Protein AF-A0A958Q3Z3-F1 (afdb_monomer_lite)

Structure (mmCIF, N/CA/C/O backbone):
data_AF-A0A958Q3Z3-F1
#
_entry.id   AF-A0A958Q3Z3-F1
#
loop_
_atom_site.group_PDB
_atom_site.id
_atom_site.type_symbol
_atom_site.label_atom_id
_atom_site.label_alt_id
_atom_site.label_comp_id
_atom_site.label_asym_id
_atom_site.label_entity_id
_atom_site.label_seq_id
_atom_site.pdbx_PDB_ins_code
_atom_site.Cartn_x
_atom_site.Cartn_y
_atom_site.Cartn_z
_atom_site.occupancy
_atom_site.B_iso_or_equiv
_atom_site.auth_seq_id
_atom_site.auth_comp_id
_atom_site.auth_asym_id
_atom_site.auth_atom_id
_atom_site.pdbx_PDB_model_num
ATOM 1 N N . ASP A 1 1 ? -15.139 -9.562 25.241 1.00 85.69 1 ASP A N 1
ATOM 2 C CA . ASP A 1 1 ? -15.631 -10.811 24.638 1.00 85.69 1 ASP A CA 1
ATOM 3 C C . ASP A 1 1 ? -14.546 -11.330 23.713 1.00 85.69 1 ASP A C 1
ATOM 5 O O . ASP A 1 1 ? -14.249 -10.667 22.727 1.00 85.69 1 ASP A O 1
ATOM 9 N N . TRP A 1 2 ? -13.846 -12.392 24.108 1.00 85.56 2 TRP A N 1
ATOM 10 C CA . TRP A 1 2 ? -12.685 -12.857 23.346 1.00 85.56 2 TRP A CA 1
ATOM 11 C C . TRP A 1 2 ? -13.113 -13.483 22.013 1.00 85.56 2 TRP A C 1
ATOM 13 O O . TRP A 1 2 ? -12.439 -13.282 21.009 1.00 85.56 2 TRP A O 1
ATOM 23 N N . PHE A 1 3 ? -14.257 -14.172 21.988 1.00 87.81 3 PHE A N 1
ATOM 24 C CA . PHE A 1 3 ? -14.736 -14.908 20.824 1.00 87.81 3 PHE A CA 1
ATOM 25 C C . PHE A 1 3 ? -15.086 -13.962 19.677 1.00 87.81 3 PHE A C 1
ATOM 27 O O . PHE A 1 3 ? -14.538 -14.073 18.579 1.00 87.81 3 PHE A O 1
ATOM 34 N N . PHE A 1 4 ? -15.921 -12.959 19.956 1.00 91.75 4 PHE A N 1
ATOM 35 C CA . PHE A 1 4 ? -16.276 -11.959 18.952 1.00 91.75 4 PHE A CA 1
ATOM 36 C C . PHE A 1 4 ? -15.059 -11.138 18.503 1.00 91.75 4 PHE A C 1
ATOM 38 O O . PHE A 1 4 ? -14.911 -10.836 17.322 1.00 91.75 4 PHE A O 1
ATOM 45 N N . GLY A 1 5 ? -14.137 -10.838 19.426 1.00 90.88 5 GLY A N 1
ATOM 46 C CA . GLY A 1 5 ? -12.876 -10.171 19.099 1.00 90.88 5 GLY A CA 1
ATOM 47 C C . GLY A 1 5 ? -12.006 -10.969 18.119 1.00 90.88 5 GLY A C 1
ATOM 48 O O . GLY A 1 5 ? -11.502 -10.392 17.158 1.00 90.88 5 GLY A O 1
ATOM 49 N N . ILE A 1 6 ? -11.866 -12.287 18.313 1.00 87.94 6 ILE A N 1
ATOM 50 C CA . ILE A 1 6 ? -11.136 -13.167 17.383 1.00 87.94 6 ILE A CA 1
ATOM 51 C C . ILE A 1 6 ? -11.815 -13.197 16.015 1.00 87.94 6 ILE A C 1
ATOM 53 O O . ILE A 1 6 ? -11.124 -13.106 15.003 1.00 87.94 6 ILE A O 1
ATOM 57 N N . LEU A 1 7 ? -13.149 -13.274 15.968 1.00 90.06 7 LEU A N 1
ATOM 58 C CA . LEU A 1 7 ? -13.893 -13.250 14.709 1.00 90.06 7 LEU A CA 1
ATOM 59 C C . LEU A 1 7 ? -13.619 -11.960 13.921 1.00 90.06 7 LEU A C 1
ATOM 61 O O . LEU A 1 7 ? -13.287 -12.020 12.740 1.00 90.06 7 LEU A O 1
ATOM 65 N N . LEU A 1 8 ? -13.689 -10.800 14.578 1.00 93.88 8 LEU A N 1
ATOM 66 C CA . LEU A 1 8 ? -13.373 -9.514 13.948 1.00 93.88 8 LEU A CA 1
ATOM 67 C C . LEU A 1 8 ? -11.903 -9.424 13.522 1.00 93.88 8 LEU A C 1
ATOM 69 O O . LEU A 1 8 ? -11.611 -8.909 12.446 1.00 93.88 8 LEU A O 1
ATOM 73 N N . GLY A 1 9 ? -10.982 -9.955 14.329 1.00 90.56 9 GLY A N 1
ATOM 74 C CA . GLY A 1 9 ? -9.565 -10.041 13.978 1.00 90.56 9 GLY A CA 1
ATOM 75 C C . GLY A 1 9 ? -9.326 -10.898 12.734 1.00 90.56 9 GLY A C 1
ATOM 76 O O . GLY A 1 9 ? -8.582 -10.495 11.844 1.00 90.56 9 GLY A O 1
ATOM 77 N N . PHE A 1 10 ? -10.008 -12.040 12.623 1.00 88.62 10 PHE A N 1
ATOM 78 C CA . PHE A 1 10 ? -9.964 -12.888 11.435 1.00 88.62 10 PHE A CA 1
ATOM 79 C C . PHE A 1 10 ? -10.496 -12.153 10.200 1.00 88.62 10 PHE A C 1
ATOM 81 O O . PHE A 1 10 ? -9.821 -12.125 9.174 1.00 88.62 10 PHE A O 1
ATOM 88 N N . LEU A 1 11 ? -11.651 -11.485 10.309 1.00 90.50 11 LEU A N 1
ATOM 89 C CA . LEU A 1 11 ? -12.196 -10.663 9.222 1.00 90.50 11 LEU A CA 1
ATOM 90 C C . LEU A 1 11 ? -11.217 -9.559 8.801 1.00 90.50 11 LEU A C 1
ATOM 92 O O . LEU A 1 11 ? -11.035 -9.333 7.606 1.00 90.50 11 LEU A O 1
ATOM 96 N N . ALA A 1 12 ? -10.535 -8.919 9.756 1.00 91.94 12 ALA A N 1
ATOM 97 C CA . ALA A 1 12 ? -9.514 -7.920 9.459 1.00 91.94 12 ALA A CA 1
ATOM 98 C C . ALA A 1 12 ? -8.354 -8.537 8.664 1.00 91.94 12 ALA A C 1
ATOM 100 O O . ALA A 1 12 ? -8.001 -8.008 7.614 1.00 91.94 12 ALA A O 1
ATOM 101 N N . VAL A 1 13 ? -7.815 -9.683 9.093 1.00 89.31 13 VAL A N 1
ATOM 102 C CA . VAL A 1 13 ? -6.724 -10.385 8.390 1.00 89.31 13 VAL A CA 1
ATOM 103 C C . VAL A 1 13 ? -7.128 -10.778 6.967 1.00 89.31 13 VAL A C 1
ATOM 105 O O . VAL A 1 13 ? -6.384 -10.509 6.025 1.00 89.31 13 VAL A O 1
ATOM 108 N N . VAL A 1 14 ? -8.317 -11.357 6.785 1.00 88.06 14 VAL A N 1
ATOM 109 C CA . VAL A 1 14 ? -8.806 -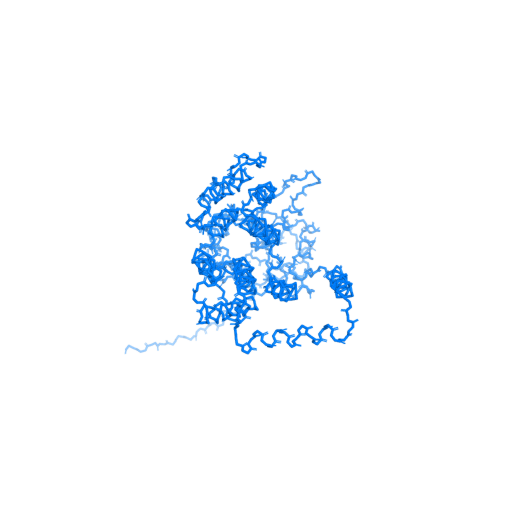11.740 5.451 1.00 88.06 14 VAL A CA 1
ATOM 110 C C . VAL A 1 14 ? -9.015 -10.504 4.573 1.00 88.06 14 VAL A C 1
ATOM 112 O O . VAL A 1 14 ? -8.648 -10.518 3.398 1.00 88.06 14 VAL A O 1
ATOM 115 N N . SER A 1 15 ? -9.511 -9.397 5.139 1.00 88.94 15 SER A N 1
ATOM 116 C CA . SER A 1 15 ? -9.700 -8.147 4.392 1.00 88.94 15 SER A CA 1
ATOM 117 C C . SER A 1 15 ? -8.394 -7.568 3.846 1.00 88.94 15 SER A C 1
ATOM 119 O O . SER A 1 15 ? -8.386 -6.975 2.768 1.00 88.94 15 SER A O 1
ATOM 121 N N . VAL A 1 16 ? -7.274 -7.782 4.543 1.00 87.62 16 VAL A N 1
ATOM 122 C CA . VAL A 1 16 ? -5.972 -7.234 4.146 1.00 87.62 16 VAL A CA 1
ATOM 123 C C . VAL A 1 16 ? -5.139 -8.190 3.286 1.00 87.62 16 VAL A C 1
ATOM 125 O O . VAL A 1 16 ? -4.160 -7.750 2.685 1.00 87.62 16 VAL A O 1
ATOM 128 N N . GLN A 1 17 ? -5.533 -9.467 3.153 1.00 84.31 17 GLN A N 1
ATOM 129 C CA . GLN A 1 17 ? -4.745 -10.509 2.476 1.00 84.31 17 GLN A CA 1
ATOM 130 C C . GLN A 1 17 ? -4.282 -10.099 1.066 1.00 84.31 17 GLN A C 1
ATOM 132 O O . GLN A 1 17 ? -3.101 -10.209 0.742 1.00 84.31 17 GLN A O 1
ATOM 137 N N . GLY A 1 18 ? -5.194 -9.573 0.244 1.00 80.88 18 GLY A N 1
ATOM 138 C CA . GLY A 1 18 ? -4.896 -9.174 -1.138 1.00 80.88 18 GLY A CA 1
ATOM 139 C C . GLY A 1 18 ? -3.962 -7.967 -1.276 1.00 80.88 18 GLY A C 1
ATOM 140 O O . GLY A 1 18 ? -3.526 -7.669 -2.381 1.00 80.88 18 GLY A O 1
ATOM 141 N N . HIS A 1 19 ? -3.648 -7.278 -0.176 1.00 82.94 19 HIS A N 1
ATOM 142 C CA . HIS A 1 19 ? -2.837 -6.063 -0.176 1.00 82.94 19 HIS A CA 1
ATOM 143 C C . HIS A 1 19 ? -1.403 -6.311 0.332 1.00 82.94 19 HIS A C 1
ATOM 145 O O . HIS A 1 19 ? -0.543 -5.449 0.168 1.00 82.94 19 HIS A O 1
ATOM 151 N N . PHE A 1 20 ? -1.085 -7.480 0.910 1.00 72.25 20 PHE A N 1
ATOM 152 C CA . PHE A 1 20 ? 0.255 -7.768 1.464 1.00 72.25 20 PHE A CA 1
ATOM 153 C C . PHE A 1 20 ? 1.397 -7.745 0.434 1.00 72.25 20 PHE A C 1
ATOM 155 O O . PHE A 1 20 ? 2.570 -7.717 0.816 1.00 72.25 20 PHE A O 1
ATOM 162 N N . THR A 1 21 ? 1.086 -7.736 -0.862 1.00 66.19 21 THR A N 1
ATOM 163 C CA . THR A 1 21 ? 2.073 -7.534 -1.930 1.00 66.19 21 THR A CA 1
ATOM 164 C C . THR A 1 21 ? 2.678 -6.127 -1.915 1.00 66.19 21 THR A C 1
ATOM 166 O O . THR A 1 21 ? 3.774 -5.934 -2.436 1.00 66.19 21 THR A O 1
ATOM 169 N N . PHE A 1 22 ? 2.019 -5.154 -1.278 1.00 60.03 22 PHE A N 1
ATOM 170 C CA . PHE A 1 22 ? 2.475 -3.770 -1.193 1.00 60.03 22 PHE A CA 1
ATOM 171 C C . PHE A 1 22 ? 3.476 -3.598 -0.043 1.00 60.03 22 PHE A C 1
ATOM 173 O O . PHE A 1 22 ? 3.128 -3.283 1.094 1.00 60.03 22 PHE A O 1
ATOM 180 N N . ARG A 1 23 ? 4.763 -3.844 -0.300 1.00 64.00 23 ARG A N 1
ATOM 181 C CA . ARG A 1 23 ? 5.825 -3.690 0.711 1.00 64.00 23 ARG A CA 1
ATOM 182 C C . ARG A 1 23 ? 6.357 -2.249 0.726 1.00 64.00 23 ARG A C 1
ATOM 184 O O . ARG A 1 23 ? 6.521 -1.680 -0.349 1.00 64.00 23 ARG A O 1
ATOM 191 N N . PRO A 1 24 ? 6.651 -1.650 1.901 1.00 69.94 24 PRO A N 1
ATOM 192 C CA . PRO A 1 24 ? 6.606 -2.199 3.269 1.00 69.94 24 PRO A CA 1
ATOM 193 C C . PRO A 1 24 ? 5.272 -1.975 4.030 1.00 69.94 24 PRO A C 1
ATOM 195 O O . PRO A 1 24 ? 5.250 -1.951 5.260 1.00 69.94 24 PRO A O 1
ATOM 198 N N . GLN A 1 25 ? 4.140 -1.809 3.342 1.00 81.94 25 GLN A N 1
ATOM 199 C CA . GLN A 1 25 ? 2.874 -1.356 3.947 1.00 81.94 25 GLN A CA 1
ATOM 200 C C . GLN A 1 25 ? 2.234 -2.375 4.902 1.00 81.94 25 GLN A C 1
ATOM 202 O O . GLN A 1 25 ? 1.460 -1.995 5.773 1.00 81.94 25 GLN A O 1
ATOM 207 N N . SER A 1 26 ? 2.591 -3.655 4.821 1.00 85.31 26 SER A N 1
ATOM 208 C CA . SER A 1 26 ? 2.123 -4.660 5.783 1.00 85.31 26 SER A CA 1
ATOM 209 C C . SER A 1 26 ? 2.505 -4.320 7.230 1.00 85.31 26 SER A C 1
ATOM 211 O O . SER A 1 26 ? 1.715 -4.540 8.148 1.00 85.31 26 SER A O 1
ATOM 213 N N . PHE A 1 27 ? 3.690 -3.736 7.445 1.00 91.25 27 PHE A N 1
ATOM 214 C CA . PHE A 1 27 ? 4.127 -3.309 8.776 1.00 91.25 27 PHE A CA 1
ATOM 215 C C . PHE A 1 27 ? 3.298 -2.135 9.297 1.00 91.25 27 PHE A C 1
ATOM 217 O O . PHE A 1 27 ? 2.909 -2.143 10.462 1.00 91.25 27 PHE A O 1
ATOM 224 N N . THR A 1 28 ? 2.943 -1.184 8.426 1.00 93.06 28 THR A N 1
ATOM 225 C CA . THR A 1 28 ? 2.034 -0.066 8.734 1.00 93.06 28 THR A CA 1
ATOM 226 C C . THR A 1 28 ? 0.738 -0.568 9.370 1.00 93.06 28 THR A C 1
ATOM 228 O O . THR A 1 28 ? 0.311 -0.025 10.382 1.00 93.06 28 THR A O 1
ATOM 231 N N . TRP A 1 29 ? 0.116 -1.620 8.833 1.00 93.00 29 TRP A N 1
ATOM 232 C CA . TRP A 1 29 ? -1.150 -2.136 9.372 1.00 93.00 29 TRP A CA 1
ATOM 233 C C . TRP A 1 29 ? -0.983 -2.855 10.705 1.00 93.00 29 TRP A C 1
ATOM 235 O O . TRP A 1 29 ? -1.820 -2.703 11.591 1.00 93.00 29 TRP A O 1
ATOM 245 N N . ILE A 1 30 ? 0.114 -3.598 10.872 1.00 93.56 30 ILE A N 1
ATOM 246 C CA . ILE A 1 30 ? 0.453 -4.220 12.154 1.00 93.56 30 ILE A CA 1
ATOM 247 C C . ILE A 1 30 ? 0.618 -3.124 13.209 1.00 93.56 30 ILE A C 1
ATOM 249 O O . ILE A 1 30 ? -0.054 -3.160 14.238 1.00 93.56 30 ILE A O 1
ATOM 253 N N . TYR A 1 31 ? 1.441 -2.110 12.938 1.00 96.56 31 TYR A N 1
ATOM 254 C CA . TYR A 1 31 ? 1.615 -0.971 13.838 1.00 96.56 31 TYR A CA 1
ATOM 255 C C . TYR A 1 31 ? 0.306 -0.240 14.098 1.00 96.56 31 TYR A C 1
ATOM 257 O O . TYR A 1 31 ? 0.048 0.136 15.235 1.00 96.56 31 TYR A O 1
ATOM 265 N N . PHE A 1 32 ? -0.564 -0.111 13.100 1.00 97.19 32 PHE A N 1
ATOM 266 C CA . PHE A 1 32 ? -1.875 0.492 13.282 1.00 97.19 32 PHE A CA 1
ATOM 267 C C . PHE A 1 32 ? -2.753 -0.278 14.275 1.00 97.19 32 PHE A C 1
ATOM 269 O O . PHE A 1 32 ? -3.346 0.334 15.161 1.00 97.19 32 PHE A O 1
ATOM 276 N N . ILE A 1 33 ? -2.775 -1.612 14.206 1.00 96.56 33 ILE A N 1
ATOM 277 C CA . ILE A 1 33 ? -3.486 -2.458 15.178 1.00 96.56 33 ILE A CA 1
ATOM 278 C C . ILE A 1 33 ? -2.913 -2.263 16.589 1.00 96.56 33 ILE A C 1
ATOM 280 O O . ILE A 1 33 ? -3.670 -2.044 17.536 1.00 96.56 33 ILE A O 1
ATOM 284 N N . TRP A 1 34 ? -1.585 -2.308 16.738 1.00 97.88 34 TRP A N 1
ATOM 285 C CA . TRP A 1 34 ? -0.925 -2.109 18.035 1.00 97.88 34 TRP A CA 1
ATOM 286 C C . TRP A 1 34 ? -1.169 -0.712 18.606 1.00 97.88 34 TRP A C 1
ATOM 288 O O . TRP A 1 34 ? -1.392 -0.564 19.807 1.00 97.88 34 TRP A O 1
ATOM 298 N N . LEU A 1 35 ? -1.179 0.306 17.748 1.00 98.44 35 LEU A N 1
ATOM 299 C CA . LEU A 1 35 ? -1.474 1.680 18.123 1.00 98.44 35 LEU A CA 1
ATOM 300 C C . LEU A 1 35 ? -2.890 1.788 18.694 1.00 98.44 35 LEU A C 1
ATOM 302 O O . LEU A 1 35 ? -3.054 2.241 19.825 1.00 98.44 35 LEU A O 1
ATOM 306 N N . LEU A 1 36 ? -3.893 1.281 17.966 1.00 98.12 36 LEU A N 1
ATOM 307 C CA . LEU A 1 36 ? -5.282 1.243 18.432 1.00 98.12 36 LEU A CA 1
ATOM 308 C C . LEU A 1 36 ? -5.417 0.461 19.744 1.00 98.12 36 LEU A C 1
ATOM 310 O O . LEU A 1 36 ? -6.131 0.900 20.644 1.00 98.12 36 LEU A O 1
ATOM 314 N N . PHE A 1 37 ? -4.702 -0.658 19.889 1.00 97.44 37 PHE A N 1
ATOM 315 C CA . PHE A 1 37 ? -4.691 -1.443 21.121 1.00 97.44 37 PHE A CA 1
ATOM 316 C C . PHE A 1 37 ? -4.180 -0.638 22.323 1.00 97.44 37 PHE A C 1
ATOM 318 O O . PHE A 1 37 ? -4.853 -0.599 23.356 1.00 97.44 37 PHE A O 1
ATOM 325 N N . PHE A 1 38 ? -3.019 0.018 22.213 1.00 98.50 38 PHE A N 1
ATOM 326 C CA . PHE A 1 38 ? -2.468 0.807 23.318 1.00 98.50 38 PHE A CA 1
ATOM 327 C C . PHE A 1 38 ? -3.333 2.030 23.632 1.00 98.50 38 PHE A C 1
ATOM 329 O O . PHE A 1 38 ? -3.579 2.311 24.807 1.00 98.50 38 PHE A O 1
ATOM 336 N N . THR A 1 39 ? -3.855 2.720 22.615 1.00 98.38 39 THR A N 1
ATOM 337 C CA . THR A 1 39 ? -4.769 3.851 22.820 1.00 98.38 39 THR A CA 1
ATOM 338 C C . THR A 1 39 ? -6.060 3.402 23.509 1.00 98.38 39 THR A C 1
ATOM 340 O O . THR A 1 39 ? -6.459 3.996 24.509 1.00 98.38 39 THR A O 1
ATOM 343 N N . ASP A 1 40 ? -6.686 2.313 23.057 1.00 97.56 40 ASP A N 1
ATOM 344 C CA . ASP A 1 40 ? -7.881 1.754 23.698 1.00 97.56 40 ASP A CA 1
ATOM 345 C C . ASP A 1 40 ? -7.605 1.282 25.136 1.00 97.56 40 ASP A C 1
ATOM 347 O O . ASP A 1 40 ? -8.442 1.471 26.021 1.00 97.56 40 ASP A O 1
ATOM 351 N N . LEU A 1 41 ? -6.427 0.707 25.401 1.00 97.06 41 LEU A N 1
ATOM 352 C CA . LEU A 1 41 ? -6.011 0.301 26.744 1.00 97.06 41 LEU A CA 1
ATOM 353 C C . LEU A 1 41 ? -5.906 1.501 27.697 1.00 97.06 41 LEU A C 1
ATOM 355 O O . LEU A 1 41 ? -6.386 1.414 28.832 1.00 97.06 41 LEU A O 1
ATOM 359 N N . ALA A 1 42 ? -5.313 2.611 27.243 1.00 97.88 42 ALA A N 1
ATOM 360 C CA . ALA A 1 42 ? -5.241 3.855 28.009 1.00 97.88 42 ALA A CA 1
ATOM 361 C C . ALA A 1 42 ? -6.636 4.407 28.319 1.00 97.88 42 ALA A C 1
ATOM 363 O O . ALA A 1 42 ? -6.938 4.709 29.475 1.00 97.88 42 ALA A O 1
ATOM 364 N N . CYS A 1 43 ? -7.501 4.489 27.302 1.00 97.06 43 CYS A N 1
ATOM 365 C CA . CYS A 1 43 ? -8.862 5.005 27.439 1.00 97.06 43 CYS A CA 1
ATOM 366 C C . CYS A 1 43 ? -9.711 4.168 28.397 1.00 97.06 43 CYS A C 1
ATOM 368 O O . CYS A 1 43 ? -10.426 4.735 29.218 1.00 97.06 43 CYS A O 1
ATOM 370 N N . ARG A 1 44 ? -9.605 2.834 28.330 1.00 95.38 44 ARG A N 1
ATOM 371 C CA . ARG A 1 44 ? -10.318 1.919 29.233 1.00 95.38 44 ARG A CA 1
ATOM 372 C C . ARG A 1 44 ? -9.872 2.047 30.678 1.00 95.38 44 ARG A C 1
ATOM 374 O O . ARG A 1 44 ? -10.692 2.043 31.585 1.00 95.38 44 ARG A O 1
ATOM 381 N N . ARG A 1 45 ? -8.560 2.106 30.902 1.00 96.50 45 ARG A N 1
ATOM 382 C CA . ARG A 1 45 ? -8.004 2.182 32.258 1.00 96.50 45 ARG A CA 1
ATOM 383 C C . ARG A 1 45 ? -8.066 3.591 32.835 1.00 96.50 45 ARG A C 1
ATOM 385 O O . ARG A 1 45 ? -7.739 3.752 34.006 1.00 96.50 45 ARG A O 1
ATOM 392 N N . ASN A 1 46 ? -8.415 4.580 32.010 1.00 96.88 46 ASN A N 1
ATOM 393 C CA . ASN A 1 46 ? -8.252 6.001 32.288 1.00 96.88 46 ASN A CA 1
ATOM 394 C C . ASN A 1 46 ? -6.861 6.316 32.876 1.00 96.88 46 ASN A C 1
ATOM 396 O O . ASN A 1 46 ? -6.714 7.070 33.835 1.00 96.88 46 ASN A O 1
ATOM 400 N N . LYS A 1 47 ? -5.830 5.651 32.341 1.00 97.50 47 LYS A N 1
ATOM 401 C CA . LYS A 1 47 ? -4.443 5.732 32.809 1.00 97.50 47 LYS A CA 1
ATOM 402 C C . LYS A 1 47 ? -3.530 5.913 31.613 1.00 97.50 47 LYS A C 1
ATOM 404 O O . LYS A 1 47 ? -3.610 5.154 30.650 1.00 97.50 47 LYS A O 1
ATOM 409 N N . LEU A 1 48 ? -2.637 6.894 31.707 1.00 97.19 48 LEU A N 1
ATOM 410 C CA . LEU A 1 48 ? -1.676 7.194 30.650 1.00 97.19 48 LEU A CA 1
ATOM 411 C C . LEU A 1 48 ? -0.619 6.087 30.515 1.00 97.19 48 LEU A C 1
ATOM 413 O O . LEU A 1 48 ? -0.338 5.611 29.416 1.00 97.19 48 LEU A O 1
ATOM 417 N N . PHE A 1 49 ? -0.061 5.636 31.639 1.00 96.75 49 PHE A N 1
ATOM 418 C CA . PHE A 1 49 ? 0.989 4.619 31.668 1.00 96.75 49 PHE A CA 1
ATOM 419 C C . PHE A 1 49 ? 0.431 3.223 31.976 1.00 96.75 49 PHE A C 1
ATOM 421 O O . PHE A 1 49 ? -0.508 3.095 32.768 1.00 96.75 49 PHE A O 1
ATOM 428 N N . PRO A 1 50 ? 0.993 2.158 31.368 1.00 96.56 50 PRO A N 1
ATOM 429 C CA . PRO A 1 50 ? 2.163 2.132 30.468 1.00 96.56 50 PRO A CA 1
ATOM 430 C C . PRO A 1 50 ? 1.846 2.383 28.978 1.00 96.56 50 PRO A C 1
ATOM 432 O O . PRO A 1 50 ? 2.752 2.395 28.150 1.00 96.56 50 PRO A O 1
ATOM 435 N N . ALA A 1 51 ? 0.576 2.577 28.620 1.00 97.50 51 ALA A N 1
ATOM 436 C CA . ALA A 1 51 ? 0.120 2.654 27.232 1.00 97.50 51 ALA A CA 1
ATOM 437 C C . ALA A 1 51 ? 0.793 3.762 26.401 1.00 97.50 51 ALA A C 1
ATOM 439 O O . ALA A 1 51 ? 1.088 3.534 25.233 1.00 97.50 51 ALA A O 1
ATOM 440 N N . ALA A 1 52 ? 1.101 4.918 26.996 1.00 98.06 52 ALA A N 1
ATOM 441 C CA . ALA A 1 52 ? 1.810 6.006 26.323 1.00 98.06 52 ALA A CA 1
ATOM 442 C C . ALA A 1 52 ? 3.187 5.594 25.772 1.00 98.06 52 ALA A C 1
ATOM 444 O O . ALA A 1 52 ? 3.530 5.972 24.654 1.00 98.06 52 ALA A O 1
ATOM 445 N N . PHE A 1 53 ? 3.944 4.761 26.499 1.00 98.12 53 PHE A N 1
ATOM 446 C CA . PHE A 1 53 ? 5.213 4.220 25.997 1.00 98.12 53 PHE A CA 1
ATOM 447 C C . PHE A 1 53 ? 4.996 3.251 24.832 1.00 98.12 53 PHE A C 1
ATOM 449 O O . PHE A 1 53 ? 5.771 3.263 23.880 1.00 98.12 53 PHE A O 1
ATOM 456 N N . GLY A 1 54 ? 3.918 2.462 24.872 1.00 98.25 54 GLY A N 1
ATOM 457 C CA . GLY A 1 54 ? 3.508 1.620 23.748 1.00 98.25 54 GLY A CA 1
ATOM 458 C C . GLY A 1 54 ? 3.168 2.446 22.505 1.00 98.25 54 GLY A C 1
ATOM 459 O O . GLY A 1 54 ? 3.685 2.167 21.428 1.00 98.25 54 GLY A O 1
ATOM 460 N N . VAL A 1 55 ? 2.372 3.510 22.662 1.00 98.62 55 VAL A N 1
ATOM 461 C CA . VAL A 1 55 ? 2.044 4.461 21.584 1.00 98.62 55 VAL A CA 1
ATOM 462 C C . VAL A 1 55 ? 3.314 5.088 21.006 1.00 98.62 55 VAL A C 1
ATOM 464 O O . VAL A 1 55 ? 3.520 5.037 19.797 1.00 98.62 55 VAL A O 1
ATOM 467 N N . MET A 1 56 ? 4.195 5.623 21.855 1.00 98.38 56 MET A N 1
ATOM 468 C CA . MET A 1 56 ? 5.449 6.246 21.425 1.00 98.38 56 MET A CA 1
ATOM 469 C C . MET A 1 56 ? 6.356 5.261 20.678 1.00 98.38 56 MET A C 1
ATOM 471 O O . MET A 1 56 ? 6.851 5.584 19.601 1.00 98.38 56 MET A O 1
ATOM 475 N N . GLY A 1 57 ? 6.542 4.050 21.214 1.00 97.81 57 GLY A N 1
ATOM 476 C CA . GLY A 1 57 ? 7.376 3.018 20.597 1.00 97.81 57 GLY A CA 1
ATOM 477 C C . GLY A 1 57 ? 6.846 2.570 19.234 1.00 97.81 57 GLY A C 1
ATOM 478 O O . GLY A 1 57 ? 7.605 2.497 18.271 1.00 97.81 57 GLY A O 1
ATOM 479 N N . VAL A 1 58 ? 5.534 2.342 19.118 1.00 98.06 58 VAL A N 1
ATOM 480 C CA . VAL A 1 58 ? 4.897 1.980 17.842 1.00 98.06 58 VAL A CA 1
ATOM 481 C C . VAL A 1 58 ? 5.032 3.107 16.816 1.00 98.06 58 VAL A C 1
ATOM 483 O O . VAL A 1 58 ? 5.370 2.841 15.665 1.00 98.06 58 VAL A O 1
ATOM 486 N N . MET A 1 59 ? 4.814 4.361 17.218 1.00 98.06 59 MET A N 1
ATOM 487 C CA . MET A 1 59 ? 4.933 5.514 16.318 1.00 98.06 59 MET A CA 1
ATOM 488 C C . MET A 1 59 ? 6.374 5.766 15.865 1.00 98.06 59 MET A C 1
ATOM 490 O O . MET A 1 59 ? 6.577 6.121 14.707 1.00 98.06 59 MET A O 1
ATOM 494 N N . CYS A 1 60 ? 7.362 5.524 16.731 1.00 96.88 60 CYS A N 1
ATOM 495 C CA . CYS A 1 60 ? 8.784 5.551 16.383 1.00 96.88 60 CYS A CA 1
ATOM 496 C C . CYS A 1 60 ? 9.113 4.513 15.302 1.00 96.88 60 CYS A C 1
ATOM 498 O O . CYS A 1 60 ? 9.657 4.865 14.255 1.00 96.88 60 CYS A O 1
ATOM 500 N N . LEU A 1 61 ? 8.701 3.254 15.482 1.00 96.00 61 LEU A N 1
ATOM 501 C CA . LEU A 1 61 ? 8.912 2.208 14.472 1.00 96.00 61 LEU A CA 1
ATOM 502 C C . LEU A 1 61 ? 8.198 2.522 13.154 1.00 96.00 61 LEU A C 1
ATOM 504 O O . LEU A 1 61 ? 8.764 2.352 12.077 1.00 96.00 61 LEU A O 1
ATOM 508 N N . TRP A 1 62 ? 6.963 3.011 13.230 1.00 96.50 62 TRP A N 1
ATOM 509 C CA . TRP A 1 62 ? 6.179 3.323 12.044 1.00 96.50 62 TRP A CA 1
ATOM 510 C C . TRP A 1 62 ? 6.769 4.512 11.269 1.00 96.50 62 TRP A C 1
ATOM 512 O O . TRP A 1 62 ? 6.888 4.437 10.046 1.00 96.50 62 TRP A O 1
ATOM 522 N N . ALA A 1 63 ? 7.215 5.574 11.947 1.00 95.06 63 ALA A N 1
ATOM 523 C CA . ALA A 1 63 ? 7.770 6.764 11.289 1.00 95.06 63 ALA A CA 1
ATOM 524 C C . ALA A 1 63 ? 9.010 6.442 10.454 1.00 95.06 63 ALA A C 1
ATOM 526 O O . ALA A 1 63 ? 9.169 6.985 9.367 1.00 95.06 63 ALA A O 1
ATOM 527 N N . ASN A 1 64 ? 9.801 5.467 10.901 1.00 92.31 64 ASN A N 1
ATOM 528 C CA . ASN A 1 64 ? 10.964 4.963 10.177 1.00 92.31 64 ASN A CA 1
ATOM 529 C C . ASN A 1 64 ? 10.627 4.150 8.915 1.00 92.31 64 ASN A C 1
ATOM 531 O O . ASN A 1 64 ? 11.505 3.911 8.090 1.00 92.31 64 ASN A O 1
ATOM 535 N N . ILE A 1 65 ? 9.386 3.678 8.767 1.00 89.75 65 ILE A N 1
ATOM 536 C CA . ILE A 1 65 ? 9.002 2.753 7.692 1.00 89.75 65 ILE A CA 1
ATOM 537 C C . ILE A 1 65 ? 8.124 3.427 6.640 1.00 89.75 65 ILE A C 1
ATOM 539 O O . ILE A 1 65 ? 8.240 3.109 5.454 1.00 89.75 65 ILE A O 1
ATOM 543 N N . HIS A 1 66 ? 7.212 4.320 7.035 1.00 89.06 66 HIS A N 1
ATOM 544 C CA . HIS A 1 66 ? 6.247 4.873 6.088 1.00 89.06 66 HIS A CA 1
ATOM 545 C C . HIS A 1 66 ? 5.704 6.246 6.502 1.00 89.06 66 HIS A C 1
ATOM 547 O O . HIS A 1 66 ? 5.329 6.460 7.651 1.00 89.06 66 HIS A O 1
ATOM 553 N N . ILE A 1 67 ? 5.521 7.140 5.521 1.00 88.31 67 ILE A N 1
ATOM 554 C CA . ILE A 1 67 ? 5.050 8.526 5.727 1.00 88.31 67 ILE A CA 1
ATOM 555 C C . ILE A 1 67 ? 3.605 8.636 6.245 1.00 88.31 67 ILE A C 1
ATOM 557 O O . ILE A 1 67 ? 3.128 9.714 6.579 1.00 88.31 67 ILE A O 1
ATOM 561 N N . THR A 1 68 ? 2.866 7.526 6.289 1.00 91.94 68 THR A N 1
ATOM 562 C CA . THR A 1 68 ? 1.460 7.503 6.731 1.00 91.94 68 THR A CA 1
ATOM 563 C C . THR A 1 68 ? 1.313 7.507 8.247 1.00 91.94 68 THR A C 1
ATOM 565 O O . THR A 1 68 ? 0.212 7.295 8.748 1.00 91.94 68 THR A O 1
ATOM 568 N N . THR A 1 69 ? 2.384 7.751 8.996 1.00 94.38 69 THR A N 1
ATOM 569 C CA . THR A 1 69 ? 2.319 7.961 10.445 1.00 94.38 69 THR A CA 1
ATOM 570 C C . THR A 1 69 ? 1.405 9.103 10.848 1.00 94.38 69 THR A C 1
ATOM 572 O O . THR A 1 69 ? 0.807 9.032 11.918 1.00 94.38 69 THR A O 1
ATOM 575 N N . ALA A 1 70 ? 1.194 10.099 9.985 1.00 94.56 70 ALA A N 1
ATOM 576 C CA . ALA A 1 70 ? 0.179 11.126 10.206 1.00 94.56 70 ALA A CA 1
ATOM 577 C C . ALA A 1 70 ? -1.219 10.519 10.467 1.00 94.56 70 ALA A C 1
ATOM 579 O O . ALA A 1 70 ? -1.934 10.976 11.360 1.00 94.56 70 ALA A O 1
ATOM 580 N N . LEU A 1 71 ? -1.574 9.427 9.772 1.00 95.31 71 LEU A N 1
ATOM 581 C CA . LEU A 1 71 ? -2.816 8.679 10.020 1.00 95.31 71 LEU A CA 1
ATOM 582 C C . LEU A 1 71 ? -2.802 7.982 11.388 1.00 95.31 71 LEU A C 1
ATOM 584 O O . LEU A 1 71 ? -3.838 7.857 12.036 1.00 95.31 71 LEU A O 1
ATOM 588 N N . GLY A 1 72 ? -1.635 7.538 11.853 1.00 97.12 72 GLY A N 1
ATOM 589 C CA . GLY A 1 72 ? -1.466 6.997 13.200 1.00 97.12 72 GLY A CA 1
ATOM 590 C C . GLY A 1 72 ? -1.753 8.051 14.272 1.00 97.12 72 GLY A C 1
ATOM 591 O O . GLY A 1 72 ? -2.585 7.823 15.147 1.00 97.12 72 GLY A O 1
ATOM 592 N N . VAL A 1 73 ? -1.143 9.238 14.168 1.00 97.94 73 VAL A N 1
ATOM 593 C CA . VAL A 1 73 ? -1.381 10.348 15.113 1.00 97.94 73 VAL A CA 1
ATOM 594 C C . VAL A 1 73 ? -2.857 10.753 15.126 1.00 97.94 73 VAL A C 1
ATOM 596 O O . VAL A 1 73 ? -3.456 10.874 16.197 1.00 97.94 73 VAL A O 1
ATOM 599 N N . ALA A 1 74 ? -3.467 10.902 13.945 1.00 98.00 74 ALA A N 1
ATOM 600 C CA . ALA A 1 74 ? -4.890 11.206 13.827 1.00 98.00 74 ALA A CA 1
ATOM 601 C C . ALA A 1 74 ? -5.755 10.122 14.491 1.00 98.00 74 ALA A C 1
ATOM 603 O O . ALA A 1 74 ? -6.672 10.445 15.245 1.00 98.00 74 ALA A O 1
ATOM 604 N N . ALA A 1 75 ? -5.430 8.842 14.295 1.00 98.31 75 ALA A N 1
ATOM 605 C CA . ALA A 1 75 ? -6.150 7.750 14.939 1.00 98.31 75 ALA A CA 1
ATOM 606 C C . ALA A 1 75 ? -6.053 7.805 16.466 1.00 98.31 75 ALA A C 1
ATOM 608 O O . ALA A 1 75 ? -7.071 7.632 17.128 1.00 98.31 75 ALA A O 1
ATOM 609 N N . VAL A 1 76 ? -4.877 8.102 17.032 1.00 98.62 76 VAL A N 1
ATOM 610 C CA . VAL A 1 76 ? -4.718 8.274 18.488 1.00 98.62 76 VAL A CA 1
ATOM 611 C C . VAL A 1 76 ? -5.636 9.381 19.002 1.00 98.62 76 VAL A C 1
ATOM 613 O O . VAL A 1 76 ? -6.356 9.167 19.980 1.00 98.62 76 VAL A O 1
ATOM 616 N N . PHE A 1 77 ? -5.654 10.535 18.327 1.00 98.56 77 PHE A N 1
ATOM 617 C CA . PHE A 1 77 ? -6.529 11.653 18.678 1.00 98.56 77 PHE A CA 1
ATOM 618 C C . PHE A 1 77 ? -8.005 11.246 18.626 1.00 98.56 77 PHE A C 1
ATOM 620 O O . PHE A 1 77 ? -8.676 11.261 19.654 1.00 98.56 77 PHE A O 1
ATOM 627 N N . PHE A 1 78 ? -8.510 10.825 17.464 1.00 98.44 78 PHE A N 1
ATOM 628 C CA . PHE A 1 78 ? -9.936 10.537 17.279 1.00 98.44 78 PHE A CA 1
ATOM 629 C C . PHE A 1 78 ? -10.426 9.329 18.084 1.00 98.44 78 PHE A C 1
ATOM 631 O O . PHE A 1 78 ? -11.601 9.268 18.444 1.00 98.44 78 PHE A O 1
ATOM 638 N N . TRP A 1 79 ? -9.550 8.369 18.385 1.00 98.56 79 TRP A N 1
ATOM 639 C CA . TRP A 1 79 ? -9.908 7.208 19.194 1.00 98.56 79 TRP A CA 1
ATOM 640 C C . TRP A 1 79 ? -10.054 7.534 20.682 1.00 98.56 79 TRP A C 1
ATOM 642 O O . TRP A 1 79 ? -10.911 6.949 21.355 1.00 98.56 79 TRP A O 1
ATOM 652 N N . SER A 1 80 ? -9.208 8.437 21.191 1.00 98.25 80 SER A N 1
ATOM 653 C CA . SER A 1 80 ? -9.180 8.823 22.607 1.00 98.25 80 SER A CA 1
ATOM 654 C C . SER A 1 80 ? -10.032 10.049 22.940 1.00 98.25 80 SER A C 1
ATOM 656 O O . SER A 1 80 ? -10.476 10.174 24.089 1.00 98.25 80 SER A O 1
ATOM 658 N N . ALA A 1 81 ? -10.324 10.886 21.937 1.00 98.00 81 ALA A N 1
ATOM 659 C CA . ALA A 1 81 ? -11.088 12.119 22.059 1.00 98.00 81 ALA A CA 1
ATOM 660 C C . ALA A 1 81 ? -12.445 11.897 22.738 1.00 98.00 81 ALA A C 1
ATOM 662 O O . ALA A 1 81 ? -13.372 11.302 22.194 1.00 98.00 81 ALA A O 1
ATOM 663 N N . SER A 1 82 ? -12.569 12.441 23.944 1.00 96.19 82 SER A N 1
ATOM 664 C CA . SER A 1 82 ? -13.819 12.549 24.690 1.00 96.19 82 SER A CA 1
ATOM 665 C C . SER A 1 82 ? -13.770 13.802 25.556 1.00 96.19 82 SER A C 1
ATOM 667 O O . SER A 1 82 ? -12.699 14.187 26.034 1.00 96.19 82 SER A O 1
ATOM 669 N N . LYS A 1 83 ? -14.936 14.418 25.796 1.00 94.62 83 LYS A N 1
ATOM 670 C CA . LYS A 1 83 ? -15.068 15.596 26.671 1.00 94.62 83 LYS A CA 1
ATOM 671 C C . LYS A 1 83 ? -14.517 15.334 28.076 1.00 94.62 83 LYS A C 1
ATOM 673 O O . LYS A 1 83 ? -13.957 16.231 28.689 1.00 94.62 83 LYS A O 1
ATOM 678 N N . GLU A 1 84 ? -14.623 14.100 28.555 1.00 96.31 84 GLU A N 1
ATOM 679 C CA . GLU A 1 84 ? -14.185 13.695 29.896 1.00 96.31 84 GLU A CA 1
ATOM 680 C C . GLU A 1 84 ? -12.688 13.352 29.965 1.00 96.31 84 GLU A C 1
ATOM 682 O O . GLU A 1 84 ? -12.119 13.246 31.047 1.00 96.31 84 GLU A O 1
ATOM 687 N N . ARG A 1 85 ? -12.023 13.172 28.813 1.00 95.94 85 ARG A N 1
ATOM 688 C CA . ARG A 1 85 ? -10.654 12.631 28.718 1.00 95.94 85 ARG A CA 1
ATOM 689 C C . ARG A 1 85 ? -9.708 13.540 27.936 1.00 95.94 85 ARG A C 1
ATOM 691 O O . ARG A 1 85 ? -8.771 13.054 27.301 1.00 95.94 85 ARG A O 1
ATOM 698 N N . VAL A 1 86 ? -9.930 14.854 27.971 1.00 97.50 86 VAL A N 1
ATOM 699 C CA . VAL A 1 86 ? -9.128 15.829 27.206 1.00 97.50 86 VAL A CA 1
ATOM 700 C C . VAL A 1 86 ? -7.642 15.738 27.566 1.00 97.50 86 VAL A C 1
ATOM 702 O O . VAL A 1 86 ? -6.808 15.629 26.673 1.00 97.50 86 VAL A O 1
ATOM 705 N N . SER A 1 87 ? -7.308 15.693 28.862 1.00 97.75 87 SER A N 1
ATOM 706 C CA . SER A 1 87 ? -5.914 15.582 29.323 1.00 97.75 87 SER A CA 1
ATOM 707 C C . SER A 1 87 ? -5.250 14.280 28.855 1.00 97.75 87 SER A C 1
ATOM 709 O O . SER A 1 87 ? -4.158 14.306 28.290 1.00 97.75 87 SER A O 1
ATOM 711 N N . LEU A 1 88 ? -5.937 13.140 29.004 1.00 98.06 88 LEU A N 1
ATOM 712 C CA . LEU A 1 88 ? -5.433 11.846 28.534 1.00 98.06 88 LEU A CA 1
ATOM 713 C C . LEU A 1 88 ? -5.198 11.851 27.016 1.00 98.06 88 LEU A C 1
ATOM 715 O O . LEU A 1 88 ? -4.156 11.390 26.559 1.00 98.06 88 LEU A O 1
ATOM 719 N N . THR A 1 89 ? -6.143 12.402 26.252 1.00 98.31 89 THR A N 1
ATOM 720 C CA . THR A 1 89 ? -6.054 12.543 24.789 1.00 98.31 89 THR A CA 1
ATOM 721 C C . THR A 1 89 ? -4.837 13.377 24.398 1.00 98.31 89 THR A C 1
ATOM 723 O O . THR A 1 89 ? -4.031 12.939 23.580 1.00 98.31 89 THR A O 1
ATOM 726 N N . ALA A 1 90 ? -4.663 14.549 25.018 1.00 98.31 90 ALA A N 1
ATOM 727 C CA . ALA A 1 90 ? -3.547 15.446 24.740 1.00 98.31 90 ALA A CA 1
ATOM 728 C C . ALA A 1 90 ? -2.195 14.766 24.992 1.00 98.31 90 ALA A C 1
ATOM 730 O O . ALA A 1 90 ? -1.310 14.822 24.141 1.00 98.31 90 ALA A O 1
ATOM 731 N N . TRP A 1 91 ? -2.057 14.053 26.114 1.00 98.44 91 TRP A N 1
ATOM 732 C CA . TRP A 1 91 ? -0.833 13.316 26.416 1.00 98.44 91 TRP A CA 1
ATOM 733 C C . TRP A 1 91 ? -0.585 12.159 25.448 1.00 98.44 91 TRP A C 1
ATOM 735 O O . TRP A 1 91 ? 0.534 12.008 24.967 1.00 98.44 91 TRP A O 1
ATOM 745 N N . LEU A 1 92 ? -1.598 11.358 25.109 1.00 98.56 92 LEU A N 1
ATOM 746 C CA . LEU A 1 92 ? -1.429 10.271 24.138 1.00 98.56 92 LEU A CA 1
ATOM 747 C C . LEU A 1 92 ? -0.992 10.797 22.765 1.00 98.56 92 LEU A C 1
ATOM 749 O O . LEU A 1 92 ? -0.096 10.220 22.152 1.00 98.56 92 LEU A O 1
ATOM 753 N N . VAL A 1 93 ? -1.573 11.909 22.308 1.00 98.56 93 VAL A N 1
ATOM 754 C CA . VAL A 1 93 ? -1.172 12.574 21.060 1.00 98.56 93 VAL A CA 1
ATOM 755 C C . VAL A 1 93 ? 0.250 13.119 21.161 1.00 98.56 93 VAL A C 1
ATOM 757 O O . VAL A 1 93 ? 1.035 12.910 20.240 1.00 98.56 93 VAL A O 1
ATOM 760 N N . PHE A 1 94 ? 0.618 13.745 22.281 1.00 98.31 94 PHE A N 1
ATOM 761 C CA . PHE A 1 94 ? 1.987 14.202 22.518 1.00 98.31 94 PHE A CA 1
ATOM 762 C C . PHE A 1 94 ? 2.996 13.051 22.407 1.00 98.31 94 PHE A C 1
ATOM 764 O O . PHE A 1 94 ? 3.971 13.170 21.673 1.00 98.31 94 PHE A O 1
ATOM 771 N N . PHE A 1 95 ? 2.741 11.910 23.057 1.00 98.56 95 PHE A N 1
ATOM 772 C CA . PHE A 1 95 ? 3.610 10.731 22.964 1.00 98.56 95 PHE A CA 1
ATOM 773 C C . PHE A 1 95 ? 3.637 10.122 21.556 1.00 98.56 95 PHE A C 1
ATOM 775 O O . PHE A 1 95 ? 4.683 9.643 21.120 1.00 98.56 95 PHE A O 1
ATOM 782 N N . ALA A 1 96 ? 2.520 10.163 20.824 1.00 98.44 96 ALA A N 1
ATOM 783 C CA . ALA A 1 96 ? 2.482 9.731 19.431 1.00 98.44 96 ALA A CA 1
ATOM 784 C C . ALA A 1 96 ? 3.371 10.615 18.542 1.00 98.44 96 ALA A C 1
ATOM 786 O O . ALA A 1 96 ? 4.194 10.093 17.792 1.00 98.44 96 ALA A O 1
ATOM 787 N N . VAL A 1 97 ? 3.254 11.942 18.666 1.00 97.81 97 VAL A N 1
ATOM 788 C CA . VAL A 1 97 ? 4.081 12.916 17.936 1.00 97.81 97 VAL A CA 1
ATOM 789 C C . VAL A 1 97 ? 5.548 12.794 18.339 1.00 97.81 97 VAL A C 1
ATOM 791 O O . VAL A 1 97 ? 6.410 12.721 17.467 1.00 97.81 97 VAL A O 1
ATOM 794 N N . LEU A 1 98 ? 5.844 12.680 19.634 1.00 97.69 98 LEU A N 1
ATOM 795 C CA . LEU A 1 98 ? 7.203 12.459 20.123 1.00 97.69 98 LEU A CA 1
ATOM 796 C C . LEU A 1 98 ? 7.811 11.196 19.502 1.00 97.69 98 LEU A C 1
ATOM 798 O O . LEU A 1 98 ? 8.931 11.244 19.007 1.00 97.69 98 LEU A O 1
ATOM 802 N N . GLY A 1 99 ? 7.047 10.101 19.426 1.00 97.56 99 GLY A N 1
ATOM 803 C CA . GLY A 1 99 ? 7.465 8.886 18.725 1.00 97.56 99 GLY A CA 1
ATOM 804 C C . GLY A 1 99 ? 7.865 9.150 17.271 1.00 97.56 99 GLY A C 1
ATOM 805 O O . GLY A 1 99 ? 8.904 8.670 16.838 1.00 97.56 99 GLY A O 1
ATOM 806 N N . THR A 1 100 ? 7.108 9.974 16.538 1.00 97.19 100 THR A N 1
ATOM 807 C CA . THR A 1 100 ? 7.449 10.333 15.145 1.00 97.19 100 THR A CA 1
ATOM 808 C C . THR A 1 100 ? 8.669 11.242 14.988 1.00 97.19 100 THR A C 1
ATOM 810 O O . THR A 1 100 ? 9.193 11.342 13.887 1.00 97.19 100 THR A O 1
ATOM 813 N N . ILE A 1 101 ? 9.109 11.914 16.055 1.00 97.06 101 ILE A N 1
ATOM 814 C CA . ILE A 1 101 ? 10.311 12.763 16.055 1.00 97.06 101 ILE A CA 1
ATOM 815 C C . ILE A 1 101 ? 11.544 11.946 16.458 1.00 97.06 101 ILE A C 1
ATOM 817 O O . ILE A 1 101 ? 12.647 12.229 16.003 1.00 97.06 101 ILE A O 1
ATOM 821 N N . LEU A 1 102 ? 11.369 10.904 17.278 1.00 95.56 102 LEU A N 1
ATOM 822 C CA . LEU A 1 102 ? 12.432 9.998 17.726 1.00 95.56 102 LEU A CA 1
ATOM 823 C C . LEU A 1 102 ? 12.840 8.988 16.637 1.00 95.56 102 LEU A C 1
ATOM 825 O O . LEU A 1 102 ? 12.942 7.787 16.884 1.00 95.56 102 LEU A O 1
ATOM 829 N N . THR A 1 103 ? 13.067 9.468 15.420 1.00 94.12 103 THR A N 1
ATOM 830 C CA . THR A 1 103 ? 13.662 8.712 14.316 1.00 94.12 103 THR A CA 1
ATOM 831 C C . THR A 1 103 ? 15.127 9.137 14.137 1.00 94.12 103 THR A C 1
ATOM 833 O O . THR A 1 103 ? 15.517 10.210 14.607 1.00 94.12 103 THR A O 1
ATOM 836 N N . PRO A 1 104 ? 15.972 8.356 13.437 1.00 93.62 104 PRO A N 1
ATOM 837 C CA . PRO A 1 104 ? 17.325 8.777 13.061 1.00 93.62 104 PRO A CA 1
ATOM 838 C C . PRO A 1 104 ? 17.357 10.081 12.249 1.00 93.62 104 PRO A C 1
ATOM 840 O O . PRO A 1 104 ? 18.396 10.730 12.176 1.00 93.62 104 PRO A O 1
ATOM 843 N N . TYR A 1 105 ? 16.224 10.469 11.656 1.00 90.81 105 TYR A N 1
ATOM 844 C CA . TYR A 1 105 ? 16.058 11.686 10.866 1.00 90.81 105 TYR A CA 1
ATOM 845 C C . TYR A 1 105 ? 15.454 12.854 11.664 1.00 90.81 105 TYR A C 1
ATOM 847 O O . TYR A 1 105 ? 15.160 13.895 11.077 1.00 90.81 105 TYR A O 1
ATOM 855 N N . LEU A 1 106 ? 15.263 12.697 12.982 1.00 93.50 106 LEU A N 1
ATOM 856 C CA . LEU A 1 106 ? 14.761 13.727 13.902 1.00 93.50 106 LEU A CA 1
ATOM 857 C C . LEU A 1 106 ? 13.445 14.386 13.439 1.00 93.50 106 LEU A C 1
ATOM 859 O O . LEU A 1 106 ? 13.237 15.585 13.624 1.00 93.50 106 LEU A O 1
ATOM 863 N N . GLY A 1 107 ? 12.555 13.610 12.811 1.00 90.38 107 GLY A N 1
ATOM 864 C CA . GLY A 1 107 ? 11.273 14.090 12.290 1.00 90.38 107 GLY A CA 1
ATOM 865 C C . GLY A 1 107 ? 11.316 14.705 10.884 1.00 90.38 107 GLY A C 1
ATOM 866 O O . GLY A 1 107 ? 10.309 15.266 10.444 1.00 90.38 107 GLY A O 1
ATOM 867 N N . GLY A 1 108 ? 12.426 14.593 10.142 1.00 91.50 108 GLY A N 1
ATOM 868 C CA . GLY A 1 108 ? 12.517 15.002 8.728 1.00 91.50 108 GLY A CA 1
ATOM 869 C C . GLY A 1 108 ? 11.473 14.340 7.806 1.00 91.50 108 GLY A C 1
ATOM 870 O O . GLY A 1 108 ? 11.146 14.845 6.728 1.00 91.50 108 GLY A O 1
ATOM 871 N N . GLU A 1 109 ? 10.868 13.246 8.253 1.00 89.75 109 GLU A N 1
ATOM 872 C CA . GLU A 1 109 ? 9.750 12.561 7.616 1.00 89.75 109 GLU A CA 1
ATOM 873 C C . GLU A 1 109 ? 8.500 13.442 7.534 1.00 89.75 109 GLU A C 1
ATOM 875 O O . GLU A 1 109 ? 7.764 13.342 6.555 1.00 89.75 109 GLU A O 1
ATOM 880 N N . TRP A 1 110 ? 8.277 14.355 8.487 1.00 92.06 110 TRP A N 1
ATOM 881 C CA . TRP A 1 110 ? 7.169 15.316 8.423 1.00 92.06 110 TRP A CA 1
ATOM 882 C C . TRP A 1 110 ? 7.342 16.323 7.286 1.00 92.06 110 TRP A C 1
ATOM 884 O O . TRP A 1 110 ? 6.384 16.624 6.575 1.00 92.06 110 TRP A O 1
ATOM 894 N N . LEU A 1 111 ? 8.569 16.799 7.060 1.00 91.00 111 LEU A N 1
ATOM 895 C CA . LEU A 1 111 ? 8.883 17.671 5.923 1.00 91.00 111 LEU A CA 1
ATOM 896 C C . LEU A 1 111 ? 8.679 16.925 4.599 1.00 91.00 111 LEU A C 1
ATOM 898 O O . LEU A 1 111 ? 8.120 17.461 3.637 1.00 91.00 111 LEU A O 1
ATOM 902 N N . THR A 1 112 ? 9.077 15.652 4.567 1.00 86.62 112 THR A N 1
ATOM 903 C CA . THR A 1 112 ? 8.858 14.775 3.412 1.00 86.62 112 THR A CA 1
ATOM 904 C C . THR A 1 112 ? 7.369 14.544 3.165 1.00 86.62 112 THR A C 1
ATOM 906 O O . THR A 1 112 ? 6.915 14.644 2.030 1.00 86.62 112 THR A O 1
ATOM 909 N N . PHE A 1 113 ? 6.586 14.289 4.215 1.00 87.12 113 PHE A N 1
ATOM 910 C CA . PHE A 1 113 ? 5.138 14.138 4.121 1.00 87.12 113 PHE A CA 1
ATOM 911 C C . PHE A 1 113 ? 4.499 15.387 3.510 1.00 87.12 113 PHE A C 1
ATOM 913 O O . PHE A 1 113 ? 3.817 15.273 2.495 1.00 87.12 113 PHE A O 1
ATOM 920 N N . LEU A 1 114 ? 4.781 16.575 4.059 1.00 88.69 114 LEU A N 1
ATOM 921 C CA . LEU A 1 114 ? 4.209 17.840 3.587 1.00 88.69 114 LEU A CA 1
ATOM 922 C C . LEU A 1 114 ? 4.577 18.140 2.128 1.00 88.69 114 LEU A C 1
ATOM 924 O O . LEU A 1 114 ? 3.701 18.493 1.339 1.00 88.69 114 LEU A O 1
ATOM 928 N N . SER A 1 115 ? 5.837 17.920 1.747 1.00 86.44 115 SER A N 1
ATOM 929 C CA . SER A 1 115 ? 6.312 18.137 0.372 1.00 86.44 115 SER A CA 1
ATOM 930 C C . SER A 1 115 ? 5.798 17.109 -0.645 1.00 86.44 115 SER A C 1
ATOM 932 O O . SER A 1 115 ? 5.871 17.358 -1.847 1.00 86.44 115 SER A O 1
ATOM 934 N N . LYS A 1 116 ? 5.274 15.961 -0.193 1.00 82.69 116 LYS A N 1
ATOM 935 C CA . LYS A 1 116 ? 4.810 14.857 -1.052 1.00 82.69 116 LYS A CA 1
ATOM 936 C C . LYS A 1 116 ? 3.323 14.517 -0.877 1.00 82.69 116 LYS A C 1
ATOM 938 O O . LYS A 1 116 ? 2.884 13.468 -1.341 1.00 82.69 116 LYS A O 1
ATOM 943 N N . THR A 1 117 ? 2.525 15.382 -0.251 1.00 77.94 117 THR A N 1
ATOM 944 C CA . THR A 1 117 ? 1.093 15.120 0.016 1.00 77.94 117 THR A CA 1
ATOM 945 C C . THR A 1 117 ? 0.240 14.924 -1.242 1.00 77.94 117 THR A C 1
ATOM 947 O O . THR A 1 117 ? -0.696 14.128 -1.216 1.00 77.94 117 THR A O 1
ATOM 950 N N . SER A 1 118 ? 0.564 15.588 -2.355 1.00 74.94 118 SER A N 1
ATOM 951 C CA . SER A 1 118 ? -0.177 15.472 -3.624 1.00 74.94 118 SER A CA 1
ATOM 952 C C . SER A 1 118 ? 0.075 14.162 -4.380 1.00 74.94 118 SER A C 1
ATOM 954 O O . SER A 1 118 ? -0.636 13.847 -5.332 1.00 74.94 118 SER A O 1
ATOM 956 N N . HIS A 1 119 ? 1.067 13.381 -3.949 1.00 75.00 119 HIS A N 1
ATOM 957 C CA . HIS A 1 119 ? 1.632 12.266 -4.703 1.00 75.00 119 HIS A CA 1
ATOM 958 C C . HIS A 1 119 ? 0.629 11.138 -5.048 1.00 75.00 119 HIS A C 1
ATOM 960 O O . HIS A 1 119 ? 0.562 10.738 -6.209 1.00 75.00 119 HIS A O 1
ATOM 966 N N . PRO A 1 120 ? -0.220 10.639 -4.129 1.00 70.62 120 PRO A N 1
ATOM 967 C CA . PRO A 1 120 ? -1.125 9.532 -4.460 1.00 70.62 120 PRO A CA 1
ATOM 968 C C . PRO A 1 120 ? -2.213 9.904 -5.477 1.00 70.62 120 PRO A C 1
ATOM 970 O O . PRO A 1 120 ? -2.701 9.037 -6.189 1.00 70.62 120 PRO A O 1
ATOM 973 N N . ILE A 1 121 ? -2.600 11.182 -5.543 1.00 71.94 121 ILE A N 1
ATOM 974 C CA . ILE A 1 121 ? -3.707 11.647 -6.392 1.00 71.94 121 ILE A CA 1
ATOM 975 C C . ILE A 1 121 ? -3.251 11.809 -7.847 1.00 71.94 121 ILE A C 1
ATOM 977 O O . ILE A 1 121 ? -4.035 11.601 -8.769 1.00 71.94 121 ILE A O 1
ATOM 981 N N . THR A 1 122 ? -1.983 12.153 -8.068 1.00 76.88 122 THR A N 1
ATOM 982 C CA . THR A 1 122 ? -1.457 12.412 -9.412 1.00 76.88 122 THR A CA 1
ATOM 983 C C . THR A 1 122 ? -1.066 11.127 -10.151 1.00 76.88 122 THR A C 1
ATOM 985 O O . THR A 1 122 ? -1.204 11.034 -11.366 1.00 76.88 122 THR A O 1
ATOM 988 N N . HIS A 1 123 ? -0.659 10.075 -9.438 1.00 78.06 123 HIS A N 1
ATOM 989 C CA . HIS A 1 123 ? -0.139 8.847 -10.049 1.00 78.06 123 HIS A CA 1
ATOM 990 C C . HIS A 1 123 ? -1.203 7.756 -10.268 1.00 78.06 123 HIS A C 1
ATOM 992 O O . HIS A 1 123 ? -1.087 6.636 -9.767 1.00 78.06 123 HIS A O 1
ATOM 998 N N . SER A 1 124 ? -2.216 8.045 -11.089 1.00 77.31 124 SER A N 1
ATOM 999 C CA . SER A 1 124 ? -3.277 7.079 -11.426 1.00 77.31 124 SER A CA 1
ATOM 1000 C C . SER A 1 124 ? -2.778 5.837 -12.187 1.00 77.31 124 SER A C 1
ATOM 1002 O O . SER A 1 124 ? -3.433 4.807 -12.195 1.00 77.31 124 SER A O 1
ATOM 1004 N N . SER A 1 125 ? -1.587 5.837 -12.783 1.00 76.75 125 SER A N 1
ATOM 1005 C CA . SER A 1 125 ? -1.061 4.638 -13.461 1.00 76.75 125 SER A CA 1
ATOM 1006 C C . SER A 1 125 ? -0.676 3.497 -12.506 1.00 76.75 125 SER A C 1
ATOM 1008 O O . SER A 1 125 ? -0.401 2.378 -12.950 1.00 76.75 125 SER A O 1
ATOM 1010 N N . ILE A 1 126 ? -0.651 3.765 -11.200 1.00 81.62 126 ILE A N 1
ATOM 1011 C CA . ILE A 1 126 ? -0.240 2.820 -10.168 1.00 81.62 126 ILE A CA 1
ATOM 1012 C C . ILE A 1 126 ? -1.479 2.152 -9.593 1.00 81.62 126 ILE A C 1
ATOM 1014 O O . ILE A 1 126 ? -2.344 2.810 -9.019 1.00 81.62 126 ILE A O 1
ATOM 1018 N N . ASN A 1 127 ? -1.535 0.824 -9.698 1.00 84.38 127 ASN A N 1
ATOM 1019 C CA . ASN A 1 127 ? -2.685 0.034 -9.248 1.00 84.38 127 ASN A CA 1
ATOM 1020 C C . ASN A 1 127 ? -3.043 0.281 -7.768 1.00 84.38 127 ASN A C 1
ATOM 1022 O O . ASN A 1 127 ? -4.211 0.230 -7.406 1.00 84.38 127 ASN A O 1
ATOM 1026 N N . GLU A 1 128 ? -2.055 0.582 -6.921 1.00 86.19 128 GLU A N 1
ATOM 1027 C CA . GLU A 1 128 ? -2.242 0.912 -5.497 1.00 86.19 128 GLU A CA 1
ATOM 1028 C C . GLU A 1 128 ? -2.963 2.238 -5.243 1.00 86.19 128 GLU A C 1
ATOM 1030 O O . GLU A 1 128 ? -3.505 2.451 -4.158 1.00 86.19 128 GLU A O 1
ATOM 1035 N N . PHE A 1 129 ? -2.932 3.147 -6.214 1.00 89.00 129 PHE A N 1
ATOM 1036 C CA . PHE A 1 129 ? -3.541 4.469 -6.107 1.00 89.00 129 PHE A CA 1
ATOM 1037 C C . PHE A 1 129 ? -4.882 4.562 -6.826 1.00 89.00 129 PHE A C 1
ATOM 1039 O O . PHE A 1 129 ? -5.500 5.621 -6.851 1.00 89.00 129 PHE A O 1
ATOM 1046 N N . GLN A 1 130 ? -5.351 3.444 -7.378 1.00 91.06 130 GLN A N 1
ATOM 1047 C CA . GLN A 1 130 ? -6.668 3.375 -7.979 1.00 91.06 130 GLN A CA 1
ATOM 1048 C C . GLN A 1 130 ? -7.775 3.466 -6.923 1.00 91.06 130 GLN A C 1
ATOM 1050 O O . GLN A 1 130 ? -7.589 2.994 -5.793 1.00 91.06 130 GLN A O 1
ATOM 1055 N N . PRO A 1 131 ? -8.947 4.005 -7.297 1.00 94.50 131 PRO A N 1
ATOM 1056 C CA . PRO A 1 131 ? -10.145 3.903 -6.482 1.00 94.50 131 PRO A CA 1
ATOM 1057 C C . PRO A 1 131 ? -10.497 2.447 -6.171 1.00 94.50 131 PRO A C 1
ATOM 1059 O O . PRO A 1 131 ? -10.270 1.536 -6.976 1.00 94.50 131 PRO A O 1
ATOM 1062 N N . ALA A 1 132 ? -11.082 2.225 -4.997 1.00 94.38 132 ALA A N 1
ATOM 1063 C CA . ALA A 1 132 ? -11.585 0.912 -4.635 1.00 94.38 132 ALA A CA 1
ATOM 1064 C C . ALA A 1 132 ? -12.769 0.520 -5.529 1.00 94.38 132 ALA A C 1
ATOM 1066 O O . ALA A 1 132 ? -13.584 1.351 -5.932 1.00 94.38 132 ALA A O 1
ATOM 1067 N N . THR A 1 133 ? -12.900 -0.777 -5.794 1.00 93.75 133 THR A N 1
ATOM 1068 C CA . THR A 1 133 ? -14.042 -1.336 -6.526 1.00 93.75 133 THR A CA 1
ATOM 1069 C C . THR A 1 133 ? -14.837 -2.273 -5.627 1.00 93.75 133 THR A C 1
ATOM 1071 O O . THR A 1 133 ? -14.306 -2.859 -4.681 1.00 93.75 133 THR A O 1
ATOM 1074 N N . VAL A 1 134 ? -16.121 -2.461 -5.935 1.00 91.19 134 VAL A N 1
ATOM 1075 C CA . VAL A 1 134 ? -16.990 -3.408 -5.210 1.00 91.19 134 VAL A CA 1
ATOM 1076 C C . VAL A 1 134 ? -16.554 -4.867 -5.369 1.00 91.19 134 VAL A C 1
ATOM 1078 O O . VAL A 1 134 ? -16.922 -5.705 -4.554 1.00 91.19 134 VAL A O 1
ATOM 1081 N N . LEU A 1 135 ? -15.748 -5.169 -6.392 1.00 88.81 135 LEU A N 1
ATOM 1082 C CA . LEU A 1 135 ? -15.230 -6.513 -6.662 1.00 88.81 135 LEU A CA 1
ATOM 1083 C C . LEU A 1 135 ? -14.035 -6.884 -5.771 1.00 88.81 135 LEU A C 1
ATOM 1085 O O . LEU A 1 135 ? -13.638 -8.045 -5.721 1.00 88.81 135 LEU A O 1
ATOM 1089 N N . GLN A 1 136 ? -13.444 -5.918 -5.067 1.00 88.25 136 GLN A N 1
ATOM 1090 C CA . GLN A 1 136 ? -12.340 -6.183 -4.151 1.00 88.25 136 GLN A CA 1
ATOM 1091 C C . GLN A 1 136 ? -12.870 -6.729 -2.824 1.00 88.25 136 GLN A C 1
ATOM 1093 O O . GLN A 1 136 ? -13.725 -6.119 -2.183 1.00 88.25 136 GLN A O 1
ATOM 1098 N N . TYR A 1 137 ? -12.293 -7.842 -2.363 1.00 86.25 137 TYR A N 1
ATOM 1099 C CA . TYR A 1 137 ? -12.671 -8.482 -1.098 1.00 86.25 137 TYR A CA 1
ATOM 1100 C C . TYR A 1 137 ? -12.665 -7.512 0.093 1.00 86.25 137 TYR A C 1
ATOM 1102 O O . TYR A 1 137 ? -13.597 -7.513 0.895 1.00 86.25 137 TYR A O 1
ATOM 1110 N N . ALA A 1 138 ? -11.653 -6.643 0.182 1.00 88.94 138 ALA A N 1
ATOM 1111 C CA . ALA A 1 138 ? -11.526 -5.649 1.247 1.00 88.94 138 ALA A CA 1
ATOM 1112 C C . ALA A 1 138 ? -12.737 -4.701 1.329 1.00 88.94 138 ALA A C 1
ATOM 1114 O O . ALA A 1 138 ? -13.200 -4.396 2.429 1.00 88.94 138 ALA A O 1
ATOM 1115 N N . THR A 1 139 ? -13.301 -4.300 0.184 1.00 93.88 139 THR A N 1
ATOM 1116 C CA . THR A 1 139 ? -14.501 -3.452 0.117 1.00 93.88 139 THR A CA 1
ATOM 1117 C C . THR A 1 139 ? -15.701 -4.161 0.741 1.00 93.88 139 THR A C 1
ATOM 1119 O O . THR A 1 139 ? -16.436 -3.559 1.519 1.00 93.88 139 THR A O 1
ATOM 1122 N N . GLY A 1 140 ? -15.864 -5.462 0.480 1.00 93.94 140 GLY A N 1
ATOM 1123 C CA . GLY A 1 140 ? -16.918 -6.275 1.093 1.00 93.94 140 GLY A CA 1
ATOM 1124 C C . GLY A 1 140 ? -16.835 -6.309 2.624 1.00 93.94 140 GLY A C 1
ATOM 1125 O O . GLY A 1 140 ? -17.848 -6.131 3.301 1.00 93.94 140 GLY A O 1
ATOM 1126 N N . PHE A 1 141 ? -15.633 -6.456 3.189 1.00 93.69 141 PHE A N 1
ATOM 1127 C CA . PHE A 1 141 ? -15.441 -6.432 4.647 1.00 93.69 141 PHE A CA 1
ATOM 1128 C C . PHE A 1 141 ? -15.687 -5.052 5.261 1.00 93.69 141 PHE A C 1
ATOM 1130 O O . PHE A 1 141 ? -16.227 -4.961 6.363 1.00 93.69 141 PHE A O 1
ATOM 1137 N N . VAL A 1 142 ? -15.344 -3.977 4.549 1.00 96.56 142 VAL A N 1
ATOM 1138 C CA . VAL A 1 142 ? -15.692 -2.609 4.957 1.00 96.56 142 VAL A CA 1
ATOM 1139 C C . VAL A 1 142 ? -17.211 -2.426 4.992 1.00 96.56 142 VAL A C 1
ATOM 1141 O O . VAL A 1 142 ? -17.731 -1.931 5.989 1.00 96.56 142 VAL A O 1
ATOM 1144 N N . LEU A 1 143 ? -17.939 -2.880 3.966 1.00 97.00 143 LEU A N 1
ATOM 1145 C CA . LEU A 1 143 ? -19.406 -2.828 3.942 1.00 97.00 143 LEU A CA 1
ATOM 1146 C C . LEU A 1 143 ? -20.031 -3.640 5.081 1.00 97.00 143 LEU A C 1
ATOM 1148 O O . LEU A 1 143 ? -20.965 -3.167 5.727 1.00 97.00 143 LEU A O 1
ATOM 1152 N N . LEU A 1 144 ? -19.488 -4.825 5.376 1.00 96.31 144 LEU A N 1
ATOM 1153 C CA . LEU A 1 144 ? -19.913 -5.631 6.519 1.00 96.31 144 LEU A CA 1
ATOM 1154 C C . LEU A 1 144 ? -19.708 -4.876 7.841 1.00 96.31 144 LEU A C 1
ATOM 1156 O O . LEU A 1 144 ? -20.632 -4.798 8.649 1.00 96.31 144 LEU A O 1
ATOM 1160 N N . ALA A 1 145 ? -18.535 -4.271 8.050 1.00 98.00 145 ALA A N 1
ATOM 1161 C CA . ALA A 1 145 ? -18.262 -3.478 9.247 1.00 98.00 145 ALA A CA 1
ATOM 1162 C C . ALA A 1 145 ? -19.211 -2.272 9.363 1.00 98.00 145 ALA A C 1
ATOM 1164 O O . ALA A 1 145 ? -19.726 -2.002 10.446 1.00 98.00 145 ALA A O 1
ATOM 1165 N N . LEU A 1 146 ? -19.506 -1.585 8.254 1.00 98.44 146 LEU A N 1
ATOM 1166 C CA . LEU A 1 146 ? -20.474 -0.484 8.219 1.00 98.44 146 LEU A CA 1
ATOM 1167 C C . LEU A 1 146 ? -21.895 -0.949 8.547 1.00 98.44 146 LEU A C 1
ATOM 1169 O O . LEU A 1 146 ? -22.580 -0.278 9.314 1.00 98.44 146 LEU A O 1
ATOM 1173 N N . ALA A 1 147 ? -22.327 -2.103 8.033 1.00 98.12 147 ALA A N 1
ATOM 1174 C CA . ALA A 1 147 ? -23.625 -2.683 8.370 1.00 98.12 147 ALA A CA 1
ATOM 1175 C C . ALA A 1 147 ? -23.723 -3.002 9.871 1.00 98.12 147 ALA A C 1
ATOM 1177 O O . ALA A 1 147 ? -24.736 -2.708 10.506 1.00 98.12 147 ALA A O 1
ATOM 1178 N N . MET A 1 148 ? -22.649 -3.530 10.466 1.00 98.06 148 MET A N 1
ATOM 1179 C CA . MET A 1 148 ? -22.582 -3.797 11.905 1.00 98.06 148 MET A CA 1
ATOM 1180 C C . MET A 1 148 ? -22.606 -2.510 12.737 1.00 98.06 148 MET A C 1
ATOM 1182 O O . MET A 1 148 ? -23.340 -2.436 13.720 1.00 98.06 148 MET A O 1
ATOM 1186 N N . ILE A 1 149 ? -21.859 -1.480 12.329 1.00 98.50 149 ILE A N 1
ATOM 1187 C CA . ILE A 1 149 ? -21.893 -0.153 12.962 1.00 98.50 149 ILE A CA 1
ATOM 1188 C C . ILE A 1 149 ? -23.301 0.44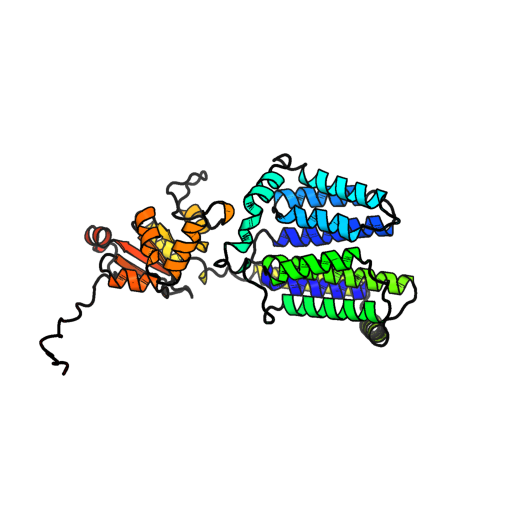5 12.869 1.00 98.50 149 ILE A C 1
ATOM 1190 O O . ILE A 1 149 ? -23.832 0.904 13.877 1.00 98.50 149 ILE A O 1
ATOM 1194 N N . GLY A 1 150 ? -23.929 0.402 11.691 1.00 98.38 150 GLY A N 1
ATOM 1195 C CA . GLY A 1 150 ? -25.290 0.892 11.474 1.00 98.38 150 GLY A CA 1
ATOM 1196 C C . GLY A 1 150 ? -26.309 0.178 12.359 1.00 98.38 150 GLY A C 1
ATOM 1197 O O . GLY A 1 150 ? -27.119 0.831 13.010 1.00 98.38 150 GLY A O 1
ATOM 1198 N N . MET A 1 151 ? -26.214 -1.149 12.469 1.00 98.06 151 MET A N 1
ATOM 1199 C CA . MET A 1 151 ? -27.027 -1.944 13.391 1.00 98.06 151 MET A CA 1
ATOM 1200 C C . MET A 1 151 ? -26.801 -1.532 14.853 1.00 98.06 151 MET A C 1
ATOM 1202 O O . MET A 1 151 ? -27.764 -1.348 15.594 1.00 98.06 151 MET A O 1
ATOM 1206 N N . PHE A 1 152 ? -25.550 -1.351 15.282 1.00 97.94 152 PHE A N 1
ATOM 1207 C CA . PHE A 1 152 ? -25.246 -0.944 16.657 1.00 97.94 152 PHE A CA 1
ATOM 1208 C C . PHE A 1 152 ? -25.816 0.437 16.979 1.00 97.94 152 PHE A C 1
ATOM 1210 O O . PHE A 1 152 ? -26.387 0.619 18.051 1.00 97.94 152 PHE A O 1
ATOM 1217 N N . LEU A 1 153 ? -25.711 1.381 16.042 1.00 97.94 153 LEU A N 1
ATOM 1218 C CA . LEU A 1 153 ? -26.273 2.724 16.176 1.00 97.94 153 LEU A CA 1
ATOM 1219 C C . LEU A 1 153 ? -27.804 2.732 16.124 1.00 97.94 153 LEU A C 1
ATOM 1221 O O . LEU A 1 153 ? -28.415 3.539 16.816 1.00 97.94 153 LEU A O 1
ATOM 1225 N N . PHE A 1 154 ? -28.423 1.837 15.352 1.00 97.94 154 PHE A N 1
ATOM 1226 C CA . PHE A 1 154 ? -29.878 1.692 15.303 1.00 97.94 154 PHE A CA 1
ATOM 1227 C C . PHE A 1 154 ? -30.449 1.251 16.656 1.00 97.94 154 PHE A C 1
ATOM 1229 O O . PHE A 1 154 ? -31.388 1.865 17.154 1.00 97.94 154 PHE A O 1
ATOM 1236 N N . PHE A 1 155 ? -29.861 0.223 17.279 1.00 97.88 155 PHE A N 1
ATOM 1237 C CA . PHE A 1 155 ? -30.310 -0.250 18.592 1.00 97.88 155 PHE A CA 1
ATOM 1238 C C . PHE A 1 155 ? -29.870 0.675 19.733 1.00 97.88 155 PHE A C 1
ATOM 1240 O O . PHE A 1 155 ? -30.637 0.917 20.661 1.00 97.88 155 PHE A O 1
ATOM 1247 N N . HIS A 1 156 ? -28.642 1.200 19.671 1.00 97.75 156 HIS A N 1
ATOM 1248 C CA . HIS A 1 156 ? -28.033 1.992 20.740 1.00 97.75 156 HIS A CA 1
ATOM 1249 C C . HIS A 1 156 ? -27.242 3.180 20.162 1.00 97.75 156 HIS A C 1
ATOM 1251 O O . HIS A 1 156 ? -26.015 3.111 20.055 1.00 97.75 156 HIS A O 1
ATOM 1257 N N . PRO A 1 157 ? -27.892 4.325 19.867 1.00 97.06 157 PRO A N 1
ATOM 1258 C CA . PRO A 1 157 ? -27.272 5.454 19.155 1.00 97.06 157 PRO A CA 1
ATOM 1259 C C . PRO A 1 157 ? -26.023 6.064 19.807 1.00 97.06 157 PRO A C 1
ATOM 1261 O O . PRO A 1 157 ? -25.272 6.786 19.160 1.00 97.06 157 PRO A O 1
ATOM 1264 N N . ARG A 1 158 ? -25.803 5.808 21.102 1.00 96.69 158 ARG A N 1
ATOM 1265 C CA . ARG A 1 158 ? -24.675 6.340 21.885 1.00 96.69 158 ARG A CA 1
ATOM 1266 C C . ARG A 1 158 ? -23.585 5.308 22.179 1.00 96.69 158 ARG A C 1
ATOM 1268 O O . ARG A 1 158 ? -22.657 5.622 22.915 1.00 96.69 158 ARG A O 1
ATOM 1275 N N . ILE A 1 159 ? -23.696 4.091 21.642 1.00 97.69 159 ILE A N 1
ATOM 1276 C CA . ILE A 1 159 ? -22.748 3.009 21.942 1.00 97.69 159 ILE A CA 1
ATOM 1277 C C . ILE A 1 159 ? -21.387 3.185 21.263 1.00 97.69 159 ILE A C 1
ATOM 1279 O O . ILE A 1 159 ? -20.416 2.537 21.635 1.00 97.69 159 ILE A O 1
ATOM 1283 N N . ILE A 1 160 ? -21.303 4.056 20.256 1.00 97.38 160 ILE A N 1
ATOM 1284 C CA . ILE A 1 160 ? -20.053 4.387 19.577 1.00 97.38 160 ILE A CA 1
ATOM 1285 C C . ILE A 1 160 ? -19.783 5.877 19.758 1.00 97.38 160 ILE A C 1
ATOM 1287 O O . ILE A 1 160 ? -20.641 6.719 19.497 1.00 97.38 160 ILE A O 1
ATOM 1291 N N . GLU A 1 161 ? -18.564 6.203 20.182 1.00 96.62 161 GLU A N 1
ATOM 1292 C CA . GLU A 1 161 ? -18.119 7.587 20.328 1.00 96.62 161 GLU A CA 1
ATOM 1293 C C . GLU A 1 161 ? -18.117 8.313 18.961 1.00 96.62 161 GLU A C 1
ATOM 1295 O O . GLU A 1 161 ? -17.508 7.813 18.008 1.00 96.62 161 GLU A O 1
ATOM 1300 N N . PRO A 1 162 ? -18.726 9.512 18.841 1.00 97.50 162 PRO A N 1
ATOM 1301 C CA . PRO A 1 162 ? -18.848 10.219 17.561 1.00 97.50 162 PRO A CA 1
ATOM 1302 C C . PRO A 1 162 ? -17.515 10.488 16.852 1.00 97.50 162 PRO A C 1
ATOM 1304 O O . PRO A 1 162 ? -17.436 10.373 15.632 1.00 97.50 162 PRO A O 1
ATOM 1307 N N . PHE A 1 163 ? -16.446 10.788 17.598 1.00 97.94 163 PHE A N 1
ATOM 1308 C CA . PHE A 1 163 ? -15.115 11.027 17.026 1.00 97.94 163 PHE A CA 1
ATOM 1309 C C . PHE A 1 163 ? -14.563 9.804 16.282 1.00 97.94 163 PHE A C 1
ATOM 1311 O O . PHE A 1 163 ? -13.913 9.959 15.247 1.00 97.94 163 PHE A O 1
ATOM 1318 N N . ARG A 1 164 ? -14.890 8.588 16.741 1.00 98.06 164 ARG A N 1
ATOM 1319 C CA . ARG A 1 164 ? -14.520 7.352 16.042 1.00 98.06 164 ARG A CA 1
ATOM 1320 C C . ARG A 1 164 ? -15.287 7.204 14.733 1.00 98.06 164 ARG A C 1
ATOM 1322 O O . ARG A 1 164 ? -14.694 6.807 13.740 1.00 98.06 164 ARG A O 1
ATOM 1329 N N . LEU A 1 165 ? -16.569 7.568 14.696 1.00 98.38 165 LEU A N 1
ATOM 1330 C CA . LEU A 1 165 ? -17.356 7.547 13.456 1.00 98.38 165 LEU A CA 1
ATOM 1331 C C . LEU A 1 165 ? -16.832 8.561 12.436 1.00 98.38 165 LEU A C 1
ATOM 1333 O O . LEU A 1 165 ? -16.690 8.220 11.266 1.00 98.38 165 LEU A O 1
ATOM 1337 N N . VAL A 1 166 ? -16.488 9.774 12.884 1.00 98.31 166 VAL A N 1
ATOM 1338 C CA . VAL A 1 166 ? -15.913 10.819 12.020 1.00 98.31 166 VAL A CA 1
ATOM 1339 C C . VAL A 1 166 ? -14.623 10.327 11.373 1.00 98.31 166 VAL A C 1
ATOM 1341 O O . VAL A 1 166 ? -14.496 10.364 10.151 1.00 98.31 166 VAL A O 1
ATOM 1344 N N . TYR A 1 167 ? -13.684 9.810 12.166 1.00 98.31 167 TYR A N 1
ATOM 1345 C CA . TYR A 1 167 ? -12.420 9.326 11.618 1.00 98.31 167 TYR A CA 1
ATOM 1346 C C . TYR A 1 167 ? -12.580 8.058 10.777 1.00 98.31 167 TYR A C 1
ATOM 1348 O O . TYR A 1 167 ? -11.941 7.931 9.736 1.00 98.31 167 TYR A O 1
ATOM 1356 N N . GLY A 1 168 ? -13.487 7.158 11.167 1.00 98.38 168 GLY A N 1
ATOM 1357 C CA . GLY A 1 168 ? -13.873 6.011 10.348 1.00 98.38 168 GLY A CA 1
ATOM 1358 C C . GLY A 1 168 ? -14.417 6.433 8.982 1.00 98.38 168 GLY A C 1
ATOM 1359 O O . GLY A 1 168 ? -14.058 5.826 7.979 1.00 98.38 168 GLY A O 1
ATOM 1360 N N . GLY A 1 169 ? -15.205 7.510 8.924 1.00 98.31 169 GLY A N 1
ATOM 1361 C CA . GLY A 1 169 ? -15.679 8.120 7.681 1.00 98.31 169 GLY A CA 1
ATOM 1362 C C . GLY A 1 169 ? -14.553 8.728 6.840 1.00 98.31 169 GLY A C 1
ATOM 1363 O O . GLY A 1 169 ? -14.512 8.507 5.634 1.00 98.31 169 GLY A O 1
ATOM 1364 N N . VAL A 1 170 ? -13.600 9.432 7.462 1.00 97.94 170 VAL A N 1
ATOM 1365 C CA . VAL A 1 170 ? -12.414 9.970 6.765 1.00 97.94 170 VAL A CA 1
ATOM 1366 C C . VAL A 1 170 ? -11.578 8.845 6.158 1.00 97.94 170 VAL A C 1
ATOM 1368 O O . VAL A 1 170 ? -11.226 8.912 4.981 1.00 97.94 170 VAL A O 1
ATOM 1371 N N . LEU A 1 171 ? -11.293 7.794 6.935 1.00 97.62 171 LEU A N 1
ATOM 1372 C CA . LEU A 1 171 ? -10.578 6.621 6.437 1.00 97.62 171 LEU A CA 1
ATOM 1373 C C . LEU A 1 171 ? -11.359 5.936 5.319 1.00 97.62 171 LEU A C 1
ATOM 1375 O O . LEU A 1 171 ? -10.764 5.633 4.295 1.00 97.62 171 LEU A O 1
ATOM 1379 N N . LEU A 1 172 ? -12.678 5.772 5.465 1.00 97.88 172 LEU A N 1
ATOM 1380 C CA . LEU A 1 172 ? -13.536 5.194 4.433 1.00 97.88 172 LEU A CA 1
ATOM 1381 C C . LEU A 1 172 ? -13.440 5.958 3.115 1.00 97.88 172 LEU A C 1
ATOM 1383 O O . LEU A 1 172 ? -13.178 5.350 2.084 1.00 97.88 172 LEU A O 1
ATOM 1387 N N . LEU A 1 173 ? -13.610 7.280 3.143 1.00 97.31 173 LEU A N 1
ATOM 1388 C CA . LEU A 1 173 ? -13.499 8.104 1.941 1.00 97.31 173 LEU A CA 1
ATOM 1389 C C . LEU A 1 173 ? -12.095 8.008 1.331 1.00 97.31 173 LEU A C 1
ATOM 1391 O O . LEU A 1 173 ? -11.968 7.836 0.122 1.00 97.31 173 LEU A O 1
ATOM 1395 N N . GLY A 1 174 ? -11.048 8.037 2.161 1.00 95.31 174 GLY A N 1
ATOM 1396 C CA . GLY A 1 174 ? -9.667 7.857 1.711 1.00 95.31 174 GLY A CA 1
ATOM 1397 C C . GLY A 1 174 ? -9.399 6.476 1.102 1.00 95.31 174 GLY A C 1
ATOM 1398 O O . GLY A 1 174 ? -8.745 6.384 0.070 1.00 95.31 174 GLY A O 1
ATOM 1399 N N . GLY A 1 175 ? -9.926 5.408 1.703 1.00 94.88 175 GLY A N 1
ATOM 1400 C CA . GLY A 1 175 ? -9.798 4.026 1.236 1.00 94.88 175 GLY A CA 1
ATOM 1401 C C . GLY A 1 175 ? -10.589 3.739 -0.034 1.00 94.88 175 GLY A C 1
ATOM 1402 O O . GLY A 1 175 ? -10.134 2.960 -0.866 1.00 94.88 175 GLY A O 1
ATOM 1403 N N . LEU A 1 176 ? -11.742 4.388 -0.212 1.00 95.44 176 LEU A N 1
ATOM 1404 C CA . LEU A 1 176 ? -12.510 4.322 -1.455 1.00 95.44 176 LEU A CA 1
ATOM 1405 C C . LEU A 1 176 ? -11.846 5.126 -2.577 1.00 95.44 176 LEU A C 1
ATOM 1407 O O . LEU A 1 176 ? -11.857 4.684 -3.722 1.00 95.44 176 LEU A O 1
ATOM 1411 N N . ALA A 1 177 ? -11.242 6.273 -2.257 1.00 94.62 177 ALA A N 1
ATOM 1412 C CA . ALA A 1 177 ? -10.505 7.079 -3.226 1.00 94.62 177 ALA A CA 1
ATOM 1413 C C . ALA A 1 177 ? -9.176 6.431 -3.647 1.00 94.62 177 ALA A C 1
ATOM 1415 O O . ALA A 1 177 ? -8.788 6.532 -4.806 1.00 94.62 177 ALA A O 1
ATOM 1416 N N . VAL A 1 178 ? -8.486 5.770 -2.713 1.00 93.12 178 VAL A N 1
ATOM 1417 C CA . VAL A 1 178 ? -7.164 5.166 -2.910 1.00 93.12 178 VAL A CA 1
ATOM 1418 C C . VAL A 1 178 ? -7.135 3.817 -2.189 1.00 93.12 178 VAL A C 1
ATOM 1420 O O . VAL A 1 178 ? -7.037 3.755 -0.959 1.00 93.12 178 VAL A O 1
ATOM 1423 N N . ILE A 1 179 ? -7.167 2.724 -2.958 1.00 92.56 179 ILE A N 1
ATOM 1424 C CA . ILE A 1 179 ? -7.279 1.348 -2.444 1.00 92.56 179 ILE A CA 1
ATOM 1425 C C . ILE A 1 179 ? -6.199 1.008 -1.401 1.00 92.56 179 ILE A C 1
ATOM 1427 O O . ILE A 1 179 ? -6.450 0.271 -0.447 1.00 92.56 179 ILE A O 1
ATOM 1431 N N . LYS A 1 180 ? -5.013 1.616 -1.498 1.00 91.06 180 LYS A N 1
ATOM 1432 C CA . LYS A 1 180 ? -3.935 1.501 -0.506 1.00 91.06 180 LYS A CA 1
ATOM 1433 C C . LYS A 1 180 ? -4.364 1.795 0.944 1.00 91.06 180 LYS A C 1
ATOM 1435 O O . LYS A 1 180 ? -3.771 1.241 1.871 1.00 91.06 180 LYS A O 1
ATOM 1440 N N . PHE A 1 181 ? -5.376 2.635 1.178 1.00 93.62 181 PHE A N 1
ATOM 1441 C CA . PHE A 1 181 ? -5.877 2.948 2.528 1.00 93.62 181 PHE A CA 1
ATOM 1442 C C . PHE A 1 181 ? -7.050 2.068 2.983 1.00 93.62 181 PHE A C 1
ATOM 1444 O O . PHE A 1 181 ? -7.476 2.143 4.142 1.00 93.62 181 PHE A O 1
ATOM 1451 N N . LEU A 1 182 ? -7.561 1.201 2.110 1.00 94.62 182 LEU A N 1
ATOM 1452 C CA . LEU A 1 182 ? -8.682 0.315 2.404 1.00 94.62 182 LEU A CA 1
ATOM 1453 C C . LEU A 1 182 ? -8.375 -0.690 3.539 1.00 94.62 182 LEU A C 1
ATOM 1455 O O . LEU A 1 182 ? -9.223 -0.843 4.420 1.00 94.62 182 LEU A O 1
ATOM 1459 N N . PRO A 1 183 ? -7.165 -1.283 3.638 1.00 94.38 183 PRO A N 1
ATOM 1460 C CA . PRO A 1 183 ? -6.762 -2.084 4.799 1.00 94.38 183 PRO A CA 1
ATOM 1461 C C . PRO A 1 183 ? -6.877 -1.353 6.144 1.00 94.38 183 PRO A C 1
ATOM 1463 O O . PRO A 1 183 ? -7.480 -1.867 7.087 1.00 94.38 183 PRO A O 1
ATOM 1466 N N . SER A 1 184 ? -6.349 -0.127 6.234 1.00 95.69 184 SER A N 1
ATOM 1467 C CA . SER A 1 184 ? -6.436 0.688 7.454 1.00 95.69 184 SER A CA 1
ATOM 1468 C C . SER A 1 184 ? -7.889 1.020 7.797 1.00 95.69 184 SER A C 1
ATOM 1470 O O . SER A 1 184 ? -8.270 0.992 8.964 1.00 95.69 184 SER A O 1
ATOM 1472 N N . THR A 1 185 ? -8.721 1.269 6.784 1.00 97.38 185 THR A N 1
ATOM 1473 C CA . THR A 1 185 ? -10.165 1.485 6.951 1.00 97.38 185 THR A CA 1
ATOM 1474 C C . THR A 1 185 ? -10.840 0.265 7.568 1.00 97.38 185 THR A C 1
ATOM 1476 O O . THR A 1 185 ? -11.520 0.393 8.585 1.00 97.38 185 THR A O 1
ATOM 1479 N N . ALA A 1 186 ? -10.628 -0.924 6.996 1.00 96.75 186 ALA A N 1
ATOM 1480 C CA . ALA A 1 186 ? -11.223 -2.164 7.486 1.00 96.75 186 ALA A CA 1
ATOM 1481 C C . ALA A 1 186 ? -10.809 -2.451 8.937 1.00 96.75 186 ALA A C 1
ATOM 1483 O O . ALA A 1 186 ? -11.667 -2.685 9.787 1.00 96.75 186 ALA A O 1
ATOM 1484 N N . ILE A 1 187 ? -9.509 -2.347 9.239 1.00 97.00 187 ILE A N 1
ATOM 1485 C CA . ILE A 1 187 ? -8.971 -2.521 10.596 1.00 97.00 187 ILE A CA 1
ATOM 1486 C C . ILE A 1 187 ? -9.636 -1.550 11.573 1.00 97.00 187 ILE A C 1
ATOM 1488 O O . ILE A 1 187 ? -10.094 -1.964 12.638 1.00 97.00 187 ILE A O 1
ATOM 1492 N N . PHE A 1 188 ? -9.710 -0.267 11.214 1.00 98.31 188 PHE A N 1
ATOM 1493 C CA . PHE A 1 188 ? -10.276 0.749 12.089 1.00 98.31 188 PHE A CA 1
ATOM 1494 C C . PHE A 1 188 ? -11.767 0.514 12.350 1.00 98.31 188 PHE A C 1
ATOM 1496 O O . PHE A 1 188 ? -12.194 0.511 13.503 1.00 98.31 188 PHE A O 1
ATOM 1503 N N . LEU A 1 189 ? -12.565 0.273 11.306 1.00 98.50 189 LEU A N 1
ATOM 1504 C CA . LEU A 1 189 ? -14.006 0.052 11.449 1.00 98.50 189 LEU A CA 1
ATOM 1505 C C . LEU A 1 189 ? -14.310 -1.226 12.239 1.00 98.50 189 LEU A C 1
ATOM 1507 O O . LEU A 1 189 ? -15.171 -1.209 13.116 1.00 98.50 189 LEU A O 1
ATOM 1511 N N . LEU A 1 190 ? -13.569 -2.314 12.010 1.00 98.06 190 LEU A N 1
ATOM 1512 C CA . LEU A 1 190 ? -13.712 -3.540 12.800 1.00 98.06 190 LEU A CA 1
ATOM 1513 C C . LEU A 1 190 ? -13.303 -3.324 14.264 1.00 98.06 190 LEU A C 1
ATOM 1515 O O . LEU A 1 190 ? -13.952 -3.858 15.164 1.00 98.06 190 LEU A O 1
ATOM 1519 N N . ALA A 1 191 ? -12.294 -2.491 14.535 1.00 97.94 191 ALA A N 1
ATOM 1520 C CA . ALA A 1 191 ? -11.960 -2.092 15.899 1.00 97.94 191 ALA A CA 1
ATOM 1521 C C . ALA A 1 191 ? -13.093 -1.270 16.544 1.00 97.94 191 ALA A C 1
ATOM 1523 O O . ALA A 1 191 ? -13.401 -1.469 17.722 1.00 97.94 191 ALA A O 1
ATOM 1524 N N . VAL A 1 192 ? -13.749 -0.377 15.792 1.00 98.50 192 VAL A N 1
ATOM 1525 C CA . VAL A 1 192 ? -14.929 0.370 16.263 1.00 98.50 192 VAL A CA 1
ATOM 1526 C C . VAL A 1 192 ? -16.071 -0.584 16.620 1.00 98.50 192 VAL A C 1
ATOM 1528 O O . VAL A 1 192 ? -16.645 -0.453 17.702 1.00 98.50 192 VAL A O 1
ATOM 1531 N N . VAL A 1 193 ? -16.348 -1.585 15.778 1.00 98.44 193 VAL A N 1
ATOM 1532 C CA . VAL A 1 193 ? -17.325 -2.648 16.072 1.00 98.44 193 VAL A CA 1
ATOM 1533 C C . VAL A 1 193 ? -16.935 -3.407 17.344 1.00 98.44 193 VAL A C 1
ATOM 1535 O O . VAL A 1 193 ? -17.764 -3.582 18.234 1.00 98.44 193 VAL A O 1
ATOM 1538 N N . ALA A 1 194 ? -15.668 -3.803 17.495 1.00 97.50 194 ALA A N 1
ATOM 1539 C CA . ALA A 1 194 ? -15.197 -4.491 18.699 1.00 97.50 194 ALA A CA 1
ATOM 1540 C C . ALA A 1 194 ? -15.401 -3.645 19.970 1.00 97.50 194 ALA A C 1
ATOM 1542 O O . ALA A 1 194 ? -15.810 -4.163 21.012 1.00 97.50 194 ALA A O 1
ATOM 1543 N N . SER A 1 195 ? -15.137 -2.339 19.878 1.00 97.25 195 SER A N 1
ATOM 1544 C CA . SER A 1 195 ? -15.305 -1.390 20.979 1.00 97.25 195 SER A CA 1
ATOM 1545 C C . SER A 1 195 ? -16.777 -1.209 21.362 1.00 97.25 195 SER A C 1
ATOM 1547 O O . SER A 1 195 ? -17.115 -1.339 22.538 1.00 97.25 195 SER A O 1
ATOM 1549 N N . GLY A 1 196 ? -17.660 -1.007 20.376 1.00 97.44 196 GLY A N 1
ATOM 1550 C CA . GLY A 1 196 ? -19.103 -0.876 20.604 1.00 97.44 196 GLY A CA 1
ATOM 1551 C C . GLY A 1 196 ? -19.726 -2.149 21.181 1.00 97.44 196 GLY A C 1
ATOM 1552 O O . GLY A 1 196 ? -20.530 -2.081 22.107 1.00 97.44 196 GLY A O 1
ATOM 1553 N N . TRP A 1 197 ? -19.296 -3.325 20.713 1.00 97.69 197 TRP A N 1
ATOM 1554 C CA . TRP A 1 197 ? -19.745 -4.606 21.267 1.00 97.69 197 TRP A CA 1
ATOM 1555 C C . TRP A 1 197 ? -19.320 -4.787 22.724 1.00 97.69 197 TRP A C 1
ATOM 1557 O O . TRP A 1 197 ? -20.116 -5.212 23.561 1.00 97.69 197 TRP A O 1
ATOM 1567 N N . ARG A 1 198 ? -18.063 -4.451 23.048 1.00 96.31 198 ARG A N 1
ATOM 1568 C CA . ARG A 1 198 ? -17.570 -4.482 24.430 1.00 96.31 198 ARG A CA 1
ATOM 1569 C C . ARG A 1 198 ? -18.412 -3.577 25.322 1.00 96.31 198 ARG A C 1
ATOM 1571 O O . ARG A 1 198 ? -18.873 -4.044 26.357 1.00 96.31 198 ARG A O 1
ATOM 1578 N N . GLN A 1 199 ? -18.600 -2.324 24.916 1.00 96.25 199 GLN A N 1
ATOM 1579 C CA . GLN A 1 199 ? -19.351 -1.351 25.700 1.00 96.25 199 GLN A CA 1
ATOM 1580 C C . GLN A 1 199 ? -20.795 -1.813 25.916 1.00 96.25 199 GLN A C 1
ATOM 1582 O O . GLN A 1 199 ? -21.298 -1.744 27.031 1.00 96.25 199 GLN A O 1
ATOM 1587 N N . ALA A 1 200 ? -21.441 -2.372 24.888 1.00 96.81 200 ALA A N 1
ATOM 1588 C CA . ALA A 1 200 ? -22.790 -2.908 25.033 1.00 96.81 200 ALA A CA 1
ATOM 1589 C C . ALA A 1 200 ? -22.836 -4.035 26.064 1.00 96.81 200 ALA A C 1
ATOM 1591 O O . ALA A 1 200 ? -23.702 -4.031 26.932 1.00 96.81 200 ALA A O 1
ATOM 1592 N N . LYS A 1 201 ? -21.858 -4.946 26.038 1.00 95.38 201 LYS A N 1
ATOM 1593 C CA . LYS A 1 201 ? -21.762 -6.031 27.018 1.00 95.38 201 LYS A CA 1
ATOM 1594 C C . LYS A 1 201 ? -21.539 -5.519 28.445 1.00 95.38 201 LYS A C 1
ATOM 1596 O O . LYS A 1 201 ? -22.137 -6.055 29.371 1.00 95.38 201 LYS A O 1
ATOM 1601 N N . GLU A 1 202 ? -20.694 -4.505 28.623 1.00 95.31 202 GLU A N 1
ATOM 1602 C CA . GLU A 1 202 ? -20.448 -3.860 29.924 1.00 95.31 202 GLU A CA 1
ATOM 1603 C C . GLU A 1 202 ? -21.706 -3.154 30.459 1.00 95.31 202 GLU A C 1
ATOM 1605 O O . GLU A 1 202 ? -21.962 -3.180 31.658 1.00 95.31 202 GLU A O 1
ATOM 1610 N N . GLU A 1 203 ? -22.525 -2.591 29.568 1.00 96.56 203 GLU A N 1
ATOM 1611 C CA . GLU A 1 203 ? -23.791 -1.926 29.896 1.00 96.56 203 GLU A CA 1
ATOM 1612 C C . GLU A 1 203 ? -25.001 -2.885 29.948 1.00 96.56 203 GLU A C 1
ATOM 1614 O O . GLU A 1 203 ? -26.125 -2.437 30.166 1.00 96.56 203 GLU A O 1
ATOM 1619 N N . GLY A 1 204 ? -24.805 -4.192 29.729 1.00 96.31 204 GLY A N 1
ATOM 1620 C CA . GLY A 1 204 ? -25.894 -5.179 29.684 1.00 96.31 204 GLY A CA 1
ATOM 1621 C C . GLY A 1 204 ? -26.867 -4.992 28.510 1.00 96.31 204 GLY A C 1
ATOM 1622 O O . GLY A 1 204 ? -28.020 -5.407 28.585 1.00 96.31 204 GLY A O 1
ATOM 1623 N N . LYS A 1 205 ? -26.422 -4.339 27.434 1.00 96.62 205 LYS A N 1
ATOM 1624 C CA . LYS A 1 205 ? -27.193 -4.068 26.219 1.00 96.62 205 LYS A CA 1
ATOM 1625 C C . LYS A 1 205 ? -27.036 -5.186 25.195 1.00 96.62 205 LYS A C 1
ATOM 1627 O O . LYS A 1 205 ? -25.945 -5.715 24.987 1.00 96.62 205 LYS A O 1
ATOM 1632 N N . GLU A 1 206 ? -28.122 -5.469 24.485 1.00 95.94 206 GLU A N 1
ATOM 1633 C CA . GLU A 1 206 ? -28.166 -6.454 23.403 1.00 95.94 206 GLU A CA 1
ATOM 1634 C C . GLU A 1 206 ? -28.530 -5.803 22.060 1.00 95.94 206 GLU A C 1
ATOM 1636 O O . GLU A 1 206 ? -29.168 -4.748 22.014 1.00 95.94 206 GLU A O 1
ATOM 1641 N N . PHE A 1 207 ? -28.142 -6.451 20.960 1.00 96.00 207 PHE A N 1
ATOM 1642 C CA . PHE A 1 207 ? -28.414 -6.042 19.576 1.00 96.00 207 PHE A CA 1
ATOM 1643 C C . PHE A 1 207 ? -29.436 -6.980 18.903 1.00 96.00 207 PHE A C 1
ATOM 1645 O O . PHE A 1 207 ? -29.284 -7.372 17.744 1.00 96.00 207 PHE A O 1
ATOM 1652 N N . GLY A 1 208 ? -30.450 -7.410 19.662 1.00 94.62 208 GLY A N 1
ATOM 1653 C CA . GLY A 1 208 ? -31.493 -8.332 19.206 1.00 94.62 208 GLY A CA 1
ATOM 1654 C C . GLY A 1 208 ? -30.946 -9.689 18.746 1.00 94.62 208 GLY A C 1
ATOM 1655 O O . GLY A 1 208 ? -30.015 -10.240 19.340 1.00 94.62 208 GLY A O 1
ATOM 1656 N N . ASN A 1 209 ? -31.496 -10.207 17.643 1.00 96.38 209 ASN A N 1
ATOM 1657 C CA . ASN A 1 209 ? -31.145 -11.521 17.086 1.00 96.38 209 ASN A CA 1
ATOM 1658 C C . ASN A 1 209 ? -29.653 -11.668 16.762 1.00 96.38 209 ASN A C 1
ATOM 1660 O O . ASN A 1 209 ? -29.137 -12.782 16.754 1.00 96.38 209 ASN A O 1
ATOM 1664 N N . PHE A 1 210 ? -28.947 -10.564 16.496 1.00 95.31 210 PHE A N 1
ATOM 1665 C CA . PHE A 1 210 ? -27.512 -10.613 16.243 1.00 95.31 210 PHE A CA 1
ATOM 1666 C C . PHE A 1 210 ? -26.739 -11.040 17.494 1.00 95.31 210 PHE A C 1
ATOM 1668 O O . PHE A 1 210 ? -25.895 -11.934 17.421 1.00 95.31 210 PHE A O 1
ATOM 1675 N N . SER A 1 211 ? -27.066 -10.465 18.657 1.00 95.25 211 SER A N 1
ATOM 1676 C CA . SER A 1 211 ? -26.433 -10.855 19.919 1.00 95.25 211 SER A CA 1
ATOM 1677 C C . SER A 1 211 ? -26.705 -12.313 20.269 1.00 95.25 211 SER A C 1
ATOM 1679 O O . SER A 1 211 ? -25.789 -13.041 20.658 1.00 95.25 211 SER A O 1
ATOM 1681 N N . GLU A 1 212 ? -27.942 -12.762 20.057 1.00 95.44 212 GLU A N 1
ATOM 1682 C CA . GLU A 1 212 ? -28.323 -14.155 20.258 1.00 95.44 212 GLU A CA 1
ATOM 1683 C C . GLU A 1 212 ? -27.591 -15.100 19.293 1.00 95.44 212 GLU A C 1
ATOM 1685 O O . GLU A 1 212 ? -27.115 -16.152 19.719 1.00 95.44 212 GLU A O 1
ATOM 1690 N N . ALA A 1 213 ? -27.456 -14.731 18.016 1.00 95.00 213 ALA A N 1
ATOM 1691 C CA . ALA A 1 213 ? -26.746 -15.524 17.017 1.00 95.00 213 ALA A CA 1
ATOM 1692 C C . ALA A 1 213 ? -25.261 -15.685 17.366 1.00 95.00 213 ALA A C 1
ATOM 1694 O O . ALA A 1 213 ? -24.746 -16.802 17.315 1.00 95.00 213 ALA A O 1
ATOM 1695 N N . ILE A 1 214 ? -24.586 -14.606 17.784 1.00 94.50 214 ILE A N 1
ATOM 1696 C CA . ILE A 1 214 ? -23.189 -14.670 18.241 1.00 94.50 214 ILE A CA 1
ATOM 1697 C C . ILE A 1 214 ? -23.061 -15.554 19.483 1.00 94.50 214 ILE A C 1
ATOM 1699 O O . ILE A 1 214 ? -22.154 -16.381 19.533 1.00 94.50 214 ILE A O 1
ATOM 1703 N N . ARG A 1 215 ? -23.984 -15.450 20.449 1.00 93.75 215 ARG A N 1
ATOM 1704 C CA . ARG A 1 215 ? -23.986 -16.313 21.639 1.00 93.75 215 ARG A CA 1
ATOM 1705 C C . ARG A 1 215 ? -24.202 -17.782 21.278 1.00 93.75 215 ARG A C 1
ATOM 1707 O O . ARG A 1 215 ? -23.446 -18.624 21.739 1.00 93.75 215 ARG A O 1
ATOM 1714 N N . LYS A 1 216 ? -25.182 -18.100 20.426 1.00 93.62 216 LYS A N 1
ATOM 1715 C CA . LYS A 1 216 ? -25.412 -19.471 19.934 1.00 93.62 216 LYS A CA 1
ATOM 1716 C C . LYS A 1 216 ? -24.182 -20.006 19.206 1.00 93.62 216 LYS A C 1
ATOM 1718 O O . LYS A 1 216 ? -23.824 -21.168 19.372 1.00 93.62 216 LYS A O 1
ATOM 1723 N N . PHE A 1 217 ? -23.516 -19.162 18.422 1.00 89.88 217 PHE A N 1
ATOM 1724 C CA . PHE A 1 217 ? -22.284 -19.531 17.738 1.00 89.88 217 PHE A CA 1
ATOM 1725 C C . PHE A 1 217 ? -21.146 -19.797 18.731 1.00 89.88 217 PHE A C 1
ATOM 1727 O O . PHE A 1 217 ? -20.501 -20.838 18.648 1.00 89.88 217 PHE A O 1
ATOM 1734 N N . GLU A 1 218 ? -20.958 -18.933 19.729 1.00 89.94 218 GLU A N 1
ATOM 1735 C CA . GLU A 1 218 ? -20.001 -19.143 20.819 1.00 89.94 218 GLU A CA 1
ATOM 1736 C C . GLU A 1 218 ? -20.304 -20.435 21.600 1.00 89.94 218 GLU A C 1
ATOM 1738 O O . GLU A 1 218 ? -19.402 -21.229 21.870 1.00 89.94 218 GLU A O 1
ATOM 1743 N N . GLU A 1 219 ? -21.573 -20.688 21.927 1.00 90.44 219 GLU A N 1
ATOM 1744 C CA . GLU A 1 219 ? -22.031 -21.901 22.606 1.00 90.44 219 GLU A CA 1
ATOM 1745 C C . GLU A 1 219 ? -21.754 -23.159 21.784 1.00 90.44 219 GLU A C 1
ATOM 1747 O O . GLU A 1 219 ? -21.364 -24.170 22.360 1.00 90.44 219 GLU A O 1
ATOM 1752 N N . LEU A 1 220 ? -21.886 -23.121 20.454 1.00 87.62 220 LEU A N 1
ATOM 1753 C CA . LEU A 1 220 ? -21.517 -24.250 19.595 1.00 87.62 220 LEU A CA 1
ATOM 1754 C C . LEU A 1 220 ? -20.025 -24.592 19.710 1.00 87.62 220 LEU A C 1
ATOM 1756 O O . LEU A 1 220 ? -19.682 -25.776 19.756 1.00 87.62 220 LEU A O 1
ATOM 1760 N N . PHE A 1 221 ? -19.150 -23.585 19.804 1.00 83.12 221 PHE A N 1
ATOM 1761 C CA . PHE A 1 221 ? -17.715 -23.797 20.024 1.00 83.12 221 PHE A CA 1
ATOM 1762 C C . PHE A 1 221 ? -17.410 -24.283 21.443 1.00 83.12 221 PHE A C 1
ATOM 1764 O O . PHE A 1 221 ? -16.631 -25.221 21.608 1.00 83.12 221 PHE A O 1
ATOM 1771 N N . ARG A 1 222 ? -18.056 -23.705 22.463 1.00 82.75 222 ARG A N 1
ATOM 1772 C CA . ARG A 1 222 ? -17.871 -24.109 23.867 1.00 82.75 222 ARG A CA 1
ATOM 1773 C C . ARG A 1 222 ? -18.405 -25.518 24.145 1.00 82.75 222 ARG A C 1
ATOM 1775 O O . ARG A 1 222 ? -17.749 -26.301 24.822 1.00 82.75 222 ARG A O 1
ATOM 1782 N N . ARG A 1 223 ? -19.584 -25.863 23.614 1.00 80.69 223 ARG A N 1
ATOM 1783 C CA . ARG A 1 223 ? -20.272 -27.147 23.846 1.00 80.69 223 ARG A CA 1
ATOM 1784 C C . ARG A 1 223 ? -19.557 -28.325 23.189 1.00 80.69 223 ARG A C 1
ATOM 1786 O O . ARG A 1 223 ? -19.666 -29.440 23.685 1.00 80.69 223 ARG A O 1
ATOM 1793 N N . LYS A 1 224 ? -18.822 -28.097 22.097 1.00 72.31 224 LYS A N 1
ATOM 1794 C CA . LYS A 1 224 ? -18.030 -29.133 21.414 1.00 72.31 224 LYS A CA 1
ATOM 1795 C C . LYS A 1 224 ? -16.633 -29.366 22.024 1.00 72.31 224 LYS A C 1
ATOM 1797 O O . LYS A 1 224 ? -15.793 -29.973 21.370 1.00 72.31 224 LYS A O 1
ATOM 1802 N N . SER A 1 225 ? -16.394 -28.955 23.274 1.00 59.25 225 SER A N 1
ATOM 1803 C CA . SER A 1 225 ? -15.181 -29.277 24.051 1.00 59.25 225 SER A CA 1
ATOM 1804 C C . SER A 1 225 ? -13.858 -28.828 23.428 1.00 59.25 225 SER A C 1
ATOM 1806 O O . SER A 1 225 ? -12.839 -29.481 23.636 1.00 59.25 225 SER A O 1
ATOM 1808 N N . LEU A 1 226 ? -13.828 -27.713 22.695 1.00 69.25 226 LEU A N 1
ATOM 1809 C CA . LEU A 1 226 ? -12.552 -27.043 22.452 1.00 69.25 226 LEU A CA 1
ATOM 1810 C C . LEU A 1 226 ? -12.262 -26.156 23.665 1.00 69.25 226 LEU A C 1
ATOM 1812 O O . LEU A 1 226 ? -12.881 -25.094 23.781 1.00 69.25 226 LEU A O 1
ATOM 1816 N N . PRO A 1 227 ? -11.370 -26.570 24.592 1.00 75.25 227 PRO A N 1
ATOM 1817 C CA . PRO A 1 227 ? -10.872 -25.649 25.601 1.00 75.25 227 PRO A CA 1
ATOM 1818 C C . PRO A 1 227 ? -10.337 -24.387 24.896 1.00 75.25 227 PRO A C 1
ATOM 1820 O O . PRO A 1 227 ? -9.864 -24.488 23.757 1.00 75.25 227 PRO A O 1
ATOM 1823 N N . PRO A 1 228 ? -10.420 -23.194 25.507 1.00 69.56 228 PRO A N 1
ATOM 1824 C CA . PRO A 1 228 ? -9.851 -21.967 24.942 1.00 69.56 228 PRO A CA 1
ATOM 1825 C C . PRO A 1 228 ? -8.406 -22.155 24.448 1.00 69.56 228 PRO A C 1
ATOM 1827 O O . PRO A 1 228 ? -8.024 -21.655 23.389 1.00 69.56 228 PRO A O 1
ATOM 1830 N N . GLU A 1 229 ? -7.639 -22.966 25.173 1.00 77.50 229 GLU A N 1
ATOM 1831 C CA . GLU A 1 229 ? -6.291 -23.419 24.843 1.00 77.50 229 GLU A CA 1
ATOM 1832 C C . GLU A 1 229 ? -6.248 -24.208 23.521 1.00 77.50 229 GLU A C 1
ATOM 1834 O O . GLU A 1 229 ? -5.348 -24.015 22.705 1.00 77.50 229 GLU A O 1
ATOM 1839 N N . GLY A 1 230 ? -7.250 -25.052 23.264 1.00 77.81 230 GLY A N 1
ATOM 1840 C CA . GLY A 1 230 ? -7.405 -25.828 22.034 1.00 77.81 230 GLY A CA 1
ATOM 1841 C C . GLY A 1 230 ? -7.708 -24.966 20.808 1.00 77.81 230 GLY A C 1
ATOM 1842 O O . GLY A 1 230 ? -7.167 -25.224 19.735 1.00 77.81 230 GLY A O 1
ATOM 1843 N N . LEU A 1 231 ? -8.506 -23.901 20.948 1.00 71.88 231 LEU A N 1
ATOM 1844 C CA . LEU A 1 231 ? -8.721 -22.957 19.845 1.00 71.88 231 LEU A CA 1
ATOM 1845 C C . LEU A 1 231 ? -7.441 -22.167 19.532 1.00 71.88 231 LEU A C 1
ATOM 1847 O O . LEU A 1 231 ? -7.108 -21.971 18.364 1.00 71.88 231 LEU A O 1
ATOM 1851 N N . GLY A 1 232 ? -6.699 -21.767 20.570 1.00 72.75 232 GLY A N 1
ATOM 1852 C CA . GLY A 1 232 ? -5.371 -21.174 20.418 1.00 72.75 232 GLY A CA 1
ATOM 1853 C C . GLY A 1 232 ? -4.410 -22.106 19.676 1.00 72.75 232 GLY A C 1
ATOM 1854 O O . GLY A 1 232 ? -3.750 -21.679 18.731 1.00 72.75 232 GLY A O 1
ATOM 1855 N N . PHE A 1 233 ? -4.390 -23.392 20.035 1.00 76.19 233 PHE A N 1
ATOM 1856 C CA . PHE A 1 233 ? -3.593 -24.407 19.345 1.00 76.19 233 PHE A CA 1
ATOM 1857 C C . PHE A 1 233 ? -3.992 -24.563 17.871 1.00 76.19 233 PHE A C 1
ATOM 1859 O O . PHE A 1 233 ? -3.122 -24.514 17.006 1.00 76.19 233 PHE A O 1
ATOM 1866 N N . ILE A 1 234 ? -5.293 -24.666 17.561 1.00 80.44 234 ILE A N 1
ATOM 1867 C CA . ILE A 1 234 ? -5.779 -24.727 16.171 1.00 80.44 234 ILE A CA 1
ATOM 1868 C C . ILE A 1 234 ? -5.331 -23.491 15.393 1.00 80.44 234 ILE A C 1
ATOM 1870 O O . ILE A 1 234 ? -4.836 -23.629 14.278 1.00 80.44 234 ILE A O 1
ATOM 1874 N N . LEU A 1 235 ? -5.459 -22.294 15.971 1.00 76.88 235 LEU A N 1
ATOM 1875 C CA . LEU A 1 235 ? -5.021 -21.060 15.325 1.00 76.88 235 LEU A CA 1
ATOM 1876 C C . LEU A 1 235 ? -3.517 -21.088 15.027 1.00 76.88 235 LEU A C 1
ATOM 1878 O O . LEU A 1 235 ? -3.116 -20.752 13.916 1.00 76.88 235 LEU A O 1
ATOM 1882 N N . VAL A 1 236 ? -2.690 -21.535 15.976 1.00 75.62 236 VAL A N 1
ATOM 1883 C CA . VAL A 1 236 ? -1.244 -21.701 15.766 1.00 75.62 236 VAL A CA 1
ATOM 1884 C C . VAL A 1 236 ? -0.968 -22.718 14.660 1.00 75.62 236 VAL A C 1
ATOM 1886 O O . VAL A 1 236 ? -0.171 -22.432 13.771 1.00 75.62 236 VAL A O 1
ATOM 1889 N N . CYS A 1 237 ? -1.647 -23.867 14.648 1.00 81.94 237 CYS A N 1
ATOM 1890 C CA . CYS A 1 237 ? -1.510 -24.861 13.583 1.00 81.94 237 CYS A CA 1
ATOM 1891 C C . CYS A 1 237 ? -1.891 -24.288 12.214 1.00 81.94 237 CYS A C 1
ATOM 1893 O O . CYS A 1 237 ? -1.144 -24.468 11.256 1.00 81.94 237 CYS A O 1
ATOM 1895 N N . VAL A 1 238 ? -3.009 -23.564 12.122 1.00 82.50 238 VAL A N 1
ATOM 1896 C CA . VAL A 1 238 ? -3.445 -22.893 10.890 1.00 82.50 238 VAL A CA 1
ATOM 1897 C C . VAL A 1 238 ? -2.402 -21.870 10.448 1.00 82.50 238 VAL A C 1
ATOM 1899 O O . VAL A 1 238 ? -2.010 -21.885 9.287 1.00 82.50 238 VAL A O 1
ATOM 1902 N N . ILE A 1 239 ? -1.889 -21.036 11.358 1.00 78.81 239 ILE A N 1
ATOM 1903 C CA . ILE A 1 239 ? -0.823 -20.072 11.053 1.00 78.81 239 ILE A CA 1
ATOM 1904 C C . ILE A 1 239 ? 0.418 -20.797 10.528 1.00 78.81 239 ILE A C 1
ATOM 1906 O O . ILE A 1 239 ? 0.938 -20.412 9.489 1.00 78.81 239 ILE A O 1
ATOM 1910 N N . VAL A 1 240 ? 0.881 -21.860 11.190 1.00 80.69 240 VAL A N 1
ATOM 1911 C CA . VAL A 1 240 ? 2.065 -22.624 10.762 1.00 80.69 240 VAL A CA 1
ATOM 1912 C C . VAL A 1 240 ? 1.857 -23.246 9.381 1.00 80.69 240 VAL A C 1
ATOM 1914 O O . VAL A 1 240 ? 2.752 -23.170 8.542 1.00 80.69 240 VAL A O 1
ATOM 1917 N N . VAL A 1 241 ? 0.684 -23.828 9.116 1.00 86.19 241 VAL A N 1
ATOM 1918 C CA . VAL A 1 241 ? 0.344 -24.404 7.806 1.00 86.19 241 VAL A CA 1
ATOM 1919 C C . VAL A 1 241 ? 0.307 -23.322 6.728 1.00 86.19 241 VAL A C 1
ATOM 1921 O O . VAL A 1 241 ? 0.931 -23.501 5.686 1.00 86.19 241 VAL A O 1
ATOM 1924 N N . LEU A 1 242 ? -0.348 -22.188 6.987 1.00 81.44 242 LEU A N 1
ATOM 1925 C CA . LEU A 1 242 ? -0.416 -21.066 6.047 1.00 81.44 242 LEU A CA 1
ATOM 1926 C C . LEU A 1 242 ? 0.967 -20.467 5.785 1.00 81.44 242 LEU A C 1
ATOM 1928 O O . LEU A 1 242 ? 1.325 -20.243 4.635 1.00 81.44 242 LEU A O 1
ATOM 1932 N N . VAL A 1 243 ? 1.778 -20.266 6.827 1.00 78.31 243 VAL A N 1
ATOM 1933 C CA . VAL A 1 243 ? 3.163 -19.794 6.693 1.00 78.31 243 VAL A CA 1
ATOM 1934 C C . VAL A 1 243 ? 3.971 -20.781 5.862 1.00 78.31 243 VAL A C 1
ATOM 1936 O O . VAL A 1 243 ? 4.656 -20.356 4.941 1.00 78.31 243 VAL A O 1
ATOM 1939 N N . LYS A 1 244 ? 3.865 -22.087 6.131 1.00 84.25 244 LYS A N 1
ATOM 1940 C CA . LYS A 1 244 ? 4.552 -23.124 5.352 1.00 84.25 244 LYS A CA 1
ATOM 1941 C C . LYS A 1 244 ? 4.102 -23.137 3.892 1.00 84.25 244 LYS A C 1
ATOM 1943 O O . LYS A 1 244 ? 4.937 -23.314 3.016 1.00 84.25 244 LYS A O 1
ATOM 1948 N N . GLN A 1 245 ? 2.811 -22.961 3.618 1.00 81.75 245 GLN A N 1
ATOM 1949 C CA . GLN A 1 245 ? 2.290 -22.897 2.253 1.00 81.75 245 GLN A CA 1
ATOM 1950 C C . GLN A 1 245 ? 2.837 -21.669 1.517 1.00 81.75 245 GLN A C 1
ATOM 1952 O O . GLN A 1 245 ? 3.379 -21.807 0.425 1.00 81.75 245 GLN A O 1
ATOM 1957 N N . VAL A 1 246 ? 2.787 -20.495 2.151 1.00 76.62 246 VAL A N 1
ATOM 1958 C CA . VAL A 1 246 ? 3.299 -19.240 1.582 1.00 76.62 246 VAL A CA 1
ATOM 1959 C C . VAL A 1 246 ? 4.819 -19.276 1.388 1.00 76.62 246 VAL A C 1
ATOM 1961 O O . VAL A 1 246 ? 5.319 -18.719 0.417 1.00 76.62 246 VAL A O 1
ATOM 1964 N N . THR A 1 247 ? 5.580 -19.926 2.275 1.00 78.69 247 THR A N 1
ATOM 1965 C CA . THR A 1 247 ? 7.039 -20.065 2.111 1.00 78.69 247 THR A CA 1
ATOM 1966 C C . THR A 1 247 ? 7.434 -21.163 1.126 1.00 78.69 247 THR A C 1
ATOM 1968 O O . THR A 1 247 ? 8.520 -21.091 0.553 1.00 78.69 247 THR A O 1
ATOM 1971 N N . ALA A 1 248 ? 6.578 -22.169 0.920 1.00 84.00 248 ALA A N 1
ATOM 1972 C CA . ALA A 1 248 ? 6.781 -23.217 -0.077 1.00 84.00 248 ALA A CA 1
ATOM 1973 C C . ALA A 1 248 ? 6.416 -22.764 -1.498 1.00 84.00 248 ALA A C 1
ATOM 1975 O O . ALA A 1 248 ? 6.958 -23.307 -2.466 1.00 84.00 248 ALA A O 1
ATOM 1976 N N . GLU A 1 249 ? 5.524 -21.780 -1.644 1.00 77.06 249 GLU A N 1
ATOM 1977 C CA . GLU A 1 249 ? 5.254 -21.144 -2.930 1.00 77.06 249 GLU A CA 1
ATOM 1978 C C . GLU A 1 249 ? 6.536 -20.489 -3.457 1.00 77.06 249 GLU A C 1
ATOM 1980 O O . GLU A 1 249 ? 7.063 -19.516 -2.912 1.00 77.06 249 GLU A O 1
ATOM 1985 N N . LYS A 1 250 ? 7.073 -21.057 -4.543 1.00 74.88 250 LYS A N 1
ATOM 1986 C CA . LYS A 1 250 ? 8.203 -20.460 -5.253 1.00 74.88 250 LYS A CA 1
ATOM 1987 C C . LYS A 1 250 ? 7.784 -19.070 -5.716 1.00 74.88 250 LYS A C 1
ATOM 1989 O O . LYS A 1 250 ? 6.707 -18.912 -6.288 1.00 74.88 250 LYS A O 1
ATOM 1994 N N . LEU A 1 251 ? 8.659 -18.084 -5.506 1.00 73.06 251 LEU A N 1
ATOM 1995 C CA . LEU A 1 251 ? 8.476 -16.726 -6.018 1.00 73.06 251 LEU A CA 1
ATOM 1996 C C . LEU A 1 251 ? 7.997 -16.788 -7.474 1.00 73.06 251 LEU A C 1
ATOM 1998 O O . LEU A 1 251 ? 8.651 -17.410 -8.313 1.00 73.06 251 LEU A O 1
ATOM 2002 N N . HIS A 1 252 ? 6.858 -16.159 -7.768 1.00 74.19 252 HIS A N 1
ATOM 2003 C CA . HIS A 1 252 ? 6.324 -16.083 -9.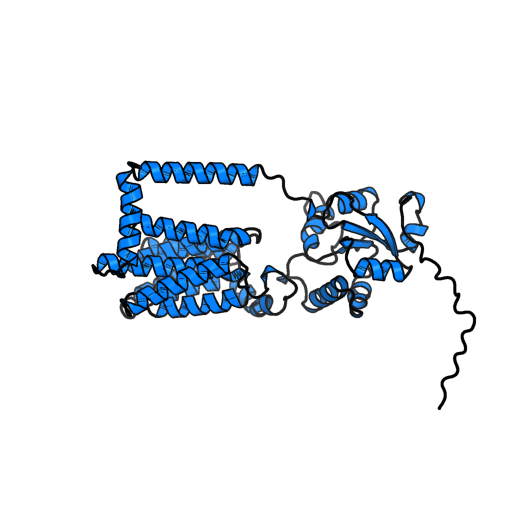124 1.00 74.19 252 HIS A CA 1
ATOM 2004 C C . HIS A 1 252 ? 7.226 -15.192 -9.986 1.00 74.19 252 HIS A C 1
ATOM 2006 O O . HIS A 1 252 ? 6.973 -14.003 -10.172 1.00 74.19 252 HIS A O 1
ATOM 2012 N N . LEU A 1 253 ? 8.290 -15.783 -10.533 1.00 79.94 253 LEU A N 1
ATOM 2013 C CA . LEU A 1 253 ? 9.258 -15.086 -11.380 1.00 79.94 253 LEU A CA 1
ATOM 2014 C C . LEU A 1 253 ? 8.656 -14.625 -12.712 1.00 79.94 253 LEU A C 1
ATOM 2016 O O . LEU A 1 253 ? 9.262 -13.806 -13.382 1.00 79.94 253 LEU A O 1
ATOM 2020 N N . GLY A 1 254 ? 7.450 -15.074 -13.073 1.00 83.31 254 GLY A N 1
ATOM 2021 C CA . GLY A 1 254 ? 6.795 -14.683 -14.323 1.00 83.31 254 GLY A CA 1
ATOM 2022 C C . GLY A 1 254 ? 6.508 -13.182 -14.456 1.00 83.31 254 GLY A C 1
ATOM 2023 O O . GLY A 1 254 ? 6.325 -12.720 -15.576 1.00 83.31 254 GLY A O 1
ATOM 2024 N N . ILE A 1 255 ? 6.478 -12.426 -13.353 1.00 84.69 255 ILE A N 1
ATOM 2025 C CA . ILE A 1 255 ? 6.248 -10.967 -13.352 1.00 84.69 255 ILE A CA 1
ATOM 2026 C C . ILE A 1 255 ? 7.573 -10.189 -13.442 1.00 84.69 255 ILE A C 1
ATOM 2028 O O . ILE A 1 255 ? 7.589 -9.010 -13.778 1.00 84.69 255 ILE A O 1
ATOM 2032 N N . VAL A 1 256 ? 8.694 -10.841 -13.131 1.00 90.06 256 VAL A N 1
ATOM 2033 C CA . VAL A 1 256 ? 10.022 -10.228 -13.129 1.00 90.06 256 VAL A CA 1
ATOM 2034 C C . VAL A 1 256 ? 10.710 -10.567 -14.453 1.00 90.06 256 VAL A C 1
ATOM 2036 O O . VAL A 1 256 ? 10.678 -11.731 -14.852 1.00 90.06 256 VAL A O 1
ATOM 2039 N N . PRO A 1 257 ? 11.376 -9.617 -15.131 1.00 95.12 257 PRO A N 1
ATOM 2040 C CA . PRO A 1 257 ? 12.049 -9.874 -16.403 1.00 95.12 257 PRO A CA 1
ATOM 2041 C C . PRO A 1 257 ? 13.384 -10.612 -16.206 1.00 95.12 257 PRO A C 1
ATOM 2043 O O . PRO A 1 257 ? 14.412 -10.172 -16.702 1.00 95.12 257 PRO A O 1
ATOM 2046 N N . LYS A 1 258 ? 13.404 -11.716 -15.445 1.00 95.00 258 LYS A N 1
ATOM 2047 C CA . LYS A 1 258 ? 14.649 -12.413 -15.095 1.00 95.00 258 LYS A CA 1
ATOM 2048 C C . LYS A 1 258 ? 15.394 -12.886 -16.342 1.00 95.00 258 LYS A C 1
ATOM 2050 O O . LYS A 1 258 ? 16.543 -12.513 -16.513 1.00 95.00 258 LYS A O 1
ATOM 2055 N N . GLU A 1 259 ? 14.753 -13.685 -17.197 1.00 95.75 259 GLU A N 1
ATOM 2056 C CA . GLU A 1 259 ? 15.442 -14.271 -18.358 1.00 95.75 259 GLU A CA 1
ATOM 2057 C C . GLU A 1 259 ? 15.849 -13.198 -19.379 1.00 95.75 259 GLU A C 1
ATOM 2059 O O . GLU A 1 259 ? 16.946 -13.255 -19.921 1.00 95.75 259 GLU A O 1
ATOM 2064 N N . ALA A 1 260 ? 15.021 -12.164 -19.562 1.00 96.88 260 ALA A N 1
ATOM 2065 C CA . ALA A 1 260 ? 15.349 -11.025 -20.416 1.00 96.88 260 ALA A CA 1
ATOM 2066 C C . ALA A 1 260 ? 16.550 -10.217 -19.896 1.00 96.88 260 ALA A C 1
ATOM 2068 O O . ALA A 1 260 ? 17.409 -9.826 -20.678 1.00 96.88 260 ALA A O 1
ATOM 2069 N N . VAL A 1 261 ? 16.645 -9.983 -18.584 1.00 96.19 261 VAL A N 1
ATOM 2070 C CA . VAL A 1 261 ? 17.794 -9.274 -17.999 1.00 96.19 261 VAL A CA 1
ATOM 2071 C C . VAL A 1 261 ? 19.048 -10.145 -18.003 1.00 96.19 261 VAL A C 1
ATOM 2073 O O . VAL A 1 261 ? 20.118 -9.636 -18.320 1.00 96.19 261 VAL A O 1
ATOM 2076 N N . ASP A 1 262 ? 18.927 -11.445 -17.720 1.00 95.88 262 ASP A N 1
ATOM 2077 C CA . ASP A 1 262 ? 20.046 -12.388 -17.833 1.00 95.88 262 ASP A CA 1
ATOM 2078 C C . ASP A 1 262 ? 20.603 -12.378 -19.272 1.00 95.88 262 ASP A C 1
ATOM 2080 O O . ASP A 1 262 ? 21.811 -12.234 -19.455 1.00 95.88 262 ASP A O 1
ATOM 2084 N N . PHE A 1 263 ? 19.727 -12.409 -20.287 1.00 97.12 263 PHE A N 1
ATOM 2085 C CA . PHE A 1 263 ? 20.102 -12.260 -21.698 1.00 97.12 263 PHE A CA 1
ATOM 2086 C C . PHE A 1 263 ? 20.820 -10.932 -21.970 1.00 97.12 263 PHE A C 1
ATOM 2088 O O . PHE A 1 263 ? 21.850 -10.907 -22.641 1.00 97.12 263 PHE A O 1
ATOM 2095 N N . MET A 1 264 ? 20.311 -9.819 -21.433 1.00 96.81 264 MET A N 1
ATOM 2096 C CA . MET A 1 264 ? 20.933 -8.508 -21.625 1.00 96.81 264 MET A CA 1
ATOM 2097 C C . MET A 1 264 ? 22.346 -8.432 -21.044 1.00 96.81 264 MET A C 1
ATOM 2099 O O . MET A 1 264 ? 23.224 -7.827 -21.656 1.00 96.81 264 MET A O 1
ATOM 2103 N N . VAL A 1 265 ? 22.562 -9.037 -19.874 1.00 94.69 265 VAL A N 1
ATOM 2104 C CA . VAL A 1 265 ? 23.877 -9.101 -19.227 1.00 94.69 265 VAL A CA 1
ATOM 2105 C C . VAL A 1 265 ? 24.817 -10.008 -20.018 1.00 94.69 265 VAL A C 1
ATOM 2107 O O . VAL A 1 265 ? 25.946 -9.612 -20.291 1.00 94.69 265 VAL A O 1
ATOM 2110 N N . GLU A 1 266 ? 24.351 -11.190 -20.429 1.00 96.50 266 GLU A N 1
ATOM 2111 C CA . GLU A 1 266 ? 25.129 -12.148 -21.225 1.00 96.50 266 GLU A CA 1
ATOM 2112 C C . GLU A 1 266 ? 25.592 -11.541 -22.554 1.00 96.50 266 GLU A C 1
ATOM 2114 O O . GLU A 1 266 ? 26.756 -11.665 -22.929 1.00 96.50 266 GLU A O 1
ATOM 2119 N N . LYS A 1 267 ? 24.691 -10.836 -23.245 1.00 97.38 267 LYS A N 1
ATOM 2120 C CA . LYS A 1 267 ? 24.955 -10.205 -24.542 1.00 97.38 267 LYS A CA 1
ATOM 2121 C C . LYS A 1 267 ? 25.534 -8.799 -24.434 1.00 97.38 267 LYS A C 1
ATOM 2123 O O . LYS A 1 267 ? 25.699 -8.139 -25.458 1.00 97.38 267 LYS A O 1
ATOM 2128 N N . ASN A 1 268 ? 25.846 -8.327 -23.225 1.00 95.31 268 ASN A N 1
ATOM 2129 C CA . ASN A 1 268 ? 26.389 -6.992 -22.978 1.00 95.31 268 ASN A CA 1
ATOM 2130 C C . ASN A 1 268 ? 25.600 -5.895 -23.730 1.00 95.31 268 ASN A C 1
ATOM 2132 O O . ASN A 1 268 ? 26.155 -5.124 -24.518 1.00 95.31 268 ASN A O 1
ATOM 2136 N N . ILE A 1 269 ? 24.273 -5.904 -23.580 1.00 95.62 269 ILE A N 1
ATOM 2137 C CA . ILE A 1 269 ? 23.371 -4.939 -24.223 1.00 95.62 269 ILE A CA 1
ATOM 2138 C C . ILE A 1 269 ? 23.632 -3.545 -23.658 1.00 95.62 269 ILE A C 1
ATOM 2140 O O . ILE A 1 269 ? 23.688 -3.366 -22.438 1.00 95.62 269 ILE A O 1
ATOM 2144 N N . GLN A 1 270 ? 23.773 -2.553 -24.538 1.00 92.12 270 GLN A N 1
ATOM 2145 C CA . GLN A 1 270 ? 24.201 -1.230 -24.106 1.00 92.12 270 GLN A CA 1
ATOM 2146 C C . GLN A 1 270 ? 23.088 -0.469 -23.352 1.00 92.12 270 GLN A C 1
ATOM 2148 O O . GLN A 1 270 ? 21.938 -0.404 -23.809 1.00 92.12 270 GLN A O 1
ATOM 2153 N N . PRO A 1 271 ? 23.411 0.156 -22.206 1.00 93.25 271 PRO A N 1
ATOM 2154 C CA . PRO A 1 271 ? 22.559 1.155 -21.568 1.00 93.25 271 PRO A CA 1
ATOM 2155 C C . PRO A 1 271 ? 22.594 2.484 -22.357 1.00 93.25 271 PRO A C 1
ATOM 2157 O O . PRO A 1 271 ? 23.488 2.684 -23.181 1.00 93.25 271 PRO A O 1
ATOM 2160 N N . PRO A 1 272 ? 21.654 3.422 -22.123 1.00 95.50 272 PRO A N 1
ATOM 2161 C CA . PRO A 1 272 ? 20.520 3.330 -21.204 1.00 95.50 272 PRO A CA 1
ATOM 2162 C C . PRO A 1 272 ? 19.435 2.373 -21.706 1.00 95.50 272 PRO A C 1
ATOM 2164 O O . PRO A 1 272 ? 19.109 2.352 -22.894 1.00 95.50 272 PRO A O 1
ATOM 2167 N N . VAL A 1 273 ? 18.844 1.625 -20.774 1.00 96.38 273 VAL A N 1
ATOM 2168 C CA . VAL A 1 273 ? 17.739 0.699 -21.048 1.00 96.38 273 VAL A CA 1
ATOM 2169 C C . VAL A 1 273 ? 16.429 1.374 -20.664 1.00 96.38 273 VAL A C 1
ATOM 2171 O O . VAL A 1 273 ? 16.183 1.618 -19.479 1.00 96.38 273 VAL A O 1
ATOM 2174 N N . LEU A 1 274 ? 15.556 1.644 -21.632 1.00 97.12 274 LEU A N 1
ATOM 2175 C CA . LEU A 1 274 ? 14.189 2.057 -21.324 1.00 97.12 274 LEU A CA 1
ATOM 2176 C C . LEU A 1 274 ? 13.392 0.843 -20.847 1.00 97.12 274 LEU A C 1
ATOM 2178 O O . LEU A 1 274 ? 13.325 -0.168 -21.538 1.00 97.12 274 LEU A O 1
ATOM 2182 N N . HIS A 1 275 ? 12.747 0.940 -19.688 1.00 96.25 275 HIS A N 1
ATOM 2183 C CA . HIS A 1 275 ? 11.969 -0.165 -19.136 1.00 96.25 275 HIS A CA 1
ATOM 2184 C C . HIS A 1 275 ? 10.686 0.305 -18.446 1.00 96.25 275 HIS A C 1
ATOM 2186 O O . HIS A 1 275 ? 10.470 1.498 -18.224 1.00 96.25 275 HIS A O 1
ATOM 2192 N N . THR A 1 276 ? 9.807 -0.636 -18.086 1.00 92.81 276 THR A N 1
ATOM 2193 C CA . THR A 1 276 ? 8.593 -0.306 -17.321 1.00 92.81 276 THR A CA 1
ATOM 2194 C C . THR A 1 276 ? 8.940 0.204 -15.918 1.00 92.81 276 THR A C 1
ATOM 2196 O O . THR A 1 276 ? 9.939 -0.210 -15.325 1.00 92.81 276 THR A O 1
ATOM 2199 N N . PHE A 1 277 ? 8.078 1.050 -15.346 1.00 90.50 277 PHE A N 1
ATOM 2200 C CA . PHE A 1 277 ? 8.238 1.582 -13.986 1.00 90.50 277 PHE A CA 1
ATOM 2201 C C . PHE A 1 277 ? 8.522 0.487 -12.940 1.00 90.50 277 PHE A C 1
ATOM 2203 O O . PHE A 1 277 ? 9.423 0.620 -12.117 1.00 90.50 277 PHE A O 1
ATOM 2210 N N . GLY A 1 278 ? 7.809 -0.643 -13.018 1.00 89.19 278 GLY A N 1
ATOM 2211 C CA . GLY A 1 278 ? 7.944 -1.745 -12.061 1.00 89.19 278 GLY A CA 1
ATOM 2212 C C . GLY A 1 278 ? 9.295 -2.468 -12.099 1.00 89.19 278 GLY A C 1
ATOM 2213 O O . GLY A 1 278 ? 9.633 -3.161 -11.142 1.00 89.19 278 GLY A O 1
ATOM 2214 N N . TYR A 1 279 ? 10.085 -2.308 -13.167 1.00 93.31 279 TYR A N 1
ATOM 2215 C CA . TYR A 1 279 ? 11.368 -3.001 -13.320 1.00 93.31 279 TYR A CA 1
ATOM 2216 C C . TYR A 1 279 ? 12.552 -2.212 -12.760 1.00 93.31 279 TYR A C 1
ATOM 2218 O O . TYR A 1 279 ? 13.604 -2.807 -12.554 1.00 93.31 279 TYR A O 1
ATOM 2226 N N . GLY A 1 280 ? 12.396 -0.924 -12.429 1.00 92.38 280 GLY A N 1
ATOM 2227 C CA . GLY A 1 280 ? 13.514 -0.063 -12.013 1.00 92.38 280 GLY A CA 1
ATOM 2228 C C . GLY A 1 280 ? 14.331 -0.623 -10.851 1.00 92.38 280 GLY A C 1
ATOM 2229 O O . GLY A 1 280 ? 15.550 -0.715 -10.941 1.00 92.38 280 GLY A O 1
ATOM 2230 N N . GLY A 1 281 ? 13.670 -1.103 -9.792 1.00 90.75 281 GLY A N 1
ATOM 2231 C CA . GLY A 1 281 ? 14.355 -1.739 -8.659 1.00 90.75 281 GLY A CA 1
ATOM 2232 C C . GLY A 1 281 ? 15.137 -3.001 -9.039 1.00 90.75 281 GLY A C 1
ATOM 2233 O O . GLY A 1 281 ? 16.219 -3.249 -8.508 1.00 90.75 281 GLY A O 1
ATOM 2234 N N . TYR A 1 282 ? 14.604 -3.785 -9.977 1.00 92.38 282 TYR A N 1
ATOM 2235 C CA . TYR A 1 282 ? 15.250 -5.000 -10.463 1.00 92.38 282 TYR A CA 1
ATOM 2236 C C . TYR A 1 282 ? 16.454 -4.677 -11.356 1.00 92.38 282 TYR A C 1
ATOM 2238 O O . TYR A 1 282 ? 17.519 -5.257 -11.169 1.00 92.38 282 TYR A O 1
ATOM 2246 N N . MET A 1 283 ? 16.311 -3.701 -12.256 1.00 94.12 283 MET A N 1
ATOM 2247 C CA . MET A 1 283 ? 17.390 -3.222 -13.123 1.00 94.12 283 MET A CA 1
ATOM 2248 C C . MET A 1 283 ? 18.532 -2.609 -12.310 1.00 94.12 283 MET A C 1
ATOM 2250 O O . MET A 1 283 ? 19.685 -2.951 -12.543 1.00 94.12 283 MET A O 1
ATOM 2254 N N . MET A 1 284 ? 18.221 -1.779 -11.303 1.00 92.75 284 MET A N 1
ATOM 2255 C CA . MET A 1 284 ? 19.237 -1.195 -10.419 1.00 92.75 284 MET A CA 1
ATOM 2256 C C . MET A 1 284 ? 20.099 -2.279 -9.779 1.00 92.75 284 MET A C 1
ATOM 2258 O O . MET A 1 284 ? 21.315 -2.183 -9.820 1.00 92.75 284 MET A O 1
ATOM 2262 N N . ARG A 1 285 ? 19.488 -3.352 -9.260 1.00 92.12 285 ARG A N 1
ATOM 2263 C CA . ARG A 1 285 ? 20.234 -4.461 -8.651 1.00 92.12 285 ARG A CA 1
ATOM 2264 C C . ARG A 1 285 ? 21.253 -5.091 -9.608 1.00 92.12 285 ARG A C 1
ATOM 2266 O O . ARG A 1 285 ? 22.333 -5.456 -9.161 1.00 92.12 285 ARG A O 1
ATOM 2273 N N . HIS A 1 286 ? 20.901 -5.255 -10.881 1.00 91.81 286 HIS A N 1
ATOM 2274 C CA . HIS A 1 286 ? 21.773 -5.877 -11.888 1.00 91.81 286 HIS A CA 1
ATOM 2275 C C . HIS A 1 286 ? 22.811 -4.913 -12.465 1.00 91.81 286 HIS A C 1
ATOM 2277 O O . HIS A 1 286 ? 23.872 -5.337 -12.912 1.00 91.81 286 HIS A O 1
ATOM 2283 N N . PHE A 1 287 ? 22.539 -3.613 -12.399 1.00 90.31 287 PHE A N 1
ATOM 2284 C CA . PHE A 1 287 ? 23.446 -2.547 -12.823 1.00 90.31 287 PHE A CA 1
ATOM 2285 C C . PHE A 1 287 ? 24.223 -1.917 -11.669 1.00 90.31 287 PHE A C 1
ATOM 2287 O O . PHE A 1 287 ? 24.791 -0.835 -11.807 1.00 90.31 287 PHE A O 1
ATOM 2294 N N . THR A 1 288 ? 24.293 -2.611 -10.539 1.00 90.81 288 THR A N 1
ATOM 2295 C CA . THR A 1 288 ? 25.067 -2.225 -9.366 1.00 90.81 288 THR A CA 1
ATOM 2296 C C . THR A 1 288 ? 26.229 -3.202 -9.169 1.00 90.81 288 THR A C 1
ATOM 2298 O O . THR A 1 288 ? 26.120 -4.393 -9.456 1.00 90.81 288 THR A O 1
ATOM 2301 N N . ASP A 1 289 ? 27.383 -2.697 -8.739 1.00 89.62 289 ASP A N 1
ATOM 2302 C CA . ASP A 1 289 ? 28.537 -3.519 -8.386 1.00 89.62 289 ASP A CA 1
ATOM 2303 C C . ASP A 1 289 ? 28.371 -4.219 -7.025 1.00 89.62 289 ASP A C 1
ATOM 2305 O O . ASP A 1 289 ? 27.401 -4.014 -6.296 1.00 89.62 289 ASP A O 1
ATOM 2309 N N . GLU A 1 290 ? 29.340 -5.056 -6.656 1.00 90.31 290 GLU A N 1
ATOM 2310 C CA . GLU A 1 290 ? 29.322 -5.794 -5.384 1.00 90.31 290 GLU A CA 1
ATOM 2311 C C . GLU A 1 290 ? 29.321 -4.882 -4.145 1.00 90.31 290 GLU A C 1
ATOM 2313 O O . GLU A 1 290 ? 28.941 -5.314 -3.057 1.00 90.31 290 GLU A O 1
ATOM 2318 N N . LYS A 1 291 ? 29.737 -3.618 -4.296 1.00 91.00 291 LYS A N 1
ATOM 2319 C CA . LYS A 1 291 ? 29.803 -2.620 -3.222 1.00 91.00 291 LYS A CA 1
ATOM 2320 C C . LYS A 1 291 ? 28.536 -1.769 -3.125 1.00 91.00 291 LYS A C 1
ATOM 2322 O O . LYS A 1 291 ? 28.429 -0.962 -2.203 1.00 91.00 291 LYS A O 1
ATOM 2327 N N . GLY A 1 292 ? 27.577 -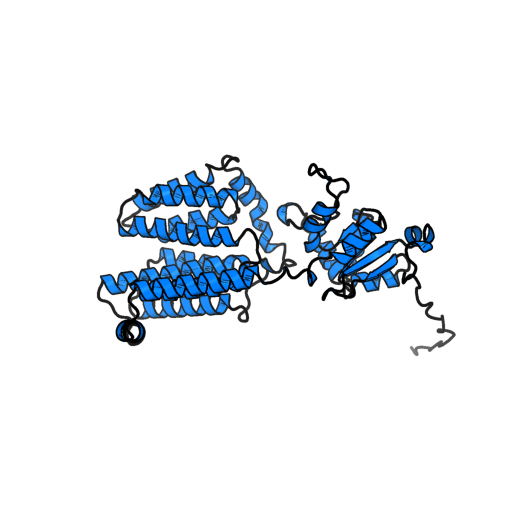1.938 -4.035 1.00 87.19 292 GLY A N 1
ATOM 2328 C CA . GLY A 1 292 ? 26.350 -1.150 -4.049 1.00 87.19 292 GLY A CA 1
ATOM 2329 C C . GLY A 1 292 ? 26.411 0.114 -4.916 1.00 87.19 292 GLY A C 1
ATOM 2330 O O . GLY A 1 292 ? 25.443 0.875 -4.923 1.00 87.19 292 GLY A O 1
ATOM 2331 N N . TYR A 1 293 ? 27.495 0.356 -5.660 1.00 89.44 293 TYR A N 1
ATOM 2332 C CA . TYR A 1 293 ? 27.594 1.499 -6.569 1.00 89.44 293 TYR A CA 1
ATOM 2333 C C . TYR A 1 293 ? 26.983 1.178 -7.930 1.00 89.44 293 TYR A C 1
ATOM 2335 O O . TYR A 1 293 ? 27.216 0.117 -8.506 1.00 89.44 293 TYR A O 1
ATOM 2343 N N . ALA A 1 294 ? 26.192 2.109 -8.463 1.00 88.62 294 ALA A N 1
ATOM 2344 C CA . ALA A 1 294 ? 25.637 1.984 -9.805 1.00 88.62 294 ALA A CA 1
ATOM 2345 C C . ALA A 1 294 ? 26.769 2.001 -10.845 1.00 88.62 294 ALA A C 1
ATOM 2347 O O . ALA A 1 294 ? 27.471 3.005 -10.972 1.00 88.62 294 ALA A O 1
ATOM 2348 N N . LYS A 1 295 ? 26.925 0.900 -11.585 1.00 88.69 295 LYS A N 1
ATOM 2349 C CA . LYS A 1 295 ? 27.739 0.842 -12.806 1.00 88.69 295 LYS A CA 1
ATOM 2350 C C . LYS A 1 295 ? 27.060 1.633 -13.916 1.00 88.69 295 LYS A C 1
ATOM 2352 O O . LYS A 1 295 ? 27.716 2.380 -14.623 1.00 88.69 295 LYS A O 1
ATOM 2357 N N . GLU A 1 296 ? 25.737 1.502 -13.999 1.00 88.19 296 GLU A N 1
ATOM 2358 C CA . GLU A 1 296 ? 24.907 2.145 -15.011 1.00 88.19 296 GLU A CA 1
ATOM 2359 C C . GLU A 1 296 ? 23.674 2.780 -14.375 1.00 88.19 296 GLU A C 1
ATOM 2361 O O . GLU A 1 296 ? 23.126 2.288 -13.382 1.00 88.19 296 GLU A O 1
ATOM 2366 N N . LYS A 1 297 ? 23.221 3.898 -14.944 1.00 86.94 297 LYS A N 1
ATOM 2367 C CA . LYS A 1 297 ? 22.001 4.568 -14.484 1.00 86.94 297 LYS A CA 1
ATOM 2368 C C . LYS A 1 297 ? 20.786 3.926 -15.144 1.00 86.94 297 LYS A C 1
ATOM 2370 O O . LYS A 1 297 ? 20.721 3.803 -16.364 1.00 86.94 297 LYS A O 1
ATOM 2375 N N . VAL A 1 298 ? 19.794 3.571 -14.334 1.00 91.69 298 VAL A N 1
ATOM 2376 C CA . VAL A 1 298 ? 18.474 3.182 -14.842 1.00 91.69 298 VAL A CA 1
ATOM 2377 C C . VAL A 1 298 ? 17.714 4.415 -15.323 1.00 91.69 298 VAL A C 1
ATOM 2379 O O . VAL A 1 298 ? 17.827 5.486 -14.726 1.00 91.69 298 VAL A O 1
ATOM 2382 N N . VAL A 1 299 ? 16.921 4.263 -16.386 1.00 92.38 299 VAL A N 1
ATOM 2383 C CA . VAL A 1 299 ? 16.103 5.358 -16.933 1.00 92.38 299 VAL A CA 1
ATOM 2384 C C . VAL A 1 299 ? 15.065 5.827 -15.914 1.00 92.38 299 VAL A C 1
ATOM 2386 O O . VAL A 1 299 ? 14.819 7.024 -15.774 1.00 92.38 299 VAL A O 1
ATOM 2389 N N . ILE A 1 300 ? 14.471 4.889 -15.172 1.00 92.44 300 ILE A N 1
ATOM 2390 C CA . ILE A 1 300 ? 13.494 5.211 -14.141 1.00 92.44 300 ILE A CA 1
ATOM 2391 C C . ILE A 1 300 ? 13.612 4.300 -12.917 1.00 92.44 300 ILE A C 1
ATOM 2393 O O . ILE A 1 300 ? 13.841 3.099 -13.017 1.00 92.44 300 ILE A O 1
ATOM 2397 N N . ASP A 1 301 ? 13.415 4.879 -11.739 1.00 89.75 301 ASP A N 1
ATOM 2398 C CA . ASP A 1 301 ? 13.268 4.149 -10.484 1.00 89.75 301 ASP A CA 1
ATOM 2399 C C . ASP A 1 301 ? 11.807 3.700 -10.284 1.00 89.75 301 ASP A C 1
ATOM 2401 O O . ASP A 1 301 ? 10.881 4.440 -10.598 1.00 89.75 301 ASP A O 1
ATOM 2405 N N . GLY A 1 302 ? 11.581 2.522 -9.698 1.00 85.38 302 GLY A N 1
ATOM 2406 C CA . GLY A 1 302 ? 10.239 2.069 -9.299 1.00 85.38 302 GLY A CA 1
ATOM 2407 C C . GLY A 1 302 ? 9.658 2.818 -8.090 1.00 85.38 302 GLY A C 1
ATOM 2408 O O . GLY A 1 302 ? 8.575 2.489 -7.607 1.00 85.38 302 GLY A O 1
ATOM 2409 N N . ARG A 1 303 ? 10.380 3.809 -7.561 1.00 85.12 303 ARG A N 1
ATOM 2410 C CA . ARG A 1 303 ? 9.948 4.698 -6.484 1.00 85.12 303 ARG A CA 1
ATOM 2411 C C . ARG A 1 303 ? 9.310 5.959 -7.043 1.00 85.12 303 ARG A C 1
ATOM 2413 O O . ARG A 1 303 ? 9.934 6.790 -7.690 1.00 85.12 303 ARG A O 1
ATOM 2420 N N . THR A 1 304 ? 8.053 6.156 -6.696 1.00 82.31 304 THR A N 1
ATOM 2421 C CA . THR A 1 304 ? 7.247 7.239 -7.250 1.00 82.31 304 THR A CA 1
ATOM 2422 C C . THR A 1 304 ? 7.660 8.625 -6.757 1.00 82.31 304 THR A C 1
ATOM 2424 O O . THR A 1 304 ? 7.475 9.617 -7.450 1.00 82.31 304 THR A O 1
ATOM 2427 N N . ASN A 1 305 ? 8.225 8.710 -5.553 1.00 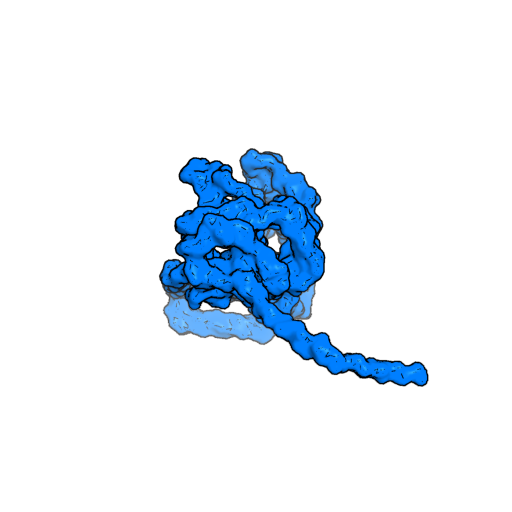80.81 305 ASN A N 1
ATOM 2428 C CA . ASN A 1 305 ? 8.605 9.964 -4.909 1.00 80.81 305 ASN A CA 1
ATOM 2429 C C . ASN A 1 305 ? 9.857 10.614 -5.521 1.00 80.81 305 ASN A C 1
ATOM 2431 O O . ASN A 1 305 ? 10.105 11.791 -5.238 1.00 80.81 305 ASN A O 1
ATOM 2435 N N . VAL A 1 306 ? 10.625 9.871 -6.325 1.00 82.94 306 VAL A N 1
ATOM 2436 C CA . VAL A 1 306 ? 11.830 10.355 -7.022 1.00 82.94 306 VAL A CA 1
ATOM 2437 C C . VAL A 1 306 ? 11.622 10.527 -8.528 1.00 82.94 306 VAL A C 1
ATOM 2439 O O . VAL A 1 306 ? 12.461 11.132 -9.187 1.00 82.94 306 VAL A O 1
ATOM 2442 N N . THR A 1 307 ? 10.507 10.038 -9.072 1.00 85.69 307 THR A N 1
ATOM 2443 C CA . THR A 1 307 ? 10.140 10.228 -10.477 1.00 85.69 307 THR A CA 1
ATOM 2444 C C . THR A 1 307 ? 9.276 11.486 -10.626 1.00 85.69 307 THR A C 1
ATOM 2446 O O . THR A 1 307 ? 8.220 11.559 -9.994 1.00 85.69 307 THR A O 1
ATOM 2449 N N . PRO A 1 308 ? 9.665 12.460 -11.471 1.00 88.25 308 PRO A N 1
ATOM 2450 C CA . PRO A 1 308 ? 8.792 13.577 -11.823 1.00 88.25 308 PRO A CA 1
ATOM 2451 C C . PRO A 1 308 ? 7.486 13.091 -12.461 1.00 88.25 308 PRO A C 1
ATOM 2453 O O . PRO A 1 308 ? 7.462 12.073 -13.159 1.00 88.25 308 PRO A O 1
ATOM 2456 N N . HIS A 1 309 ? 6.395 13.815 -12.227 1.00 87.06 309 HIS A N 1
ATOM 2457 C CA . HIS A 1 309 ? 5.065 13.413 -12.683 1.00 87.06 309 HIS A CA 1
ATOM 2458 C C . HIS A 1 309 ? 5.005 13.241 -14.209 1.00 87.06 309 HIS A C 1
ATOM 2460 O O . HIS A 1 309 ? 4.477 12.246 -14.702 1.00 87.06 309 HIS A O 1
ATOM 2466 N N . GLU A 1 310 ? 5.640 14.154 -14.940 1.00 91.31 310 GLU A N 1
ATOM 2467 C CA . GLU A 1 310 ? 5.673 14.209 -16.403 1.00 91.31 310 GLU A CA 1
ATOM 2468 C C . GLU A 1 310 ? 6.308 12.945 -16.998 1.00 91.31 310 GLU A C 1
ATOM 2470 O O . GLU A 1 310 ? 5.843 12.405 -17.999 1.00 91.31 310 GLU A O 1
ATOM 2475 N N . ILE A 1 311 ? 7.343 12.411 -16.342 1.00 91.94 311 ILE A N 1
ATOM 2476 C CA . ILE A 1 311 ? 7.992 11.160 -16.756 1.00 91.94 311 ILE A CA 1
ATOM 2477 C C . ILE A 1 311 ? 7.034 9.977 -16.591 1.00 91.94 311 ILE A C 1
ATOM 2479 O O . ILE A 1 311 ? 6.988 9.084 -17.440 1.00 91.94 311 ILE A O 1
ATOM 2483 N N . GLY A 1 312 ? 6.239 9.979 -15.517 1.00 89.50 312 GLY A N 1
ATOM 2484 C CA . GLY A 1 312 ? 5.188 8.989 -15.300 1.00 89.50 312 GLY A CA 1
ATOM 2485 C C . GLY A 1 312 ? 4.118 9.018 -16.395 1.00 89.50 312 GLY A C 1
ATOM 2486 O O . GLY A 1 312 ? 3.699 7.956 -16.859 1.00 89.50 312 GLY A O 1
ATOM 2487 N N . GLU A 1 313 ? 3.718 10.210 -16.845 1.00 90.44 313 GLU A N 1
ATOM 2488 C CA . GLU A 1 313 ? 2.777 10.380 -17.959 1.00 90.44 313 GLU A CA 1
ATOM 2489 C C . GLU A 1 313 ? 3.354 9.843 -19.269 1.00 90.44 313 GLU A C 1
ATOM 2491 O O . GLU A 1 313 ? 2.708 9.026 -19.923 1.00 90.44 313 GLU A O 1
ATOM 2496 N N . TYR A 1 314 ? 4.594 10.204 -19.614 1.00 94.12 314 TYR A N 1
ATOM 2497 C CA . TYR A 1 314 ? 5.245 9.733 -20.843 1.00 94.12 314 TYR A CA 1
ATOM 2498 C C . TYR A 1 314 ? 5.407 8.211 -20.870 1.00 94.12 314 TYR A C 1
ATOM 2500 O O . TYR A 1 314 ? 5.216 7.581 -21.910 1.00 94.12 314 TYR A O 1
ATOM 2508 N N . LEU A 1 315 ? 5.694 7.588 -19.725 1.00 92.38 315 LEU A N 1
ATOM 2509 C CA . LEU A 1 315 ? 5.728 6.129 -19.620 1.00 92.38 315 LEU A CA 1
ATOM 2510 C C . LEU A 1 315 ? 4.340 5.498 -19.727 1.00 92.38 315 LEU A C 1
ATOM 2512 O O . LEU A 1 315 ? 4.212 4.416 -20.299 1.00 92.38 315 LEU A O 1
ATOM 2516 N N . GLY A 1 316 ? 3.302 6.154 -19.204 1.00 91.38 316 GLY A N 1
ATOM 2517 C CA . GLY A 1 316 ? 1.912 5.739 -19.396 1.00 91.38 316 GLY A CA 1
ATOM 2518 C C . GLY A 1 316 ? 1.476 5.824 -20.862 1.00 91.38 316 GLY A C 1
ATOM 2519 O O . GLY A 1 316 ? 0.805 4.919 -21.367 1.00 91.38 316 GLY A O 1
ATOM 2520 N N . GLU A 1 317 ? 1.901 6.872 -21.566 1.00 94.56 317 GLU A N 1
ATOM 2521 C CA . GLU A 1 317 ? 1.696 7.044 -23.003 1.00 94.56 317 GLU A CA 1
ATOM 2522 C C . GLU A 1 317 ? 2.442 5.986 -23.812 1.00 94.56 317 GLU A C 1
ATOM 2524 O O . GLU A 1 317 ? 1.825 5.356 -24.669 1.00 94.56 317 GLU A O 1
ATOM 2529 N N . ALA A 1 318 ? 3.711 5.719 -23.484 1.00 94.00 318 ALA A N 1
ATOM 2530 C CA . ALA A 1 318 ? 4.492 4.637 -24.076 1.00 94.00 318 ALA A CA 1
ATOM 2531 C C . ALA A 1 318 ? 3.803 3.286 -23.8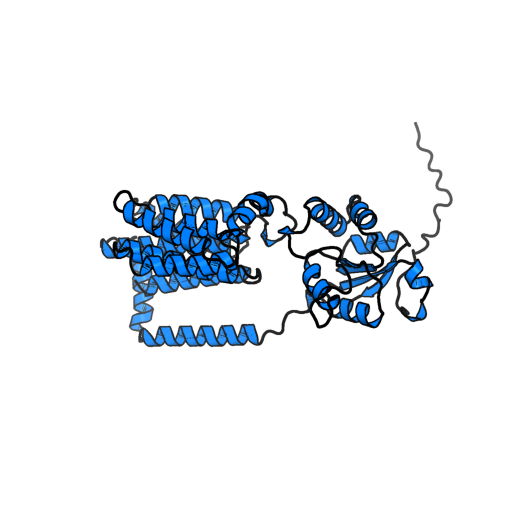82 1.00 94.00 318 ALA A C 1
ATOM 2533 O O . ALA A 1 318 ? 3.545 2.579 -24.852 1.00 94.00 318 ALA A O 1
ATOM 2534 N N . ARG A 1 319 ? 3.378 2.979 -22.650 1.00 91.88 319 ARG A N 1
ATOM 2535 C CA . ARG A 1 319 ? 2.643 1.749 -22.328 1.00 91.88 319 ARG A CA 1
ATOM 2536 C C . ARG A 1 319 ? 1.382 1.571 -23.171 1.00 91.88 319 ARG A C 1
ATOM 2538 O O . ARG A 1 319 ? 1.033 0.444 -23.508 1.00 91.88 319 ARG A O 1
ATOM 2545 N N . SER A 1 320 ? 0.700 2.674 -23.467 1.00 93.19 320 SER A N 1
ATOM 2546 C CA . SER A 1 320 ? -0.581 2.696 -24.179 1.00 93.19 320 SER A CA 1
ATOM 2547 C C . SER A 1 320 ? -0.436 2.919 -25.689 1.00 93.19 320 SER A C 1
ATOM 2549 O O . SER A 1 320 ? -1.449 3.050 -26.368 1.00 93.19 320 SER A O 1
ATOM 2551 N N . GLY A 1 321 ? 0.790 3.030 -26.215 1.00 94.06 321 GLY A N 1
ATOM 2552 C CA . GLY A 1 321 ? 1.042 3.318 -27.631 1.00 94.06 321 GLY A CA 1
ATOM 2553 C C . GLY A 1 321 ? 0.555 4.696 -28.097 1.00 94.06 321 GLY A C 1
ATOM 2554 O O . GLY A 1 321 ? 0.212 4.875 -29.263 1.00 94.06 321 GLY A O 1
ATOM 2555 N N . LYS A 1 322 ? 0.478 5.688 -27.202 1.00 95.50 322 LYS A N 1
ATOM 2556 C CA . LYS A 1 322 ? 0.057 7.055 -27.549 1.00 95.50 322 LYS A CA 1
ATOM 2557 C C . LYS A 1 322 ? 1.233 7.855 -28.090 1.00 95.50 322 LYS A C 1
ATOM 2559 O O . LYS A 1 322 ? 2.329 7.752 -27.558 1.00 95.50 322 LYS A O 1
ATOM 2564 N N . ARG A 1 323 ? 0.987 8.741 -29.063 1.00 92.12 323 ARG A N 1
ATOM 2565 C CA . ARG A 1 323 ? 2.009 9.536 -29.785 1.00 92.12 323 ARG A CA 1
ATOM 2566 C C . ARG A 1 323 ? 3.044 10.240 -28.895 1.00 92.12 323 ARG A C 1
ATOM 2568 O O . ARG A 1 323 ? 4.181 10.410 -29.328 1.00 92.12 323 ARG A O 1
ATOM 2575 N N . GLY A 1 324 ? 2.676 10.646 -27.681 1.00 93.56 324 GLY A N 1
ATOM 2576 C CA . GLY A 1 324 ? 3.595 11.323 -26.767 1.00 93.56 324 GLY A CA 1
ATOM 2577 C C . GLY A 1 324 ? 4.706 10.434 -26.185 1.00 93.56 324 GLY A C 1
ATOM 2578 O O . GLY A 1 324 ? 5.665 10.975 -25.639 1.00 93.56 324 GLY A O 1
ATOM 2579 N N . TYR A 1 325 ? 4.687 9.114 -26.433 1.00 95.44 325 TYR A N 1
ATOM 2580 C CA . TYR A 1 325 ? 5.782 8.207 -26.068 1.00 95.44 325 TYR A CA 1
ATOM 2581 C C . TYR A 1 325 ? 7.150 8.673 -26.577 1.00 95.44 325 TYR A C 1
ATOM 2583 O O . TYR A 1 325 ? 8.145 8.478 -25.891 1.00 95.44 325 TYR A O 1
ATOM 2591 N N . LYS A 1 326 ? 7.220 9.338 -27.739 1.00 97.12 326 LYS A N 1
ATOM 2592 C CA . LYS A 1 326 ? 8.487 9.820 -28.315 1.00 97.12 326 LYS A CA 1
ATOM 2593 C C . LYS A 1 326 ? 9.266 10.729 -27.361 1.00 97.12 326 LYS A C 1
ATOM 2595 O O . LYS A 1 326 ? 10.482 10.631 -27.303 1.00 97.12 326 LYS A O 1
ATOM 2600 N N . LYS A 1 327 ? 8.573 11.491 -26.506 1.00 97.12 327 LYS A N 1
ATOM 2601 C CA . LYS A 1 327 ? 9.203 12.365 -25.507 1.00 97.12 327 LYS A CA 1
ATOM 2602 C C . LYS A 1 327 ? 10.118 11.606 -24.541 1.00 97.12 327 LYS A C 1
ATOM 2604 O O . LYS A 1 327 ? 11.134 12.153 -24.125 1.00 97.12 327 LYS A O 1
ATOM 2609 N N . ILE A 1 328 ? 9.785 10.356 -24.185 1.00 96.12 328 ILE A N 1
ATOM 2610 C CA . ILE A 1 328 ? 10.650 9.538 -23.317 1.00 96.12 328 ILE A CA 1
ATOM 2611 C C . ILE A 1 328 ? 11.923 9.106 -24.055 1.00 96.12 328 ILE A C 1
ATOM 2613 O O . ILE A 1 328 ? 12.994 9.067 -23.455 1.00 96.12 328 ILE A O 1
ATOM 2617 N N . PHE A 1 329 ? 11.821 8.831 -25.358 1.00 96.88 329 PHE A N 1
ATOM 2618 C CA . PHE A 1 329 ? 12.965 8.482 -26.200 1.00 96.88 329 PHE A CA 1
ATOM 2619 C C . PHE A 1 329 ? 13.858 9.694 -26.453 1.00 96.88 329 PHE A C 1
ATOM 2621 O O . PHE A 1 329 ? 15.072 9.567 -26.355 1.00 96.88 329 PHE A O 1
ATOM 2628 N N . ASP A 1 330 ? 13.273 10.866 -26.689 1.00 97.31 330 ASP A N 1
ATOM 2629 C CA . ASP A 1 330 ? 14.023 12.108 -26.886 1.00 97.31 330 ASP A CA 1
ATOM 2630 C C . ASP A 1 330 ? 14.799 12.500 -25.621 1.00 97.31 330 ASP A C 1
ATOM 2632 O O . ASP A 1 330 ? 15.949 12.929 -25.698 1.00 97.31 330 ASP A O 1
ATOM 2636 N N . LEU A 1 331 ? 14.180 12.322 -24.447 1.00 96.25 331 LEU A N 1
ATOM 2637 C CA . LEU A 1 331 ? 14.769 12.699 -23.164 1.00 96.25 331 LEU A CA 1
ATOM 2638 C C . LEU A 1 331 ? 15.904 11.767 -22.728 1.00 96.25 331 LEU A C 1
ATOM 2640 O O . LEU A 1 331 ? 16.925 12.237 -22.231 1.00 96.25 331 LEU A O 1
ATOM 2644 N N . PHE A 1 332 ? 15.707 10.454 -22.856 1.00 95.94 332 PHE A N 1
ATOM 2645 C CA . PHE A 1 332 ? 16.648 9.465 -22.323 1.00 95.94 332 PHE A CA 1
ATOM 2646 C C . PHE A 1 332 ? 17.562 8.845 -23.376 1.00 95.94 332 PHE A C 1
ATOM 2648 O O . PHE A 1 332 ? 18.540 8.203 -23.003 1.00 95.94 332 PHE A O 1
ATOM 2655 N N . GLN A 1 333 ? 17.241 9.014 -24.661 1.00 96.69 333 GLN A N 1
ATOM 2656 C CA . GLN A 1 333 ? 17.972 8.456 -25.801 1.00 96.69 333 GLN A CA 1
ATOM 2657 C C . GLN A 1 333 ? 18.388 6.989 -25.586 1.00 96.69 333 GLN A C 1
ATOM 2659 O O . GLN A 1 333 ? 19.563 6.655 -25.762 1.00 96.69 333 GLN A O 1
ATOM 2664 N N . PRO A 1 334 ? 17.454 6.098 -25.188 1.00 96.94 334 PRO A N 1
ATOM 2665 C CA . PRO A 1 334 ? 17.801 4.729 -24.823 1.00 96.94 334 PRO A CA 1
ATOM 2666 C C . PRO A 1 334 ? 18.458 4.003 -25.999 1.00 96.94 334 PRO A C 1
ATOM 2668 O O . PRO A 1 334 ? 18.105 4.251 -27.151 1.00 96.94 334 PRO A O 1
ATOM 2671 N N . ASN A 1 335 ? 19.403 3.108 -25.716 1.00 96.94 335 ASN A N 1
ATOM 2672 C CA . ASN A 1 335 ? 20.016 2.227 -26.720 1.00 96.94 335 ASN A CA 1
ATOM 2673 C C . ASN A 1 335 ? 19.276 0.895 -26.832 1.00 96.94 335 ASN A C 1
ATOM 2675 O O . ASN A 1 335 ? 19.244 0.277 -27.894 1.00 96.94 335 ASN A O 1
ATOM 2679 N N . SER A 1 336 ? 18.595 0.516 -25.755 1.00 97.75 336 SER A N 1
ATOM 2680 C CA . SER A 1 336 ? 17.810 -0.703 -25.667 1.00 97.75 336 SER A CA 1
ATOM 2681 C C . SER A 1 336 ? 16.487 -0.466 -24.941 1.00 97.75 336 SER A C 1
ATOM 2683 O O . SER A 1 336 ? 16.318 0.495 -24.182 1.00 97.75 336 SER A O 1
ATOM 2685 N N . VAL A 1 337 ? 15.521 -1.349 -25.184 1.00 97.88 337 VAL A N 1
ATOM 2686 C CA . VAL A 1 337 ? 14.193 -1.321 -24.565 1.00 97.88 337 VAL A CA 1
ATOM 2687 C C . VAL A 1 337 ? 13.895 -2.688 -23.960 1.00 97.88 337 VAL A C 1
ATOM 2689 O O . VAL A 1 337 ? 13.956 -3.697 -24.653 1.00 97.88 337 VAL A O 1
ATOM 2692 N N . LEU A 1 338 ? 13.527 -2.716 -22.679 1.00 97.69 338 LEU A N 1
ATOM 2693 C CA . LEU A 1 338 ? 13.035 -3.894 -21.967 1.00 97.69 338 LEU A CA 1
ATOM 2694 C C . LEU A 1 338 ? 11.566 -3.697 -21.586 1.00 97.69 338 LEU A C 1
ATOM 2696 O O . LEU A 1 338 ? 11.234 -2.914 -20.690 1.00 97.69 338 LEU A O 1
ATOM 2700 N N . TYR A 1 339 ? 10.669 -4.440 -22.223 1.00 96.88 339 TYR A N 1
ATOM 2701 C CA . TYR A 1 339 ? 9.229 -4.271 -22.024 1.00 96.88 339 TYR A CA 1
ATOM 2702 C C . TYR A 1 339 ? 8.477 -5.605 -21.998 1.00 96.88 339 TYR A C 1
ATOM 2704 O O . TYR A 1 339 ? 9.082 -6.664 -22.104 1.00 96.88 339 TYR A O 1
ATOM 2712 N N . PHE A 1 340 ? 7.162 -5.578 -21.767 1.00 94.62 340 PHE A N 1
ATOM 2713 C CA . PHE A 1 340 ? 6.317 -6.766 -21.942 1.00 94.62 340 PHE A CA 1
ATOM 2714 C C . PHE A 1 340 ? 5.920 -6.906 -23.416 1.00 94.62 340 PHE A C 1
ATOM 2716 O O . PHE A 1 340 ? 5.596 -5.905 -24.057 1.00 94.62 340 PHE A O 1
ATOM 2723 N N . GLY A 1 341 ? 5.942 -8.132 -23.941 1.00 94.19 341 GLY A N 1
ATOM 2724 C CA . GLY A 1 341 ? 5.876 -8.381 -25.383 1.00 94.19 341 GLY A CA 1
ATOM 2725 C C . GLY A 1 341 ? 4.556 -7.996 -26.039 1.00 94.19 341 GLY A C 1
ATOM 2726 O O . GLY A 1 341 ? 4.538 -7.621 -27.201 1.00 94.19 341 GLY A O 1
ATOM 2727 N N . GLU A 1 342 ? 3.456 -8.005 -25.286 1.00 94.69 342 GLU A N 1
ATOM 2728 C CA . GLU A 1 342 ? 2.132 -7.590 -25.779 1.00 94.69 342 GLU A CA 1
ATOM 2729 C C . GLU A 1 342 ? 1.906 -6.069 -25.686 1.00 94.69 342 GLU A C 1
ATOM 2731 O O . GLU A 1 342 ? 0.779 -5.587 -25.788 1.00 94.69 342 GLU A O 1
ATOM 2736 N N . SER A 1 343 ? 2.954 -5.280 -25.435 1.00 95.44 343 SER A N 1
ATOM 2737 C CA . SER A 1 343 ? 2.805 -3.831 -25.373 1.00 95.44 343 SER A CA 1
ATOM 2738 C C . SER A 1 343 ? 2.653 -3.211 -26.760 1.00 95.44 343 SER A C 1
ATOM 2740 O O . SER A 1 343 ? 3.491 -3.468 -27.625 1.00 95.44 343 SER A O 1
ATOM 2742 N N . PRO A 1 344 ? 1.707 -2.265 -26.932 1.00 96.81 344 PRO A N 1
ATOM 2743 C CA . PRO A 1 344 ? 1.643 -1.416 -28.120 1.00 96.81 344 PRO A CA 1
ATOM 2744 C C . PRO A 1 344 ? 2.966 -0.714 -28.452 1.00 96.81 344 PRO A C 1
ATOM 2746 O O . PRO A 1 344 ? 3.232 -0.438 -29.617 1.00 96.81 344 PRO A O 1
ATOM 2749 N N . LEU A 1 345 ? 3.810 -0.438 -27.447 1.00 96.88 345 LEU A N 1
ATOM 2750 C CA . LEU A 1 345 ? 5.123 0.164 -27.664 1.00 96.88 345 LEU A CA 1
ATOM 2751 C C . LEU A 1 345 ? 6.008 -0.706 -28.559 1.00 96.88 345 LEU A C 1
ATOM 2753 O O . LEU A 1 345 ? 6.641 -0.177 -29.461 1.00 96.88 345 LEU A O 1
ATOM 2757 N N . ILE A 1 346 ? 6.037 -2.022 -28.330 1.00 97.19 346 ILE A N 1
ATOM 2758 C CA . ILE A 1 346 ? 6.887 -2.948 -29.090 1.00 97.19 346 ILE A CA 1
ATOM 2759 C C . ILE A 1 346 ? 6.484 -2.943 -30.565 1.00 97.19 346 ILE A C 1
ATOM 2761 O O . ILE A 1 346 ? 7.338 -2.783 -31.431 1.00 97.19 346 ILE A O 1
ATOM 2765 N N . THR A 1 347 ? 5.181 -3.002 -30.854 1.00 96.06 347 THR A N 1
ATOM 2766 C CA . THR A 1 347 ? 4.665 -2.897 -32.226 1.00 96.06 347 THR A CA 1
ATOM 2767 C C . THR A 1 347 ? 5.060 -1.575 -32.882 1.00 96.06 347 THR A C 1
ATOM 2769 O O . THR A 1 347 ? 5.518 -1.573 -34.018 1.00 96.06 347 THR A O 1
ATOM 2772 N N . LEU A 1 348 ? 4.933 -0.447 -32.172 1.00 96.25 348 LEU A N 1
ATOM 2773 C CA . LEU A 1 348 ? 5.314 0.864 -32.710 1.00 96.25 348 LEU A CA 1
ATOM 2774 C C . LEU A 1 348 ? 6.814 0.971 -33.012 1.00 96.25 348 LEU A C 1
ATOM 2776 O O . LEU A 1 348 ? 7.183 1.643 -33.971 1.00 96.25 348 LEU A O 1
ATOM 2780 N N . LEU A 1 349 ? 7.665 0.340 -32.198 1.00 96.81 349 LEU A N 1
ATOM 2781 C CA . LEU A 1 349 ? 9.113 0.326 -32.408 1.00 96.81 349 LEU A CA 1
ATOM 2782 C C . LEU A 1 349 ? 9.503 -0.563 -33.593 1.00 96.81 349 LEU A C 1
ATOM 2784 O O . LEU A 1 349 ? 10.304 -0.137 -34.416 1.00 96.81 349 LEU A O 1
ATOM 2788 N N . LEU A 1 350 ? 8.892 -1.745 -33.727 1.00 96.25 350 LEU A N 1
ATOM 2789 C CA . LEU A 1 350 ? 9.096 -2.614 -34.892 1.00 96.25 350 LEU A CA 1
ATOM 2790 C C . LEU A 1 350 ? 8.655 -1.923 -36.190 1.00 96.25 350 LEU A C 1
ATOM 2792 O O . LEU A 1 350 ? 9.383 -1.922 -37.175 1.00 96.25 350 LEU A O 1
ATOM 2796 N N . MET A 1 351 ? 7.500 -1.250 -36.172 1.00 94.88 351 MET A N 1
ATOM 2797 C CA . MET A 1 351 ? 6.994 -0.503 -37.329 1.00 94.88 351 MET A CA 1
ATOM 2798 C C . MET A 1 351 ? 7.862 0.697 -37.723 1.00 94.88 351 MET A C 1
ATOM 2800 O O . MET A 1 351 ? 7.725 1.182 -38.844 1.00 94.88 351 MET A O 1
ATOM 2804 N N . SER A 1 352 ? 8.707 1.219 -36.825 1.00 95.44 352 SER A N 1
ATOM 2805 C CA . SER A 1 352 ? 9.588 2.339 -37.170 1.00 95.44 352 SER A CA 1
ATOM 2806 C C . SER A 1 352 ? 10.802 1.899 -37.987 1.00 95.44 352 SER A C 1
ATOM 2808 O O . SER A 1 352 ? 11.410 2.739 -38.640 1.00 95.44 352 SER A O 1
ATOM 2810 N N . GLY A 1 353 ? 11.162 0.610 -37.951 1.00 95.69 353 GLY A N 1
ATOM 2811 C CA . GLY A 1 353 ? 12.360 0.066 -38.598 1.00 95.69 353 GLY A CA 1
ATOM 2812 C C . GLY A 1 353 ? 13.680 0.412 -37.895 1.00 95.69 353 GLY A C 1
ATOM 2813 O O . GLY A 1 353 ? 14.715 -0.169 -38.210 1.00 95.69 353 GLY A O 1
ATOM 2814 N N . ASP A 1 354 ? 13.661 1.306 -36.901 1.00 97.06 354 ASP A N 1
ATOM 2815 C CA . ASP A 1 354 ? 14.864 1.723 -36.166 1.00 97.06 354 ASP A CA 1
ATOM 2816 C C . ASP A 1 354 ? 15.262 0.735 -35.061 1.00 97.06 354 ASP A C 1
ATOM 2818 O O . ASP A 1 354 ? 16.313 0.894 -34.431 1.00 97.06 354 ASP A O 1
ATOM 2822 N N . TRP A 1 355 ? 14.415 -0.257 -34.782 1.00 97.94 355 TRP A N 1
ATOM 2823 C CA . TRP A 1 355 ? 14.550 -1.172 -33.654 1.00 97.94 355 TRP A CA 1
ATOM 2824 C C . TRP A 1 355 ? 14.411 -2.626 -34.089 1.00 97.94 355 TRP A C 1
ATOM 2826 O O . TRP A 1 355 ? 13.533 -2.974 -34.870 1.00 97.94 355 TRP A O 1
ATOM 2836 N N . CYS A 1 356 ? 15.248 -3.473 -33.501 1.00 98.19 356 CYS A N 1
ATOM 2837 C CA . CYS A 1 356 ? 15.247 -4.918 -33.666 1.00 98.19 356 CYS A CA 1
ATOM 2838 C C . CYS A 1 356 ? 14.775 -5.592 -32.384 1.00 98.19 356 CYS A C 1
ATOM 2840 O O . CYS A 1 356 ? 15.298 -5.285 -31.309 1.00 98.19 356 CYS A O 1
ATOM 2842 N N . LEU A 1 357 ? 13.850 -6.544 -32.482 1.00 98.19 357 LEU A N 1
ATOM 2843 C CA . LEU A 1 357 ? 13.543 -7.453 -31.380 1.00 98.19 357 LEU A CA 1
ATOM 2844 C C . LEU A 1 357 ? 14.597 -8.566 -31.357 1.00 98.19 357 LEU A C 1
ATOM 2846 O O . LEU A 1 357 ? 14.654 -9.368 -32.276 1.00 98.19 357 LEU A O 1
ATOM 2850 N N . VAL A 1 358 ? 15.420 -8.626 -30.307 1.00 98.25 358 VAL A N 1
ATOM 2851 C CA . VAL A 1 358 ? 16.536 -9.594 -30.207 1.00 98.25 358 VAL A CA 1
ATOM 2852 C C . VAL A 1 358 ? 16.298 -10.705 -29.193 1.00 98.25 358 VAL A C 1
ATOM 2854 O O . VAL A 1 358 ? 17.039 -11.683 -29.152 1.00 98.25 358 VAL A O 1
ATOM 2857 N N . TYR A 1 359 ? 15.283 -10.554 -28.343 1.00 98.12 359 TYR A N 1
ATOM 2858 C CA . TYR A 1 359 ? 14.908 -11.573 -27.374 1.00 98.12 359 TYR A CA 1
ATOM 2859 C C . TYR A 1 359 ? 13.445 -11.445 -26.969 1.00 98.12 359 TYR A C 1
ATOM 2861 O O . TYR A 1 359 ? 12.954 -10.343 -26.709 1.00 98.12 359 TYR A O 1
ATOM 2869 N N . GLN A 1 360 ? 12.781 -12.589 -26.821 1.00 97.69 360 GLN A N 1
ATOM 2870 C CA . GLN A 1 360 ? 11.459 -12.701 -26.220 1.00 97.69 360 GLN A CA 1
ATOM 2871 C C . GLN A 1 360 ? 11.415 -13.898 -25.264 1.00 97.69 360 GLN A C 1
ATOM 2873 O O . GLN A 1 360 ? 11.668 -15.042 -25.646 1.00 97.69 360 GLN A O 1
ATOM 2878 N N . ASP A 1 361 ? 11.057 -13.629 -24.011 1.00 95.81 361 ASP A N 1
ATOM 2879 C CA . ASP A 1 361 ? 10.897 -14.641 -22.973 1.00 95.81 361 ASP A CA 1
ATOM 2880 C C . ASP A 1 361 ? 9.717 -15.565 -23.317 1.00 95.81 361 ASP A C 1
ATOM 2882 O O . ASP A 1 361 ? 8.566 -15.130 -23.410 1.00 95.81 361 ASP A O 1
ATOM 2886 N N . LYS A 1 362 ? 10.005 -16.860 -23.490 1.00 93.75 362 LYS A N 1
ATOM 2887 C CA . LYS A 1 362 ? 9.009 -17.890 -23.830 1.00 93.75 362 LYS A CA 1
ATOM 2888 C C . LYS A 1 362 ? 8.311 -18.480 -22.600 1.00 93.75 362 LYS A C 1
ATOM 2890 O O . LYS A 1 362 ? 7.284 -19.140 -22.746 1.00 93.75 362 LYS A O 1
ATOM 2895 N N . LYS A 1 363 ? 8.863 -18.292 -21.396 1.00 90.31 363 LYS A N 1
ATOM 2896 C CA . LYS A 1 363 ? 8.360 -18.894 -20.149 1.00 90.31 363 LYS A CA 1
ATOM 2897 C C . LYS A 1 363 ? 7.544 -17.913 -19.316 1.00 90.31 363 LYS A C 1
ATOM 2899 O O . LYS A 1 363 ? 6.640 -18.329 -18.590 1.00 90.31 363 LYS A O 1
ATOM 2904 N N . SER A 1 364 ? 7.860 -16.622 -19.380 1.00 90.25 364 SER A N 1
ATOM 2905 C CA . SER A 1 364 ? 7.108 -15.594 -18.669 1.00 90.25 364 SER A CA 1
ATOM 2906 C C . SER A 1 364 ? 5.716 -15.407 -19.268 1.00 90.25 364 SER A C 1
ATOM 2908 O O . SER A 1 364 ? 5.540 -15.256 -20.474 1.00 90.25 364 SER A O 1
ATOM 2910 N N . LYS A 1 365 ? 4.716 -15.291 -18.387 1.00 89.69 365 LYS A N 1
ATOM 2911 C CA . LYS A 1 365 ? 3.349 -14.909 -18.761 1.00 89.69 365 LYS A CA 1
ATOM 2912 C C . LYS A 1 365 ? 3.290 -13.548 -19.472 1.00 89.69 365 LYS A C 1
ATOM 2914 O O . LYS A 1 365 ? 2.409 -13.348 -20.295 1.00 89.69 365 LYS A O 1
ATOM 2919 N N . LEU A 1 366 ? 4.195 -12.623 -19.140 1.00 93.69 366 LEU A N 1
ATOM 2920 C CA . LEU A 1 366 ? 4.253 -11.282 -19.735 1.00 93.69 366 LEU A CA 1
ATOM 2921 C C . LEU A 1 366 ? 5.111 -11.224 -21.009 1.00 93.69 366 LEU A C 1
ATOM 2923 O O . LEU A 1 366 ? 5.201 -10.152 -21.608 1.00 93.69 366 LEU A O 1
ATOM 2927 N N . LYS A 1 367 ? 5.740 -12.345 -21.402 1.00 95.81 367 LYS A N 1
ATOM 2928 C CA . LYS A 1 367 ? 6.608 -12.468 -22.583 1.00 95.81 367 LYS A CA 1
ATOM 2929 C C . LYS A 1 367 ? 7.576 -11.294 -22.710 1.00 95.81 367 LYS A C 1
ATOM 2931 O O . LYS A 1 367 ? 7.506 -10.536 -23.670 1.00 95.81 367 LYS A O 1
ATOM 2936 N N . HIS A 1 368 ? 8.399 -11.061 -21.691 1.00 97.00 368 HIS A N 1
ATOM 2937 C CA . HIS A 1 368 ? 9.321 -9.924 -21.681 1.00 97.00 368 HIS A CA 1
ATOM 2938 C C . HIS A 1 368 ? 10.185 -9.892 -22.945 1.00 97.00 368 HIS A C 1
ATOM 2940 O O . HIS A 1 368 ? 10.748 -10.912 -23.331 1.00 97.00 368 HIS A O 1
ATOM 2946 N N . THR A 1 369 ? 10.296 -8.726 -23.566 1.00 97.75 369 THR A N 1
ATOM 2947 C CA . THR A 1 369 ? 11.020 -8.514 -24.817 1.00 97.75 369 THR A CA 1
ATOM 2948 C C . THR A 1 369 ? 12.175 -7.552 -24.618 1.00 97.75 369 THR A C 1
ATOM 2950 O O . THR A 1 369 ? 12.031 -6.550 -23.910 1.00 97.75 369 THR A O 1
ATOM 2953 N N . VAL A 1 370 ? 13.291 -7.833 -25.287 1.00 98.38 370 VAL A N 1
ATOM 2954 C CA . VAL A 1 370 ? 14.443 -6.934 -25.389 1.00 98.38 370 VAL A CA 1
ATOM 2955 C C . VAL A 1 370 ? 14.551 -6.470 -26.831 1.00 98.38 370 VAL A C 1
ATOM 2957 O O . VAL A 1 370 ? 14.632 -7.290 -27.747 1.00 98.38 370 VAL A O 1
ATOM 2960 N N . MET A 1 371 ? 14.566 -5.157 -27.019 1.00 98.44 371 MET A N 1
ATOM 2961 C CA . MET A 1 371 ? 14.848 -4.535 -28.305 1.00 98.44 371 MET A CA 1
ATOM 2962 C C . MET A 1 371 ? 16.139 -3.731 -28.235 1.00 98.44 371 MET A C 1
ATOM 2964 O O . MET A 1 371 ? 16.439 -3.137 -27.197 1.00 98.44 371 MET A O 1
ATOM 2968 N N . ILE A 1 372 ? 16.862 -3.670 -29.347 1.00 98.31 372 ILE A N 1
ATOM 2969 C CA . ILE A 1 372 ? 18.033 -2.803 -29.532 1.00 98.31 372 ILE A CA 1
ATOM 2970 C C . ILE A 1 372 ? 17.864 -1.950 -30.780 1.00 98.31 372 ILE A C 1
ATOM 2972 O O . ILE A 1 372 ? 17.070 -2.282 -31.662 1.00 98.31 372 ILE A O 1
ATOM 2976 N N . LYS A 1 373 ? 18.608 -0.848 -30.864 1.00 98.00 373 LYS A N 1
ATOM 2977 C CA . LYS A 1 373 ? 18.657 -0.046 -32.090 1.00 98.00 373 LYS A CA 1
ATOM 2978 C C . LYS A 1 373 ? 19.199 -0.874 -33.254 1.00 98.00 373 LYS A C 1
ATOM 2980 O O . LYS A 1 373 ? 20.144 -1.643 -33.085 1.00 98.00 373 LYS A O 1
ATOM 2985 N N . ARG A 1 374 ? 18.676 -0.628 -34.455 1.00 97.19 374 ARG A N 1
ATOM 2986 C CA . ARG A 1 374 ? 19.121 -1.267 -35.701 1.00 97.19 374 ARG A CA 1
ATOM 2987 C C . ARG A 1 374 ? 20.630 -1.120 -35.918 1.00 97.19 374 ARG A C 1
ATOM 2989 O O . ARG A 1 374 ? 21.303 -2.103 -36.187 1.00 97.19 374 ARG A O 1
ATOM 2996 N N . ALA A 1 375 ? 21.177 0.069 -35.665 1.00 97.06 375 ALA A N 1
ATOM 2997 C CA . ALA A 1 375 ? 22.616 0.321 -35.762 1.00 97.06 375 ALA A CA 1
ATOM 2998 C C . ALA A 1 375 ? 23.461 -0.548 -34.807 1.00 97.06 375 ALA A C 1
ATOM 3000 O O . ALA A 1 375 ? 24.571 -0.942 -35.154 1.00 97.06 375 ALA A O 1
ATOM 3001 N N . GLU A 1 376 ? 22.950 -0.857 -33.608 1.00 96.94 376 GLU A N 1
ATOM 3002 C CA . GLU A 1 376 ? 23.637 -1.757 -32.675 1.00 96.94 376 GLU A CA 1
ATOM 3003 C C . GLU A 1 376 ? 23.603 -3.197 -33.198 1.00 96.94 376 GLU A C 1
ATOM 3005 O O . GLU A 1 376 ? 24.638 -3.861 -33.200 1.00 96.94 376 GLU A O 1
ATOM 3010 N N . TYR A 1 377 ? 22.448 -3.651 -33.696 1.00 97.31 377 TYR A N 1
ATOM 3011 C CA . TYR A 1 377 ? 22.301 -4.966 -34.324 1.00 97.31 377 TYR A CA 1
ATOM 3012 C C . TYR A 1 377 ? 23.245 -5.131 -35.523 1.00 97.31 377 TYR A C 1
ATOM 3014 O O . TYR A 1 377 ? 24.024 -6.079 -35.557 1.00 97.31 377 TYR A O 1
ATOM 3022 N N . ASP A 1 378 ? 23.247 -4.173 -36.455 1.00 96.88 378 ASP A N 1
ATOM 3023 C CA . ASP A 1 378 ? 24.060 -4.237 -37.674 1.00 96.88 378 ASP A CA 1
ATOM 3024 C C . ASP A 1 378 ? 25.572 -4.273 -37.367 1.00 96.88 378 ASP A C 1
ATOM 3026 O O . ASP A 1 378 ? 26.351 -4.813 -38.149 1.00 96.88 378 ASP A O 1
ATOM 3030 N N . SER A 1 379 ? 26.007 -3.741 -36.215 1.00 97.31 379 SER A N 1
ATOM 3031 C CA . SER A 1 379 ? 27.413 -3.803 -35.787 1.00 97.31 379 SER A CA 1
ATOM 3032 C C . SER A 1 379 ? 27.863 -5.186 -35.294 1.00 97.31 379 SER A C 1
ATOM 3034 O O . SER A 1 379 ? 29.064 -5.449 -35.231 1.00 97.31 379 SER A O 1
ATOM 3036 N N . ARG A 1 380 ? 26.916 -6.062 -34.932 1.00 97.38 380 ARG A N 1
ATOM 3037 C CA . ARG A 1 380 ? 27.169 -7.383 -34.337 1.00 97.38 380 ARG A CA 1
ATOM 3038 C C . ARG A 1 380 ? 26.004 -8.368 -34.566 1.00 97.38 380 ARG A C 1
ATOM 3040 O O . ARG A 1 380 ? 25.441 -8.885 -33.601 1.00 97.38 380 ARG A O 1
ATOM 3047 N N . PRO A 1 381 ? 25.630 -8.653 -35.825 1.00 96.69 381 PRO A N 1
ATOM 3048 C CA . PRO A 1 381 ? 24.458 -9.475 -36.138 1.00 96.69 381 PRO A CA 1
ATOM 3049 C C . PRO A 1 381 ? 24.596 -10.918 -35.630 1.00 96.69 381 PRO A C 1
ATOM 3051 O O . PRO A 1 381 ? 23.614 -11.513 -35.191 1.00 96.69 381 PRO A O 1
ATOM 3054 N N . ASP A 1 382 ? 25.822 -11.452 -35.598 1.00 97.38 382 ASP A N 1
ATOM 3055 C CA . ASP A 1 382 ? 26.116 -12.814 -35.130 1.00 97.38 382 ASP A CA 1
ATOM 3056 C C . ASP A 1 382 ? 25.760 -13.033 -33.647 1.00 97.38 382 ASP A C 1
ATOM 3058 O O . ASP A 1 382 ? 25.498 -14.162 -33.225 1.00 97.38 382 ASP A O 1
ATOM 3062 N N . ASP A 1 383 ? 25.698 -11.961 -32.847 1.00 97.19 383 ASP A N 1
ATOM 3063 C CA . ASP A 1 383 ? 25.281 -12.046 -31.445 1.00 97.19 383 ASP A CA 1
ATOM 3064 C C . ASP A 1 383 ? 23.771 -12.320 -31.302 1.00 97.19 383 ASP A C 1
ATOM 3066 O O . ASP A 1 383 ? 23.345 -12.801 -30.240 1.00 97.19 383 ASP A O 1
ATOM 3070 N N . PHE A 1 384 ? 22.978 -12.051 -32.350 1.00 96.88 384 PHE A N 1
ATOM 3071 C CA . PHE A 1 384 ? 21.510 -12.037 -32.353 1.00 96.88 384 PHE A CA 1
ATOM 3072 C C . PHE A 1 384 ? 20.908 -12.792 -33.558 1.00 96.88 384 PHE A C 1
ATOM 3074 O O . PHE A 1 384 ? 20.191 -12.199 -34.364 1.00 96.88 384 PHE A O 1
ATOM 3081 N N . PRO A 1 385 ? 21.143 -14.109 -33.686 1.00 96.00 385 PRO A N 1
ATOM 3082 C CA . PRO A 1 385 ? 20.726 -14.880 -34.863 1.00 96.00 385 PRO A CA 1
ATOM 3083 C C . PRO A 1 385 ? 19.203 -14.946 -35.066 1.00 96.00 385 PRO A C 1
ATOM 3085 O O . PRO A 1 385 ? 18.746 -15.137 -36.187 1.00 96.00 385 PRO A O 1
ATOM 3088 N N . ASP A 1 386 ? 18.426 -14.772 -33.994 1.00 95.88 386 ASP A N 1
ATOM 3089 C CA . ASP A 1 386 ? 16.959 -14.825 -34.008 1.00 95.88 386 ASP A CA 1
ATOM 3090 C C . ASP A 1 386 ? 16.320 -13.419 -34.016 1.00 95.88 386 ASP A C 1
ATOM 3092 O O . ASP A 1 386 ? 15.185 -13.252 -33.567 1.00 95.88 386 ASP A O 1
ATOM 3096 N N . ALA A 1 387 ? 17.056 -12.382 -34.431 1.00 96.62 387 ALA A N 1
ATOM 3097 C CA . ALA A 1 387 ? 16.555 -11.014 -34.388 1.00 96.62 387 ALA A CA 1
ATOM 3098 C C . ALA A 1 387 ? 15.466 -10.754 -35.440 1.00 96.62 387 ALA A C 1
ATOM 3100 O O . ALA A 1 387 ? 15.655 -10.988 -36.632 1.00 96.62 387 ALA A O 1
ATOM 3101 N N . GLU A 1 388 ? 14.352 -10.167 -35.009 1.00 96.56 388 GLU A N 1
ATOM 3102 C CA . GLU A 1 388 ? 13.313 -9.651 -35.900 1.00 96.56 388 GLU A CA 1
ATOM 3103 C C . GLU A 1 388 ? 13.578 -8.158 -36.139 1.00 96.56 388 GLU A C 1
ATOM 3105 O O . GLU A 1 388 ? 13.316 -7.312 -35.277 1.00 96.56 388 GLU A O 1
ATOM 3110 N N . CYS A 1 389 ? 14.151 -7.840 -37.302 1.00 93.31 389 CYS A N 1
ATOM 3111 C CA . CYS A 1 389 ? 14.513 -6.475 -37.700 1.00 93.31 389 CYS A CA 1
ATOM 3112 C C . CYS A 1 389 ? 13.886 -6.029 -39.029 1.00 93.31 389 CYS A C 1
ATOM 3114 O O . CYS A 1 389 ? 14.144 -4.911 -39.482 1.00 93.31 389 CYS A O 1
ATOM 3116 N N . GLU A 1 390 ? 13.160 -6.916 -39.707 1.00 82.56 390 GLU A N 1
ATOM 3117 C CA . GLU A 1 390 ? 12.604 -6.641 -41.026 1.00 82.56 390 GLU A CA 1
ATOM 3118 C C . GLU A 1 390 ? 11.294 -5.873 -40.877 1.00 82.56 390 GLU A C 1
ATOM 3120 O O . GLU A 1 390 ? 10.321 -6.350 -40.292 1.00 82.56 390 GLU A O 1
ATOM 3125 N N . VAL A 1 391 ? 11.270 -4.661 -41.427 1.00 74.38 391 VAL A N 1
ATOM 3126 C CA . VAL A 1 391 ? 10.009 -4.063 -41.843 1.00 74.38 391 VAL A CA 1
ATOM 3127 C C . VAL A 1 391 ? 9.575 -4.937 -43.008 1.00 74.38 391 VAL A C 1
ATOM 3129 O O . VAL A 1 391 ? 10.282 -4.946 -44.013 1.00 74.38 391 VAL A O 1
ATOM 3132 N N . GLU A 1 392 ? 8.489 -5.709 -42.871 1.00 67.94 392 GLU A N 1
ATOM 3133 C CA . GLU A 1 392 ? 7.819 -6.271 -44.048 1.00 67.94 392 GLU A CA 1
ATOM 3134 C C . GLU A 1 392 ? 7.677 -5.096 -45.009 1.00 67.94 392 GLU A C 1
ATOM 3136 O O . GLU A 1 392 ? 6.921 -4.160 -44.721 1.00 67.94 392 GLU A O 1
ATOM 3141 N N . GLU A 1 393 ? 8.474 -5.083 -46.083 1.00 62.62 393 GLU A N 1
ATOM 3142 C CA . GLU A 1 393 ? 8.293 -4.142 -47.170 1.00 62.62 393 GLU A CA 1
ATOM 3143 C C . GLU A 1 393 ? 6.853 -4.380 -47.591 1.00 62.62 393 GLU A C 1
ATOM 3145 O O . GLU A 1 393 ? 6.534 -5.386 -48.228 1.00 62.62 393 GLU A O 1
ATOM 3150 N N . ARG A 1 394 ? 5.943 -3.508 -47.134 1.00 56.22 394 ARG A N 1
ATOM 3151 C CA . ARG A 1 394 ? 4.606 -3.427 -47.692 1.00 56.22 394 ARG A CA 1
ATOM 3152 C C . ARG A 1 394 ? 4.888 -3.126 -49.138 1.00 56.22 394 ARG A C 1
ATOM 3154 O O . ARG A 1 394 ? 5.191 -1.983 -49.460 1.00 56.22 394 ARG A O 1
ATOM 3161 N N . ALA A 1 395 ? 4.877 -4.178 -49.952 1.00 54.06 395 ALA A N 1
ATOM 3162 C CA . ALA A 1 395 ? 4.983 -4.082 -51.382 1.00 54.06 395 ALA A CA 1
ATOM 3163 C C . ALA A 1 395 ? 4.047 -2.942 -51.759 1.00 54.06 395 ALA A C 1
ATOM 3165 O O . ALA A 1 395 ? 2.847 -3.034 -51.466 1.00 54.06 395 ALA A O 1
ATOM 3166 N N . ASP A 1 396 ? 4.632 -1.861 -52.279 1.00 54.38 396 ASP A N 1
ATOM 3167 C CA . ASP A 1 396 ? 3.984 -0.662 -52.813 1.00 54.38 396 ASP A CA 1
ATOM 3168 C C . ASP A 1 396 ? 3.087 -1.074 -53.994 1.00 54.38 396 ASP A C 1
ATOM 3170 O O . ASP A 1 396 ? 3.282 -0.734 -55.152 1.00 54.38 396 ASP A O 1
ATOM 3174 N N . SER A 1 397 ? 2.085 -1.886 -53.683 1.00 53.47 397 SER A N 1
ATOM 3175 C CA . SER A 1 397 ? 1.050 -2.405 -54.561 1.00 53.47 397 SER A CA 1
ATOM 3176 C C . SER A 1 397 ? -0.133 -1.446 -54.624 1.00 53.47 397 SER A C 1
ATOM 3178 O O . SER A 1 397 ? -1.150 -1.764 -55.229 1.00 53.47 397 SER A O 1
ATOM 3180 N N . SER A 1 398 ? 0.012 -0.225 -54.096 1.00 54.06 398 SER A N 1
ATOM 3181 C CA . SER A 1 398 ? -0.754 0.925 -54.572 1.00 54.06 398 SER A CA 1
ATOM 3182 C C . SER A 1 398 ? -0.141 1.473 -55.866 1.00 54.06 398 SER A C 1
ATOM 3184 O O . SER A 1 398 ? 0.154 2.661 -55.979 1.00 54.06 398 SER A O 1
ATOM 3186 N N . GLU A 1 399 ? 0.046 0.605 -56.858 1.00 54.03 399 GLU A N 1
ATOM 3187 C CA . GLU A 1 399 ? -0.070 1.037 -58.241 1.00 54.03 399 GLU A CA 1
ATOM 3188 C C . GLU A 1 399 ? -1.559 1.323 -58.498 1.00 54.03 399 GLU A C 1
ATOM 3190 O O . GLU A 1 399 ? -2.389 0.422 -58.529 1.00 54.03 399 GLU A O 1
ATOM 3195 N N . ASN A 1 400 ? -1.883 2.600 -58.704 1.00 52.62 400 ASN A N 1
ATOM 3196 C CA . ASN A 1 400 ? -2.973 3.049 -59.575 1.00 52.62 400 ASN A CA 1
ATOM 3197 C C . ASN A 1 400 ? -4.411 2.564 -59.288 1.00 52.62 400 ASN A C 1
ATOM 3199 O O . ASN A 1 400 ? -5.040 1.958 -60.153 1.00 52.62 400 ASN A O 1
ATOM 3203 N N . GLU A 1 401 ? -5.024 3.008 -58.190 1.00 51.41 401 GLU A N 1
ATOM 3204 C CA . GLU A 1 401 ? -6.470 3.294 -58.219 1.00 51.41 401 GLU A CA 1
ATOM 3205 C C . GLU A 1 401 ? -6.711 4.794 -58.024 1.00 51.41 401 GLU A C 1
ATOM 3207 O O . GLU A 1 401 ? -7.006 5.310 -56.948 1.00 51.41 401 GLU A O 1
ATOM 3212 N N . GLU A 1 402 ? -6.547 5.508 -59.138 1.00 56.22 402 GLU A N 1
ATOM 3213 C CA . GLU A 1 402 ? -6.984 6.880 -59.371 1.00 56.22 402 GLU A CA 1
ATOM 3214 C C . GLU A 1 402 ? -8.528 6.935 -59.333 1.00 56.22 402 GLU A C 1
ATOM 3216 O O . GLU A 1 402 ? -9.210 7.048 -60.353 1.00 56.22 402 GLU A O 1
ATOM 3221 N N . GLN A 1 403 ? -9.121 6.801 -58.144 1.00 56.72 403 GLN A N 1
ATOM 3222 C CA . GLN A 1 403 ? -10.566 6.900 -57.967 1.00 56.72 403 GLN A CA 1
ATOM 3223 C C . GLN A 1 403 ? -10.972 8.379 -57.883 1.00 56.72 403 GLN A C 1
ATOM 3225 O O . GLN A 1 403 ? -10.940 9.018 -56.831 1.00 56.72 403 GLN A O 1
ATOM 3230 N N . LYS A 1 404 ? -11.338 8.935 -59.044 1.00 57.19 404 LYS A N 1
ATOM 3231 C CA . LYS A 1 404 ? -11.983 10.247 -59.203 1.00 57.19 404 LYS A CA 1
ATOM 3232 C C . LYS A 1 404 ? -13.168 10.393 -58.236 1.00 57.19 404 LYS A C 1
ATOM 3234 O O . LYS A 1 404 ? -14.175 9.705 -58.393 1.00 57.19 404 LYS A O 1
ATOM 3239 N N . MET A 1 405 ? -13.081 11.331 -57.292 1.00 49.78 405 MET A N 1
ATOM 3240 C CA . MET A 1 405 ? -14.251 11.828 -56.558 1.00 49.78 405 MET A CA 1
ATOM 3241 C C . MET A 1 405 ? -15.051 12.795 -57.450 1.00 49.78 405 MET A C 1
ATOM 3243 O O . MET A 1 405 ? -14.454 13.728 -57.994 1.00 49.78 405 MET A O 1
ATOM 3247 N N . PRO A 1 406 ? -16.375 12.609 -57.619 1.00 61.56 406 PRO A N 1
ATOM 3248 C CA . PRO A 1 406 ? -17.231 13.604 -58.249 1.00 61.56 406 PRO A CA 1
ATOM 3249 C C . PRO A 1 406 ? -17.533 14.748 -57.268 1.00 61.56 406 PRO A C 1
ATOM 3251 O O . PRO A 1 406 ? -17.723 14.514 -56.074 1.00 61.56 406 PRO A O 1
ATOM 3254 N N . ILE A 1 407 ? -17.532 15.969 -57.811 1.00 62.28 407 ILE A N 1
ATOM 3255 C CA . ILE A 1 407 ? -17.860 17.247 -57.153 1.00 62.28 407 ILE A CA 1
ATOM 3256 C C . ILE A 1 407 ? -19.355 17.331 -56.855 1.00 62.28 407 ILE A C 1
ATOM 3258 O O . ILE A 1 407 ? -20.140 16.927 -57.747 1.00 62.28 407 ILE A O 1
#

Foldseek 3Di:
DVLLVVVLVVLLCVLCVVVVVDPPCVLVLVLLLQLLVLLVVCLVVVHLPPSLVSLLQSLLVNLQGDLCLVLSLLCSQLSNDDPVNPVSSVSSSVSSVNSNCPYPCSNVSVVVCVVCVCQLVLQCVDPQSAFDDPPRSLVVLLVVLVVLVVLLCVQPVVLFDVSLVVSLVVLVVVCRRGVNSSSVSSSSSSVRSVSSVVSCVVVVHDSPVVRVVSVVVVCVVVVVPCDPVNVVVVVVVVVVVVVCVVVVPDPQCLVACVVVVVLCVVLVQDDPEAEALCHQVVVQVVQADPVSHGVDDHLHHVDSSPDDSVLSVLNVCLQAVHPSVVVSCVVGVTQKYKYQPPGNNVVVQLLVLQKKFQDWDPPRPSRITMIGGPVVCVVPVVSRVPIDRDPPPPPCVPPDPPPDDDD

Secondary structure (DSSP, 8-state):
-HHHHHHHHHHHHHHHGGGTTSTTHHHHHHHHHHHHHHHHHHHHHT--TTHHHHHHHHHHHHHTT-TTHHHHHHHHHHHH--TT-HHHHHHHHHHHHHHHHSSTTTTHHHHHHHHTTTHHHH-TTSGGGSPP-TTSHHHHHHHHHHHHHHHHHHH-TTSS-HHHHHHHHHHHHHHHH-GGGHHHHHHHHHHHHHHHHHHHHHTT---THHHHHHHHHHHHHHHTT--HHHHHHHHHHHHHHHHHHHHHS---GGGS-HHHHHHHHHTTPPSPEEE-GGGHHHHHHHTB-TTS-BSS--S--S-TTTS-HHHHHHHHHHHTT-GGGHHHHHHH--SEEEEETT-HHHHHHHHHSSEEEEEE-SSSTT-EEEEEEHHHHHH-GGG-TT-B-------------------

Radius of gyration: 28.08 Å; chains: 1; bounding box: 61×47×92 Å

Sequence (407 aa):
DWFFGILLGFLAVVSVQGHFTFRPQSFTWIYFIWLLFFTDLACRRNKLFPAAFGVMGVMCLWANIHITTALGVAAVFFWSASKERVSLTAWLVFFAVLGTILTPYLGGEWLTFLSKTSHPITHSSINEFQPATVLQYATGFVLLALAMIGMFLFFHPRIIEPFRLVYGGVLLLGGLAVIKFLPSTAIFLLAVVASGWRQAKEEGKEFGNFSEAIRKFEELFRRKSLPPEGLGFILVCVIVVLVKQVTAEKLHLGIVPKEAVDFMVEKNIQPPVLHTFGYGGYMMRHFTDEKGYAKEKVVIDGRTNVTPHEIGEYLGEARSGKRGYKKIFDLFQPNSVLYFGESPLITLLLMSGDWCLVYQDKKSKLKHTVMIKRAEYDSRPDDFPDAECEVEERADSSENEEQKMPI

pLDDT: mean 90.65, std 10.09, range [49.78, 98.62]